Protein AF-A0A836QL44-F1 (afdb_monomer_lite)

Structure (mmCIF, N/CA/C/O backbone):
data_AF-A0A836QL44-F1
#
_entry.id   AF-A0A836QL44-F1
#
loop_
_atom_site.group_PDB
_atom_site.id
_atom_site.type_symbol
_atom_site.label_atom_id
_atom_site.label_alt_id
_atom_site.label_comp_id
_atom_site.label_asym_id
_atom_site.label_entity_id
_atom_site.label_seq_id
_atom_site.pdbx_PDB_ins_code
_atom_site.Cartn_x
_atom_site.Cartn_y
_atom_site.Cartn_z
_atom_site.occupancy
_atom_site.B_iso_or_equiv
_atom_site.auth_seq_id
_atom_site.auth_comp_id
_atom_site.auth_asym_id
_atom_site.auth_atom_id
_atom_site.pdbx_PDB_model_num
ATOM 1 N N . TYR A 1 1 ? 6.216 -10.558 -14.781 1.00 94.12 1 TYR A N 1
ATOM 2 C CA . TYR A 1 1 ? 4.902 -10.829 -14.178 1.00 94.12 1 TYR A CA 1
ATOM 3 C C . TYR A 1 1 ? 5.021 -10.572 -12.695 1.00 94.12 1 TYR A C 1
ATOM 5 O O . TYR A 1 1 ? 5.991 -11.055 -12.133 1.00 94.12 1 TYR A O 1
ATOM 13 N N . MET A 1 2 ? 4.107 -9.828 -12.080 1.00 95.88 2 MET A N 1
ATOM 14 C CA . MET A 1 2 ? 3.988 -9.826 -10.618 1.00 95.88 2 MET A CA 1
ATOM 15 C C . MET A 1 2 ? 3.177 -11.043 -10.194 1.00 95.88 2 MET A C 1
ATOM 17 O O . MET A 1 2 ? 2.155 -11.331 -10.822 1.00 95.88 2 MET A O 1
ATOM 21 N N . ILE A 1 3 ? 3.670 -11.769 -9.195 1.00 97.25 3 ILE A N 1
ATOM 22 C CA . ILE A 1 3 ? 3.052 -13.007 -8.704 1.00 97.25 3 ILE A CA 1
ATOM 23 C C . ILE A 1 3 ? 2.724 -12.968 -7.211 1.00 97.25 3 ILE A C 1
ATOM 25 O O . ILE A 1 3 ? 1.886 -13.747 -6.769 1.00 97.25 3 ILE A O 1
ATOM 29 N N . ALA A 1 4 ? 3.350 -12.070 -6.452 1.00 96.62 4 ALA A N 1
ATOM 30 C CA . ALA A 1 4 ? 3.073 -11.839 -5.042 1.00 96.62 4 ALA A CA 1
ATOM 31 C C . ALA A 1 4 ? 3.319 -10.370 -4.699 1.00 96.62 4 ALA A C 1
ATOM 33 O O . ALA A 1 4 ? 4.037 -9.661 -5.418 1.00 96.62 4 ALA A O 1
ATOM 34 N N . ASN A 1 5 ? 2.735 -9.939 -3.591 1.00 95.38 5 ASN A N 1
ATOM 35 C CA . ASN A 1 5 ? 3.053 -8.672 -2.957 1.00 95.38 5 ASN A CA 1
ATOM 36 C C . ASN A 1 5 ? 3.227 -8.851 -1.444 1.00 95.38 5 ASN A C 1
ATOM 38 O O . ASN A 1 5 ? 3.403 -9.965 -0.956 1.00 95.38 5 ASN A O 1
ATOM 42 N N . ASP A 1 6 ? 3.200 -7.742 -0.717 1.00 94.94 6 ASP A N 1
ATOM 43 C CA . ASP A 1 6 ? 3.332 -7.673 0.727 1.00 94.94 6 ASP A CA 1
ATOM 44 C C . ASP A 1 6 ? 2.358 -8.577 1.491 1.00 94.94 6 ASP A C 1
ATOM 46 O O . ASP A 1 6 ? 2.774 -9.159 2.488 1.00 94.94 6 ASP A O 1
ATOM 50 N N . GLY A 1 7 ? 1.130 -8.789 1.013 1.00 91.38 7 GLY A N 1
ATOM 51 C CA . GLY A 1 7 ? 0.227 -9.731 1.673 1.00 91.38 7 GLY A CA 1
ATOM 52 C C . GLY A 1 7 ? 0.605 -11.188 1.411 1.00 91.38 7 GLY A C 1
ATOM 53 O O . GLY A 1 7 ? 0.909 -11.945 2.331 1.00 91.38 7 GLY A O 1
ATOM 54 N N . ASN A 1 8 ? 0.566 -11.615 0.144 1.00 90.75 8 ASN A N 1
ATOM 55 C CA . ASN A 1 8 ? 0.892 -12.993 -0.239 1.00 90.75 8 ASN A CA 1
ATOM 56 C C . ASN A 1 8 ? 1.032 -13.152 -1.767 1.00 90.75 8 ASN A C 1
ATOM 58 O O . ASN A 1 8 ? 0.926 -12.193 -2.536 1.00 90.75 8 ASN A O 1
ATOM 62 N N . ILE A 1 9 ? 1.194 -14.400 -2.216 1.00 95.81 9 ILE A N 1
ATOM 63 C CA . ILE A 1 9 ? 0.945 -14.831 -3.595 1.00 95.81 9 ILE A CA 1
ATOM 64 C C . ILE A 1 9 ? -0.439 -14.334 -4.039 1.00 95.81 9 ILE A C 1
ATOM 66 O O . ILE A 1 9 ? -1.431 -14.460 -3.325 1.00 95.81 9 ILE A O 1
ATOM 70 N N . MET A 1 10 ? -0.508 -13.761 -5.235 1.00 95.69 10 MET A N 1
ATOM 71 C CA . MET A 1 10 ? -1.740 -13.229 -5.818 1.00 95.69 10 MET A CA 1
ATOM 72 C C . MET A 1 10 ? -2.615 -14.365 -6.364 1.00 95.69 10 MET A C 1
ATOM 74 O O . MET A 1 10 ? -2.114 -15.420 -6.743 1.00 95.69 10 MET A O 1
ATOM 78 N N . GLU A 1 11 ? -3.925 -14.164 -6.507 1.00 95.94 11 GLU A N 1
ATOM 79 C CA . GLU A 1 11 ? -4.776 -15.153 -7.187 1.00 95.94 11 GLU A CA 1
ATOM 80 C C . GLU A 1 11 ? -4.431 -15.277 -8.676 1.00 95.94 11 GLU A C 1
ATOM 82 O O . GLU A 1 11 ? -4.410 -16.383 -9.231 1.00 95.94 11 GLU A O 1
ATOM 87 N N . HIS A 1 12 ? -4.096 -14.148 -9.302 1.00 95.75 12 HIS A N 1
ATOM 88 C CA . HIS A 1 12 ? -3.714 -14.062 -10.702 1.00 95.75 12 HIS A CA 1
ATOM 89 C C . HIS A 1 12 ? -2.415 -13.280 -10.882 1.00 95.75 12 HIS A C 1
ATOM 91 O O . HIS A 1 12 ? -2.207 -12.237 -10.265 1.00 95.75 12 HIS A O 1
ATOM 97 N N . ALA A 1 13 ? -1.557 -13.772 -11.776 1.00 96.00 13 ALA A N 1
ATOM 98 C CA . ALA A 1 13 ? -0.330 -13.089 -12.151 1.00 96.00 13 ALA A CA 1
ATOM 99 C C . ALA A 1 13 ? -0.639 -11.852 -13.007 1.00 96.00 13 ALA A C 1
ATOM 101 O O . ALA A 1 13 ? -1.471 -11.897 -13.917 1.00 96.00 13 ALA A O 1
ATOM 102 N N . VAL A 1 14 ? 0.085 -10.758 -12.774 1.00 93.62 14 VAL A N 1
ATOM 103 C CA . VAL A 1 14 ? -0.086 -9.508 -13.528 1.00 93.62 14 VAL A CA 1
ATOM 104 C C . VAL A 1 14 ? 1.055 -9.335 -14.515 1.00 93.62 14 VAL A C 1
ATOM 106 O O . VAL A 1 14 ? 2.231 -9.272 -14.147 1.00 93.62 14 VAL A O 1
ATOM 109 N N . TYR A 1 15 ? 0.716 -9.272 -15.802 1.00 92.25 15 TYR A N 1
ATOM 110 C CA . TYR A 1 15 ? 1.694 -9.072 -16.865 1.00 92.25 15 TYR A CA 1
ATOM 111 C C . TYR A 1 15 ? 1.842 -7.586 -17.212 1.00 92.25 15 TYR A C 1
ATOM 113 O O . TYR A 1 15 ? 0.887 -6.930 -17.623 1.00 92.25 15 TYR A O 1
ATOM 121 N N . PHE A 1 16 ? 3.061 -7.058 -17.093 1.00 90.75 16 PHE A N 1
ATOM 122 C CA . PHE A 1 16 ? 3.400 -5.685 -17.482 1.00 90.75 16 PHE A CA 1
ATOM 123 C C . PHE A 1 16 ? 3.866 -5.640 -18.941 1.00 90.75 16 PHE A C 1
ATOM 125 O O . PHE A 1 16 ? 5.040 -5.419 -19.248 1.00 90.75 16 PHE A O 1
ATOM 132 N N . ASP A 1 17 ? 2.935 -5.879 -19.859 1.00 84.25 17 ASP A N 1
ATOM 133 C CA . ASP A 1 17 ? 3.173 -5.932 -21.309 1.00 84.25 17 ASP A CA 1
ATOM 134 C C . ASP A 1 17 ? 3.265 -4.551 -21.982 1.00 84.25 17 ASP A C 1
ATOM 136 O O . ASP A 1 17 ? 3.432 -4.448 -23.202 1.00 84.25 17 ASP A O 1
ATOM 140 N N . GLY A 1 18 ? 3.152 -3.490 -21.183 1.00 80.88 18 GLY A N 1
ATOM 141 C CA . GLY A 1 18 ? 3.090 -2.102 -21.620 1.00 80.88 18 GLY A CA 1
ATOM 142 C C . GLY A 1 18 ? 1.719 -1.656 -22.127 1.00 80.88 18 GLY A C 1
ATOM 143 O O . GLY A 1 18 ? 1.560 -0.479 -22.434 1.00 80.88 18 GLY A O 1
ATOM 144 N N . SER A 1 19 ? 0.723 -2.538 -22.211 1.00 77.69 19 SER A N 1
ATOM 145 C CA . SER A 1 19 ? -0.678 -2.146 -22.404 1.00 77.69 19 SER A CA 1
ATOM 146 C C . SER A 1 19 ? -1.331 -1.744 -21.081 1.00 77.69 19 SER A C 1
ATOM 148 O O . SER A 1 19 ? -2.144 -0.819 -21.060 1.00 77.69 19 SER A O 1
ATOM 150 N N . THR A 1 20 ? -0.918 -2.379 -19.979 1.00 70.56 20 THR A N 1
ATOM 151 C CA . THR A 1 20 ? -1.302 -1.987 -18.622 1.00 70.56 20 THR A CA 1
ATOM 152 C C . THR A 1 20 ? -0.791 -0.583 -18.327 1.00 70.56 20 THR A C 1
ATOM 154 O O . THR A 1 20 ? 0.391 -0.281 -18.499 1.00 70.56 20 THR A O 1
ATOM 157 N N . THR A 1 21 ? -1.707 0.278 -17.901 1.00 77.25 21 THR A N 1
ATOM 158 C CA . THR A 1 21 ? -1.391 1.632 -17.456 1.00 77.25 21 THR A CA 1
ATOM 159 C C . THR A 1 21 ? -0.939 1.566 -16.002 1.00 77.25 21 THR A C 1
ATOM 161 O O . THR A 1 21 ? -1.688 1.067 -15.165 1.00 77.25 21 THR A O 1
ATOM 164 N N . VAL A 1 22 ? 0.274 2.034 -15.711 1.00 80.50 22 VAL A N 1
ATOM 165 C CA . VAL A 1 22 ? 0.797 2.160 -14.344 1.00 80.50 22 VAL A CA 1
ATOM 166 C C . VAL A 1 22 ? 0.804 3.643 -14.007 1.00 80.50 22 VAL A C 1
ATOM 168 O O . VAL A 1 22 ? 1.610 4.395 -14.549 1.00 80.50 22 VAL A O 1
ATOM 171 N N . GLY A 1 23 ? -0.159 4.079 -13.196 1.00 78.81 23 GLY A N 1
ATOM 172 C CA . GLY A 1 23 ? -0.429 5.498 -12.966 1.00 78.81 23 GLY A CA 1
ATOM 173 C C . GLY A 1 23 ? -0.804 6.239 -14.247 1.00 78.81 23 GLY A C 1
ATOM 174 O O . GLY A 1 23 ? -1.773 5.884 -14.906 1.00 78.81 23 GLY A O 1
ATOM 175 N N . GLU A 1 24 ? -0.028 7.248 -14.636 1.00 75.81 24 GLU A N 1
ATOM 176 C CA . GLU A 1 24 ? -0.185 7.944 -15.925 1.00 75.81 24 GLU A CA 1
ATOM 177 C C . GLU A 1 24 ? 0.661 7.327 -17.058 1.00 75.81 24 GLU A C 1
ATOM 179 O O . GLU A 1 24 ? 0.535 7.715 -18.225 1.00 75.81 24 GLU A O 1
ATOM 184 N N . LEU A 1 25 ? 1.524 6.349 -16.753 1.00 74.50 25 LEU A N 1
ATOM 185 C CA . LEU A 1 25 ? 2.434 5.766 -17.733 1.00 74.50 25 LEU A CA 1
ATOM 186 C C . LEU A 1 25 ? 1.773 4.654 -18.533 1.00 74.50 25 LEU A C 1
ATOM 188 O O . LEU A 1 25 ? 1.214 3.696 -18.002 1.00 74.50 25 LEU A O 1
ATOM 192 N N . THR A 1 26 ? 1.906 4.764 -19.854 1.00 74.81 26 THR A N 1
ATOM 193 C CA . THR A 1 26 ? 1.384 3.797 -20.821 1.00 74.81 26 THR A CA 1
ATOM 194 C C . THR A 1 26 ? 2.463 3.415 -21.831 1.00 74.81 26 THR A C 1
ATOM 196 O O . THR A 1 26 ? 3.402 4.172 -22.085 1.00 74.81 26 THR A O 1
ATOM 199 N N . LYS A 1 27 ? 2.315 2.247 -22.466 1.00 74.00 27 LYS A N 1
ATOM 200 C CA . LYS A 1 27 ? 3.099 1.816 -23.640 1.00 74.00 27 LYS A CA 1
ATOM 201 C C . LYS A 1 27 ? 4.579 1.513 -23.393 1.00 74.00 27 LYS A C 1
ATOM 203 O O . LYS A 1 27 ? 5.346 1.508 -24.356 1.00 74.00 27 LYS A O 1
ATOM 208 N N . ARG A 1 28 ? 4.998 1.185 -22.166 1.00 73.50 28 ARG A N 1
ATOM 209 C CA . ARG A 1 28 ? 6.331 0.595 -21.935 1.00 73.50 28 ARG A CA 1
ATOM 210 C C . ARG A 1 28 ? 6.229 -0.745 -21.214 1.00 73.50 28 ARG A C 1
ATOM 212 O O . ARG A 1 28 ? 5.603 -0.859 -20.166 1.00 73.50 28 ARG A O 1
ATOM 219 N N . LYS A 1 29 ? 6.854 -1.763 -21.804 1.00 84.25 29 LYS A N 1
ATOM 220 C CA . LYS A 1 29 ? 6.965 -3.103 -21.219 1.00 84.25 29 LYS A CA 1
ATOM 221 C C . LYS A 1 29 ? 7.830 -3.057 -19.966 1.00 84.25 29 LYS A C 1
ATOM 223 O O . LYS A 1 29 ? 8.876 -2.416 -19.982 1.00 84.25 29 LYS A O 1
ATOM 228 N N . GLY A 1 30 ? 7.413 -3.774 -18.928 1.00 84.19 30 GLY A N 1
ATOM 229 C CA . GLY A 1 30 ? 8.200 -3.936 -17.706 1.00 84.19 30 GLY A CA 1
ATOM 230 C C . GLY A 1 30 ? 8.233 -2.721 -16.777 1.00 84.19 30 GLY A C 1
ATOM 231 O O . GLY A 1 30 ? 9.100 -2.682 -15.913 1.00 84.19 30 GLY A O 1
ATOM 232 N N . ILE A 1 31 ? 7.317 -1.751 -16.920 1.00 88.69 31 ILE A N 1
ATOM 233 C CA . ILE A 1 31 ? 7.090 -0.760 -15.856 1.00 88.69 31 ILE A CA 1
ATOM 234 C C . ILE A 1 31 ? 6.409 -1.474 -14.691 1.00 88.69 31 ILE A C 1
ATOM 236 O O . ILE A 1 31 ? 5.345 -2.066 -14.872 1.00 88.69 31 ILE A O 1
ATOM 240 N N . LEU A 1 32 ? 7.028 -1.400 -13.518 1.00 89.94 32 LEU A N 1
ATOM 241 C CA . LEU A 1 32 ? 6.439 -1.834 -12.256 1.00 89.94 32 LEU A CA 1
ATOM 242 C C . LEU A 1 32 ? 5.715 -0.655 -11.592 1.00 89.94 32 LEU A C 1
ATOM 244 O O . LEU A 1 32 ? 6.111 0.491 -11.825 1.00 89.94 32 LEU A O 1
ATOM 248 N N . PRO A 1 33 ? 4.681 -0.908 -10.769 1.00 89.88 33 PRO A N 1
ATOM 249 C CA . PRO A 1 33 ? 4.168 0.117 -9.869 1.00 89.88 33 PRO A CA 1
ATOM 250 C C . PRO A 1 33 ? 5.279 0.630 -8.954 1.00 89.88 33 PRO A C 1
ATOM 252 O O . PRO A 1 33 ? 6.206 -0.103 -8.599 1.00 89.88 33 PRO A O 1
ATOM 255 N N . THR A 1 34 ? 5.174 1.896 -8.572 1.00 89.88 34 THR A N 1
ATOM 256 C CA . THR A 1 34 ? 6.059 2.521 -7.594 1.00 89.88 34 THR A CA 1
ATOM 257 C C . THR A 1 34 ? 5.974 1.738 -6.292 1.00 89.88 34 THR A C 1
ATOM 259 O O . THR A 1 34 ? 4.882 1.511 -5.768 1.00 89.88 34 THR A O 1
ATOM 262 N N . GLN A 1 35 ? 7.134 1.337 -5.780 1.00 90.75 35 GLN A N 1
ATOM 263 C CA . GLN A 1 35 ? 7.255 0.579 -4.545 1.00 90.75 35 GLN A CA 1
ATOM 264 C C . GLN A 1 35 ? 7.582 1.528 -3.394 1.00 90.75 35 GLN A C 1
ATOM 266 O O . GLN A 1 35 ? 8.607 2.213 -3.416 1.00 90.75 35 GLN A O 1
ATOM 271 N N . ALA A 1 36 ? 6.693 1.594 -2.409 1.00 90.38 36 ALA A N 1
ATOM 272 C CA . ALA A 1 36 ? 6.890 2.389 -1.208 1.00 90.38 36 ALA A CA 1
ATOM 273 C C . ALA A 1 36 ? 7.741 1.649 -0.163 1.00 90.38 36 ALA A C 1
ATOM 275 O O . ALA A 1 36 ? 7.933 0.435 -0.230 1.00 90.38 36 ALA A O 1
ATOM 276 N N . ILE A 1 37 ? 8.208 2.383 0.850 1.00 93.62 37 ILE A N 1
ATOM 277 C CA . ILE A 1 37 ? 8.854 1.786 2.025 1.00 93.62 37 ILE A CA 1
ATOM 278 C C . ILE A 1 37 ? 7.848 0.843 2.706 1.00 93.62 37 ILE A C 1
ATOM 280 O O . ILE A 1 37 ? 6.700 1.226 2.923 1.00 93.62 37 ILE A O 1
ATOM 284 N N . GLY A 1 38 ? 8.276 -0.386 2.997 1.00 94.44 38 GLY A N 1
ATOM 285 C CA . GLY A 1 38 ? 7.442 -1.440 3.583 1.00 94.44 38 GLY A CA 1
ATOM 286 C C . GLY A 1 38 ? 6.721 -2.333 2.563 1.00 94.44 38 GLY A C 1
ATOM 287 O O . GLY A 1 38 ? 6.351 -3.454 2.907 1.00 94.44 38 GLY A O 1
ATOM 288 N N . GLU A 1 39 ? 6.566 -1.911 1.301 1.00 95.62 39 GLU A N 1
ATOM 289 C CA . GLU A 1 39 ? 5.952 -2.751 0.263 1.00 95.62 39 GLU A CA 1
ATOM 290 C C . GLU A 1 39 ? 6.922 -3.813 -0.269 1.00 95.62 39 GLU A C 1
ATOM 292 O O . GLU A 1 39 ? 8.125 -3.580 -0.417 1.00 95.62 39 GLU A O 1
ATOM 297 N N . ARG A 1 40 ? 6.383 -4.979 -0.635 1.00 96.50 40 ARG A N 1
ATOM 298 C CA . ARG A 1 40 ? 7.119 -6.073 -1.280 1.00 96.50 40 ARG A CA 1
ATOM 299 C C . ARG A 1 40 ? 6.414 -6.451 -2.573 1.00 96.50 40 ARG A C 1
ATOM 301 O O . ARG A 1 40 ? 5.190 -6.464 -2.611 1.00 96.50 40 ARG A O 1
ATOM 308 N N . TYR A 1 41 ? 7.183 -6.781 -3.608 1.00 95.69 41 TYR A N 1
ATOM 309 C CA . TYR A 1 41 ? 6.678 -7.268 -4.890 1.00 95.69 41 TYR A CA 1
ATOM 310 C C . TYR A 1 41 ? 7.564 -8.400 -5.405 1.00 95.69 41 TYR A C 1
ATOM 312 O O . TYR A 1 41 ? 8.761 -8.196 -5.611 1.00 95.69 41 TYR A O 1
ATOM 320 N N . ASP A 1 42 ? 6.961 -9.547 -5.713 1.00 96.50 42 ASP A N 1
ATOM 321 C CA . ASP A 1 42 ? 7.675 -10.669 -6.321 1.00 96.50 42 ASP A CA 1
ATOM 322 C C . ASP A 1 42 ? 7.424 -10.689 -7.824 1.00 96.50 42 ASP A C 1
ATOM 324 O O . ASP A 1 42 ? 6.290 -10.849 -8.298 1.00 96.50 42 ASP A O 1
ATOM 328 N N . ILE A 1 43 ? 8.505 -10.522 -8.587 1.00 95.38 43 ILE A N 1
ATOM 329 C CA . ILE A 1 43 ? 8.462 -10.381 -10.040 1.00 95.38 43 ILE A CA 1
ATOM 330 C C . ILE A 1 43 ? 9.185 -11.545 -10.719 1.00 95.38 43 ILE A C 1
ATOM 332 O O . ILE A 1 43 ? 10.384 -11.741 -10.549 1.00 95.38 43 ILE A O 1
ATOM 336 N N . VAL A 1 44 ? 8.472 -12.254 -11.595 1.00 95.75 44 VAL A N 1
ATOM 337 C CA . VAL A 1 44 ? 9.063 -13.213 -12.537 1.00 95.75 44 VAL A CA 1
ATOM 338 C C . VAL A 1 44 ? 9.424 -12.495 -13.834 1.00 95.75 44 VAL A C 1
ATOM 340 O O . VAL A 1 44 ? 8.548 -11.961 -14.530 1.00 95.75 44 VAL A O 1
ATOM 343 N N . VAL A 1 45 ? 10.711 -12.501 -14.173 1.00 93.81 45 VAL A N 1
ATOM 344 C CA . VAL A 1 45 ? 11.246 -11.978 -15.434 1.00 93.81 45 VAL A CA 1
ATOM 345 C C . VAL A 1 45 ? 11.688 -13.152 -16.299 1.00 93.81 45 VAL A C 1
ATOM 347 O O . VAL A 1 45 ? 12.580 -13.902 -15.924 1.00 93.81 45 VAL A O 1
ATOM 350 N N . ASP A 1 46 ? 11.066 -13.300 -17.466 1.00 92.94 46 ASP A N 1
ATOM 351 C CA . ASP A 1 46 ? 11.490 -14.282 -18.463 1.00 92.94 46 ASP A CA 1
ATOM 352 C C . ASP A 1 46 ? 12.664 -13.705 -19.267 1.00 92.94 46 ASP A C 1
ATOM 354 O O . ASP A 1 46 ? 12.493 -12.729 -20.005 1.00 92.94 46 ASP A O 1
ATOM 358 N N . PHE A 1 47 ? 13.859 -14.277 -19.104 1.00 94.31 47 PHE A N 1
ATOM 359 C CA . PHE A 1 47 ? 15.058 -13.850 -19.827 1.00 94.31 47 PHE A CA 1
ATOM 360 C C . PHE A 1 47 ? 15.235 -14.546 -21.186 1.00 94.31 47 PHE A C 1
ATOM 362 O O . PHE A 1 47 ? 16.027 -14.066 -21.996 1.00 94.31 47 PHE A O 1
ATOM 369 N N . ALA A 1 48 ? 14.486 -15.617 -21.481 1.00 91.50 48 ALA A N 1
ATOM 370 C CA . ALA A 1 48 ? 14.633 -16.403 -22.711 1.00 91.50 48 ALA A CA 1
ATOM 371 C C . ALA A 1 48 ? 14.243 -15.619 -23.978 1.00 91.50 48 ALA A C 1
ATOM 373 O O . ALA A 1 48 ? 14.662 -15.940 -25.088 1.00 91.50 48 ALA A O 1
ATOM 374 N N . GLN A 1 49 ? 13.467 -14.547 -23.815 1.00 88.94 49 GLN A N 1
ATOM 375 C CA . GLN A 1 49 ? 13.118 -13.593 -24.874 1.00 88.94 49 GLN A CA 1
ATOM 376 C C . GLN A 1 49 ? 14.273 -12.654 -25.280 1.00 88.94 49 GLN A C 1
ATOM 378 O O . GLN A 1 49 ? 14.128 -11.904 -26.248 1.00 88.94 49 GLN A O 1
ATOM 383 N N . PHE A 1 50 ? 15.410 -12.677 -24.578 1.00 94.25 50 PHE A N 1
ATOM 384 C CA . PHE A 1 50 ? 16.580 -11.855 -24.888 1.00 94.25 50 PHE A CA 1
ATOM 385 C C . PHE A 1 50 ? 17.745 -12.711 -25.384 1.00 94.25 50 PHE A C 1
ATOM 387 O O . PHE A 1 50 ? 17.965 -13.827 -24.922 1.00 94.25 50 PHE A O 1
ATOM 394 N N . ALA A 1 51 ? 18.528 -12.170 -26.321 1.00 96.25 51 ALA A N 1
ATOM 395 C CA . ALA A 1 51 ? 19.712 -12.862 -26.814 1.00 96.25 51 ALA A CA 1
ATOM 396 C C . ALA A 1 51 ? 20.755 -13.030 -25.688 1.00 96.25 51 ALA A C 1
ATOM 398 O O . ALA A 1 51 ? 20.905 -12.119 -24.862 1.00 96.25 51 ALA A O 1
ATOM 399 N N . PRO A 1 52 ? 21.530 -14.127 -25.672 1.00 96.00 52 PRO A N 1
ATOM 400 C CA . PRO A 1 52 ? 22.673 -14.260 -24.776 1.00 96.00 52 PRO A CA 1
ATOM 401 C C . PRO A 1 52 ? 23.608 -13.049 -24.861 1.00 96.00 52 PRO A C 1
ATOM 403 O O . PRO A 1 52 ? 23.769 -12.444 -25.920 1.00 96.00 52 PRO A O 1
ATOM 406 N N . SER A 1 53 ? 24.234 -12.697 -23.741 1.00 94.75 53 SER A N 1
ATOM 407 C CA . SER A 1 53 ? 25.047 -11.486 -23.545 1.00 94.75 53 SER A CA 1
ATOM 408 C C . SER A 1 53 ? 24.286 -10.152 -23.579 1.00 94.75 53 SER A C 1
ATOM 410 O O . SER A 1 53 ? 24.908 -9.100 -23.409 1.00 94.75 53 SER A O 1
ATOM 412 N N . THR A 1 54 ? 22.954 -10.153 -23.729 1.00 97.12 54 THR A N 1
ATOM 413 C CA . THR A 1 54 ? 22.147 -8.939 -23.524 1.00 97.12 54 THR A CA 1
ATOM 414 C C . THR A 1 54 ? 22.312 -8.445 -22.087 1.00 97.12 54 THR A C 1
ATOM 416 O O . THR A 1 54 ? 22.266 -9.229 -21.136 1.00 97.12 54 THR A O 1
ATOM 419 N N . LYS A 1 55 ? 22.481 -7.130 -21.930 1.00 95.12 55 LYS A N 1
ATOM 420 C CA . LYS A 1 55 ? 22.448 -6.455 -20.631 1.00 95.12 55 LYS A CA 1
ATOM 421 C C . LYS A 1 55 ? 21.091 -5.802 -20.427 1.00 95.12 55 LYS A C 1
ATOM 423 O O . LYS A 1 55 ? 20.640 -5.045 -21.285 1.00 95.12 55 LYS A O 1
ATOM 428 N N . LEU A 1 56 ? 20.465 -6.082 -19.294 1.00 93.75 56 LEU A N 1
ATOM 429 C CA . LEU A 1 56 ? 19.207 -5.469 -18.877 1.00 93.75 56 LEU A CA 1
ATOM 430 C C . LEU A 1 56 ? 19.439 -4.714 -17.575 1.00 93.75 56 LEU A C 1
ATOM 432 O O . LEU A 1 56 ? 20.274 -5.117 -16.771 1.00 93.75 56 LEU A O 1
ATOM 436 N N . TYR A 1 57 ? 18.695 -3.633 -17.367 1.00 93.44 57 TYR A N 1
ATOM 437 C CA . TYR A 1 57 ? 18.861 -2.777 -16.200 1.00 93.44 57 TYR A CA 1
ATOM 438 C C . TYR A 1 57 ? 17.532 -2.584 -15.482 1.00 93.44 57 TYR A C 1
ATOM 440 O O . TYR A 1 57 ? 16.535 -2.250 -16.121 1.00 93.44 57 TYR A O 1
ATOM 448 N N . LEU A 1 58 ? 17.539 -2.741 -14.159 1.00 94.00 58 LEU A N 1
ATOM 449 C CA . LEU A 1 58 ? 16.530 -2.130 -13.299 1.00 94.00 58 LEU A CA 1
ATOM 450 C C . LEU A 1 58 ? 16.955 -0.684 -13.056 1.00 94.00 58 LEU A C 1
ATOM 452 O O . LEU A 1 58 ? 18.112 -0.434 -12.715 1.00 94.00 58 LEU A O 1
ATOM 456 N N . VAL A 1 59 ? 16.050 0.266 -13.262 1.00 93.75 59 VAL A N 1
ATOM 457 C CA . VAL A 1 59 ? 16.362 1.699 -13.224 1.00 93.75 59 VAL A CA 1
ATOM 458 C C . VAL A 1 59 ? 15.345 2.399 -12.336 1.00 93.75 59 VAL A C 1
ATOM 460 O O . VAL A 1 59 ? 14.147 2.177 -12.504 1.00 93.75 59 VAL A O 1
ATOM 463 N N . ASN A 1 60 ? 15.817 3.253 -11.428 1.00 93.69 60 ASN A N 1
ATOM 464 C CA . ASN A 1 60 ? 14.963 4.225 -10.760 1.00 93.69 60 ASN A CA 1
ATOM 465 C C . ASN A 1 60 ? 14.933 5.509 -11.596 1.00 93.69 60 ASN A C 1
ATOM 467 O O . ASN A 1 60 ? 15.980 6.031 -11.979 1.00 93.69 60 ASN A O 1
ATOM 471 N N . LEU A 1 61 ? 13.730 5.993 -11.896 1.00 92.38 61 LEU A N 1
ATOM 472 C CA . LEU A 1 61 ? 13.515 7.180 -12.723 1.00 92.38 61 LEU A CA 1
ATOM 473 C C . LEU A 1 61 ? 12.904 8.345 -11.945 1.00 92.38 61 LEU A C 1
ATOM 475 O O . LEU A 1 61 ? 12.781 9.429 -12.506 1.00 92.38 61 LEU A O 1
ATOM 479 N N . PHE A 1 62 ? 12.500 8.153 -10.690 1.00 90.88 62 PHE A N 1
ATOM 480 C CA . PHE A 1 62 ? 11.826 9.200 -9.932 1.00 90.88 62 PHE A CA 1
ATOM 481 C C . PHE A 1 62 ? 12.825 10.104 -9.218 1.00 90.88 62 PHE A C 1
ATOM 483 O O . PHE A 1 62 ? 13.505 9.671 -8.296 1.00 90.88 62 PHE A O 1
ATOM 490 N N . GLU A 1 63 ? 12.876 11.366 -9.649 1.00 91.25 63 GLU A N 1
ATOM 491 C CA . GLU A 1 63 ? 13.678 12.421 -9.027 1.00 91.25 63 GLU A CA 1
ATOM 492 C C . GLU A 1 63 ? 12.972 12.954 -7.782 1.00 91.25 63 GLU A C 1
ATOM 494 O O . GLU A 1 63 ? 11.805 13.352 -7.832 1.00 91.25 63 GLU A O 1
ATOM 499 N N . HIS A 1 64 ? 13.701 13.041 -6.679 1.00 88.25 64 HIS A N 1
ATOM 500 C CA . HIS A 1 64 ? 13.337 13.738 -5.459 1.00 88.25 64 HIS A CA 1
ATOM 501 C C . HIS A 1 64 ? 14.129 15.048 -5.357 1.00 88.25 64 HIS A C 1
ATOM 503 O O . HIS A 1 64 ? 15.321 15.114 -5.636 1.00 88.25 64 HIS A O 1
ATOM 509 N N . ARG A 1 65 ? 13.463 16.122 -4.914 1.00 85.00 65 ARG A N 1
ATOM 510 C CA . ARG A 1 65 ? 14.127 17.406 -4.587 1.00 85.00 65 ARG A CA 1
ATOM 511 C C . ARG A 1 65 ? 14.058 17.778 -3.113 1.00 85.00 65 ARG A C 1
ATOM 513 O O . ARG A 1 65 ? 14.676 18.744 -2.682 1.00 85.00 65 ARG A O 1
ATOM 520 N N . ASN A 1 66 ? 13.226 17.071 -2.362 1.00 83.12 66 ASN A N 1
ATOM 521 C CA . ASN A 1 66 ? 13.016 17.220 -0.930 1.00 83.12 66 ASN A CA 1
ATOM 522 C C . ASN A 1 66 ? 12.279 15.971 -0.420 1.00 83.12 66 ASN A C 1
ATOM 524 O O . ASN A 1 66 ? 11.893 15.110 -1.209 1.00 83.12 66 ASN A O 1
ATOM 528 N N . GLY A 1 67 ? 12.046 15.888 0.889 1.00 80.25 67 GLY A N 1
ATOM 529 C CA . GLY A 1 67 ? 11.406 14.726 1.515 1.00 80.25 67 GLY A CA 1
ATOM 530 C C . GLY A 1 67 ? 9.906 14.552 1.243 1.00 80.25 67 GLY A C 1
ATOM 531 O O . GLY A 1 67 ? 9.317 13.626 1.784 1.00 80.25 67 GLY A O 1
ATOM 532 N N . ARG A 1 68 ? 9.263 15.425 0.453 1.00 83.06 68 ARG A N 1
ATOM 533 C CA . ARG A 1 68 ? 7.797 15.435 0.306 1.00 83.06 68 ARG A CA 1
ATOM 534 C C . ARG A 1 68 ? 7.267 14.263 -0.508 1.00 83.06 68 ARG A C 1
ATOM 536 O O . ARG A 1 68 ? 6.424 13.507 -0.035 1.00 83.06 68 ARG A O 1
ATOM 543 N N . ARG A 1 69 ? 7.712 14.184 -1.760 1.00 83.75 69 ARG A N 1
ATOM 544 C CA . ARG A 1 69 ? 7.301 13.194 -2.763 1.00 83.75 69 ARG A CA 1
ATOM 545 C C . ARG A 1 69 ? 8.261 13.232 -3.955 1.00 83.75 69 ARG A C 1
ATOM 547 O O . ARG A 1 69 ? 8.943 14.253 -4.123 1.00 83.75 69 ARG A O 1
ATOM 554 N N . PRO A 1 70 ? 8.241 12.211 -4.829 1.00 86.25 70 PRO A N 1
ATOM 555 C CA . PRO A 1 70 ? 8.790 12.334 -6.170 1.00 86.25 70 PRO A CA 1
ATOM 556 C C . PRO A 1 70 ? 8.352 13.635 -6.849 1.00 86.25 70 PRO A C 1
ATOM 558 O O . PRO A 1 70 ? 7.162 13.954 -6.919 1.00 86.25 70 PRO A O 1
ATOM 561 N N . HIS A 1 71 ? 9.318 14.401 -7.345 1.00 86.94 71 HIS A N 1
ATOM 562 C CA . HIS A 1 71 ? 9.060 15.600 -8.129 1.00 86.94 71 HIS A CA 1
ATOM 563 C C . HIS A 1 71 ? 8.572 15.223 -9.528 1.00 86.94 71 HIS A C 1
ATOM 565 O O . HIS A 1 71 ? 7.609 15.813 -10.022 1.00 86.94 71 HIS A O 1
ATOM 571 N N . GLN A 1 72 ? 9.278 14.318 -10.203 1.00 88.31 72 GLN A N 1
ATOM 572 C CA . GLN A 1 72 ? 9.009 13.951 -11.591 1.00 88.31 72 GLN A CA 1
ATOM 573 C C . GLN A 1 72 ? 9.673 12.623 -11.954 1.00 88.31 72 GLN A C 1
ATOM 575 O O . GLN A 1 72 ? 10.643 12.208 -11.324 1.00 88.31 72 GLN A O 1
ATOM 580 N N . GLU A 1 73 ? 9.173 11.990 -13.011 1.00 90.06 73 GLU A N 1
ATOM 581 C CA . GLU A 1 73 ? 9.897 10.928 -13.705 1.00 90.06 73 GLU A CA 1
ATOM 582 C C . GLU A 1 73 ? 10.899 11.550 -14.686 1.00 90.06 73 GLU A C 1
ATOM 584 O O . GLU A 1 73 ? 10.541 12.366 -15.540 1.00 90.06 73 GLU A O 1
ATOM 589 N N . ILE A 1 74 ? 12.153 11.129 -14.605 1.00 93.31 74 ILE A N 1
ATOM 590 C CA . ILE A 1 74 ? 13.188 11.474 -15.569 1.00 93.31 74 ILE A CA 1
ATOM 591 C C . ILE A 1 74 ? 13.072 10.551 -16.788 1.00 93.31 74 ILE A C 1
ATOM 593 O O . ILE A 1 74 ? 13.028 9.327 -16.640 1.00 93.31 74 ILE A O 1
ATOM 597 N N . PRO A 1 75 ? 13.066 11.093 -18.023 1.00 91.75 75 PRO A N 1
ATOM 598 C CA . PRO A 1 75 ? 13.022 10.273 -19.224 1.00 91.75 75 PRO A CA 1
ATOM 599 C C . PRO A 1 75 ? 14.147 9.233 -19.253 1.00 91.75 75 PRO A C 1
ATOM 601 O O . PRO A 1 75 ? 15.328 9.582 -19.225 1.00 91.75 75 PRO A O 1
ATOM 604 N N . LEU A 1 76 ? 13.778 7.958 -19.412 1.00 90.75 76 LEU A N 1
ATOM 605 C CA . LEU A 1 76 ? 14.710 6.824 -19.433 1.00 90.75 76 LEU A CA 1
ATOM 606 C C . LEU A 1 76 ? 15.927 7.053 -20.348 1.00 90.75 76 LEU A C 1
ATOM 608 O O . LEU A 1 76 ? 17.046 6.706 -19.983 1.00 90.75 76 LEU A O 1
ATOM 612 N N . GLN A 1 77 ? 15.733 7.673 -21.517 1.00 91.38 77 GLN A N 1
ATOM 613 C CA . GLN A 1 77 ? 16.817 7.944 -22.467 1.00 91.38 77 GLN A CA 1
ATOM 614 C C . GLN A 1 77 ? 17.930 8.818 -21.866 1.00 91.38 77 GLN A C 1
ATOM 616 O O . GLN A 1 77 ? 19.096 8.565 -22.159 1.00 91.38 77 GLN A O 1
ATOM 621 N N . LEU A 1 78 ? 17.585 9.803 -21.026 1.00 93.69 78 LEU A N 1
ATOM 622 C CA . LEU A 1 78 ? 18.551 10.700 -20.378 1.00 93.69 78 LEU A CA 1
ATOM 623 C C . LEU A 1 78 ? 19.384 9.973 -19.319 1.00 93.69 78 LEU A C 1
ATOM 625 O O . LEU A 1 78 ? 20.563 10.271 -19.146 1.00 93.69 78 LEU A O 1
ATOM 629 N N . VAL A 1 79 ? 18.787 8.999 -18.632 1.00 93.25 79 VAL A N 1
ATOM 630 C CA . VAL A 1 79 ? 19.496 8.147 -17.668 1.00 93.25 79 VAL A CA 1
ATOM 631 C C . VAL A 1 79 ? 20.396 7.157 -18.409 1.00 93.25 79 VAL A C 1
ATOM 633 O O . VAL A 1 79 ? 21.558 6.966 -18.056 1.00 93.25 79 VAL A O 1
ATOM 636 N N . LEU A 1 80 ? 19.900 6.544 -19.489 1.00 89.50 80 LEU A N 1
ATOM 637 C CA . LEU A 1 80 ? 20.655 5.539 -20.238 1.00 89.50 80 LEU A CA 1
ATOM 638 C C . LEU A 1 80 ? 21.843 6.119 -21.011 1.00 89.50 80 LEU A C 1
ATOM 640 O O . LEU A 1 80 ? 22.882 5.461 -21.061 1.00 89.50 80 LEU A O 1
ATOM 644 N N . ASN A 1 81 ? 21.712 7.315 -21.591 1.00 91.44 81 ASN A N 1
ATOM 645 C CA . ASN A 1 81 ? 22.792 7.973 -22.333 1.00 91.44 81 ASN A CA 1
ATOM 646 C C . ASN A 1 81 ? 23.728 8.819 -21.444 1.00 91.44 81 ASN A C 1
ATOM 648 O O . ASN A 1 81 ? 24.645 9.444 -21.971 1.00 91.44 81 ASN A O 1
ATOM 652 N N . GLY A 1 82 ? 23.490 8.862 -20.128 1.00 89.88 82 GLY A N 1
ATOM 653 C CA . GLY A 1 82 ? 24.300 9.610 -19.164 1.00 89.88 82 GLY A CA 1
ATOM 654 C C . GLY A 1 82 ? 24.066 11.124 -19.144 1.00 89.88 82 GLY A C 1
ATOM 655 O O . GLY A 1 82 ? 24.744 11.813 -18.393 1.00 89.88 82 GLY A O 1
ATOM 656 N N . THR A 1 83 ? 23.110 11.655 -19.915 1.00 94.00 83 THR A N 1
ATOM 657 C CA . THR A 1 83 ? 22.813 13.102 -19.951 1.00 94.00 83 THR A CA 1
ATOM 658 C C . THR A 1 83 ? 22.235 13.603 -18.629 1.00 94.00 83 THR A C 1
ATOM 660 O O . THR A 1 83 ? 22.465 14.755 -18.280 1.00 94.00 83 THR A O 1
ATOM 663 N N . TYR A 1 84 ? 21.498 12.760 -17.891 1.00 93.94 84 TYR A N 1
ATOM 664 C CA . TYR A 1 84 ? 20.985 13.140 -16.572 1.00 93.94 84 TYR A CA 1
ATOM 665 C C . TYR A 1 84 ? 22.111 13.377 -15.557 1.00 93.94 84 TYR A C 1
ATOM 667 O O . TYR A 1 84 ? 21.966 14.263 -14.734 1.00 93.94 84 TYR A O 1
ATOM 675 N N . ALA A 1 85 ? 23.221 12.631 -15.646 1.00 91.31 85 ALA A N 1
ATOM 676 C CA . ALA A 1 85 ? 24.412 12.792 -14.804 1.00 91.31 85 ALA A CA 1
ATOM 677 C C . ALA A 1 85 ? 24.092 12.980 -13.297 1.00 91.31 85 ALA A C 1
ATOM 679 O O . ALA A 1 85 ? 24.250 14.090 -12.785 1.00 91.31 85 ALA A O 1
ATOM 680 N N . PRO A 1 86 ? 23.616 11.931 -12.590 1.00 89.50 86 PRO A N 1
ATOM 681 C CA . PRO A 1 86 ? 23.300 12.021 -11.161 1.00 89.50 86 PRO A CA 1
ATOM 682 C C . PRO A 1 86 ? 24.549 12.404 -10.349 1.00 89.50 86 PRO A C 1
ATOM 684 O O . PRO A 1 86 ? 25.615 11.815 -10.538 1.00 89.50 86 PRO A O 1
ATOM 687 N N . GLU A 1 87 ? 24.427 13.406 -9.478 1.00 87.19 87 GLU A N 1
ATOM 688 C CA . GLU A 1 87 ? 25.523 13.901 -8.635 1.00 87.19 87 GLU A CA 1
ATOM 689 C C . GLU A 1 87 ? 25.664 13.059 -7.359 1.00 87.19 87 GLU A C 1
ATOM 691 O O . GLU A 1 87 ? 24.668 12.667 -6.757 1.00 87.19 87 GLU A O 1
ATOM 696 N N . GLU A 1 88 ? 26.897 12.795 -6.915 1.00 78.25 88 GLU A N 1
ATOM 697 C CA . GLU A 1 88 ? 27.133 12.152 -5.616 1.00 78.25 88 GLU A CA 1
ATOM 698 C C . GLU A 1 88 ? 26.680 13.056 -4.461 1.00 78.25 88 GLU A C 1
ATOM 700 O O . GLU A 1 88 ? 26.842 14.280 -4.515 1.00 78.25 88 GLU A O 1
ATOM 705 N N . VAL A 1 89 ? 26.148 12.443 -3.395 1.00 70.31 89 VAL A N 1
ATOM 706 C CA . VAL A 1 89 ? 25.743 13.171 -2.186 1.00 70.31 89 VAL A CA 1
ATOM 707 C C . VAL A 1 89 ? 26.980 13.795 -1.540 1.00 70.31 89 VAL A C 1
ATOM 709 O O . VAL A 1 89 ? 27.903 13.088 -1.143 1.00 70.31 89 VAL A O 1
ATOM 712 N N . THR A 1 90 ? 26.992 15.119 -1.411 1.00 65.94 90 THR A N 1
ATOM 713 C CA . THR A 1 90 ? 28.037 15.875 -0.716 1.00 65.94 90 THR A CA 1
ATOM 714 C C . THR A 1 90 ? 27.395 16.598 0.455 1.00 65.94 90 THR A C 1
ATOM 716 O O . THR A 1 90 ? 26.281 17.115 0.356 1.00 65.94 90 THR A O 1
ATOM 719 N N . GLU A 1 91 ? 28.067 16.579 1.601 1.00 62.94 91 GLU A N 1
ATOM 720 C CA . GLU A 1 91 ? 27.516 17.109 2.844 1.00 62.94 91 GLU A CA 1
ATOM 721 C C . GLU A 1 91 ? 27.172 18.604 2.691 1.00 62.94 91 GLU A C 1
ATOM 723 O O . GLU A 1 91 ? 28.026 19.426 2.361 1.00 62.94 91 GLU A O 1
ATOM 728 N N . GLY A 1 92 ? 25.894 18.954 2.881 1.00 61.16 92 GLY A N 1
ATOM 729 C CA . GLY A 1 92 ? 25.403 20.337 2.823 1.00 61.16 92 GLY A CA 1
ATOM 730 C C . GLY A 1 92 ? 25.258 20.952 1.421 1.00 61.16 92 GLY A C 1
ATOM 731 O O . GLY A 1 92 ? 24.922 22.134 1.322 1.00 61.16 92 GLY A O 1
ATOM 732 N N . GLY A 1 93 ? 25.486 20.194 0.344 1.00 60.12 93 GLY A N 1
ATOM 733 C CA . GLY A 1 93 ? 25.346 20.670 -1.034 1.00 60.12 93 GLY A CA 1
ATOM 734 C C . GLY A 1 93 ? 23.917 20.553 -1.577 1.00 60.12 93 GLY A C 1
ATOM 735 O O . GLY A 1 93 ? 23.246 19.543 -1.392 1.00 60.12 93 GLY A O 1
ATOM 736 N N . ALA A 1 94 ? 23.442 21.573 -2.296 1.00 65.25 94 ALA A N 1
ATOM 737 C CA . ALA A 1 94 ? 22.264 21.422 -3.149 1.00 65.25 94 ALA A CA 1
ATOM 738 C C . ALA A 1 94 ? 22.665 20.665 -4.425 1.00 65.25 94 ALA A C 1
ATOM 740 O O . ALA A 1 94 ? 23.443 21.186 -5.225 1.00 65.25 94 ALA A O 1
ATOM 741 N N . HIS A 1 95 ? 22.131 19.459 -4.612 1.00 73.25 95 HIS A N 1
ATOM 742 C CA . HIS A 1 95 ? 22.366 18.658 -5.813 1.00 73.25 95 HIS A CA 1
ATOM 743 C C . HIS A 1 95 ? 21.551 19.178 -6.993 1.00 73.25 95 HIS A C 1
ATOM 745 O O . HIS A 1 95 ? 20.361 19.478 -6.854 1.00 73.25 95 HIS A O 1
ATOM 751 N N . LYS A 1 96 ? 22.174 19.278 -8.170 1.00 81.44 96 LYS A N 1
ATOM 752 C CA . LYS A 1 96 ? 21.455 19.640 -9.403 1.00 81.44 96 LYS A CA 1
ATOM 753 C C . LYS A 1 96 ? 20.606 18.486 -9.920 1.00 81.44 96 LYS A C 1
ATOM 755 O O . LYS A 1 96 ? 19.576 18.731 -10.545 1.00 81.44 96 LYS A O 1
ATOM 760 N N . THR A 1 97 ? 21.059 17.260 -9.684 1.00 89.12 97 THR A N 1
ATOM 761 C CA . THR A 1 97 ? 20.460 16.009 -10.150 1.00 89.12 97 THR A CA 1
ATOM 762 C C . THR A 1 97 ? 20.453 15.018 -8.994 1.00 89.12 97 THR A C 1
ATOM 764 O O . THR A 1 97 ? 21.379 14.976 -8.188 1.00 89.12 97 THR A O 1
ATOM 767 N N . ASP A 1 98 ? 19.382 14.244 -8.879 1.00 91.00 98 ASP A N 1
ATOM 768 C CA . ASP A 1 98 ? 19.185 13.316 -7.774 1.00 91.00 98 ASP A CA 1
ATOM 769 C C . ASP A 1 98 ? 20.095 12.079 -7.933 1.00 91.00 98 ASP A C 1
ATOM 771 O O . ASP A 1 98 ? 19.980 11.375 -8.945 1.00 91.00 98 ASP A O 1
ATOM 775 N N . PRO A 1 99 ? 20.964 11.768 -6.946 1.00 89.50 99 PRO A N 1
ATOM 776 C CA . PRO A 1 99 ? 21.834 10.590 -6.976 1.00 89.50 99 PRO A CA 1
ATOM 777 C C . PRO A 1 99 ? 21.081 9.269 -7.154 1.00 89.50 99 PRO A C 1
ATOM 779 O O . PRO A 1 99 ? 21.639 8.288 -7.650 1.00 89.50 99 PRO A O 1
ATOM 782 N N . THR A 1 100 ? 19.820 9.217 -6.722 1.00 90.00 100 THR A N 1
ATOM 783 C CA . THR A 1 100 ? 19.009 7.999 -6.726 1.00 90.00 100 THR A CA 1
ATOM 784 C C . THR A 1 100 ? 18.400 7.693 -8.092 1.00 90.00 100 THR A C 1
ATOM 786 O O . THR A 1 100 ? 17.973 6.559 -8.322 1.00 90.00 100 THR A O 1
ATOM 789 N N . VAL A 1 101 ? 18.390 8.649 -9.029 1.00 94.19 101 VAL A N 1
ATOM 790 C CA . VAL A 1 101 ? 17.920 8.430 -10.403 1.00 94.19 101 VAL A CA 1
ATOM 791 C C . VAL A 1 101 ? 19.042 7.805 -11.225 1.00 94.19 101 VAL A C 1
ATOM 793 O O . VAL A 1 101 ? 19.858 8.472 -11.866 1.00 94.19 101 VAL A O 1
ATOM 796 N N . THR A 1 102 ? 19.108 6.478 -11.179 1.00 92.56 102 THR A N 1
ATOM 797 C CA . THR A 1 102 ? 20.191 5.714 -11.795 1.00 92.56 102 THR A CA 1
ATOM 798 C C . THR A 1 102 ? 19.801 4.255 -12.052 1.00 92.56 102 THR A C 1
ATOM 800 O O . THR A 1 102 ? 18.697 3.796 -11.743 1.00 92.56 102 THR A O 1
ATOM 803 N N . ARG A 1 103 ? 20.726 3.501 -12.651 1.00 92.50 103 ARG A N 1
ATOM 804 C CA . ARG A 1 103 ? 20.642 2.043 -12.787 1.00 92.50 103 ARG A CA 1
ATOM 805 C C . ARG A 1 103 ? 20.891 1.418 -11.415 1.00 92.50 103 ARG A C 1
ATOM 807 O O . ARG A 1 103 ? 21.955 1.609 -10.840 1.00 92.50 103 ARG A O 1
ATOM 814 N N . VAL A 1 104 ? 19.925 0.653 -10.927 1.00 92.06 104 VAL A N 1
ATOM 815 C CA . VAL A 1 104 ? 19.963 -0.003 -9.613 1.00 92.06 104 VAL A CA 1
ATOM 816 C C . VAL A 1 104 ? 20.598 -1.390 -9.710 1.00 92.06 104 VAL A C 1
ATOM 818 O O . VAL A 1 104 ? 21.361 -1.792 -8.839 1.00 92.06 104 VAL A O 1
ATOM 821 N N . LEU A 1 105 ? 20.301 -2.128 -10.784 1.00 94.75 105 LEU A N 1
ATOM 822 C CA . LEU A 1 105 ? 20.756 -3.507 -10.974 1.00 94.75 105 LEU A CA 1
ATOM 823 C C . LEU A 1 105 ? 21.012 -3.794 -12.458 1.00 94.75 105 LEU A C 1
ATOM 825 O O . LEU A 1 105 ? 20.252 -3.337 -13.309 1.00 94.75 105 LEU A O 1
ATOM 829 N N . GLU A 1 106 ? 22.059 -4.566 -12.768 1.00 95.31 106 GLU A N 1
ATOM 830 C CA . GLU A 1 106 ? 22.374 -5.066 -14.117 1.00 95.31 106 GLU A CA 1
ATOM 831 C C . GLU A 1 106 ? 22.187 -6.590 -14.170 1.00 95.31 106 GLU A C 1
ATOM 833 O O . GLU A 1 106 ? 22.837 -7.326 -13.429 1.00 95.31 106 GLU A O 1
ATOM 838 N N . PHE A 1 107 ? 21.360 -7.073 -15.098 1.00 96.44 107 PHE A N 1
ATOM 839 C CA . PHE A 1 107 ? 21.261 -8.488 -15.452 1.00 96.44 107 PHE A CA 1
ATOM 840 C C . PHE A 1 107 ? 22.078 -8.760 -16.714 1.00 96.44 107 PHE A C 1
ATOM 842 O O . PHE A 1 107 ? 21.913 -8.082 -17.731 1.00 96.44 107 PHE A O 1
ATOM 849 N N . ARG A 1 108 ? 22.935 -9.783 -16.667 1.00 97.00 108 ARG A N 1
ATOM 850 C CA . ARG A 1 108 ? 23.719 -10.259 -17.815 1.00 97.00 108 ARG A CA 1
ATOM 851 C C . ARG A 1 108 ? 23.156 -11.593 -18.273 1.00 97.00 108 ARG A C 1
ATOM 853 O O . ARG A 1 108 ? 23.397 -12.608 -17.625 1.00 97.00 108 ARG A O 1
ATOM 860 N N . VAL A 1 109 ? 22.407 -11.581 -19.370 1.00 97.38 109 VAL A N 1
ATOM 861 C CA . VAL A 1 109 ? 21.741 -12.780 -19.890 1.00 97.38 109 VAL A CA 1
ATOM 862 C C . VAL A 1 109 ? 22.795 -13.776 -20.371 1.00 97.38 109 VAL A C 1
ATOM 864 O O . VAL A 1 109 ? 23.695 -13.410 -21.125 1.00 97.38 109 VAL A O 1
ATOM 867 N N . GLN A 1 110 ? 22.689 -15.030 -19.943 1.00 96.69 110 GLN A N 1
ATOM 868 C CA . GLN A 1 110 ? 23.574 -16.122 -20.351 1.00 96.69 110 GLN A CA 1
ATOM 869 C C . GLN A 1 110 ? 22.785 -17.205 -21.081 1.00 96.69 110 GLN A C 1
ATOM 871 O O . GLN A 1 110 ? 21.562 -17.274 -20.968 1.00 96.69 110 GLN A O 1
ATOM 876 N N . VAL A 1 111 ? 23.498 -18.044 -21.833 1.00 95.94 111 VAL A N 1
ATOM 877 C CA . VAL A 1 111 ? 22.916 -19.270 -22.388 1.00 95.94 111 VAL A CA 1
ATOM 878 C C . VAL A 1 111 ? 22.537 -20.203 -21.236 1.00 95.94 111 VAL A C 1
ATOM 880 O O . VAL A 1 111 ? 23.287 -20.334 -20.267 1.00 95.94 111 VAL A O 1
ATOM 883 N N . TYR A 1 112 ? 21.383 -20.851 -21.357 1.00 94.50 112 TYR A N 1
ATOM 884 C CA . TYR A 1 112 ? 20.951 -21.924 -20.475 1.00 94.50 112 TYR A CA 1
ATOM 885 C C . TYR A 1 112 ? 20.528 -23.116 -21.334 1.00 94.50 112 TYR A C 1
ATOM 887 O O . TYR A 1 112 ? 19.530 -23.040 -22.045 1.00 94.50 112 TYR A O 1
ATOM 895 N N . ASP A 1 113 ? 21.312 -24.194 -21.283 1.00 93.56 113 ASP A N 1
ATOM 896 C CA . ASP A 1 113 ? 21.108 -25.401 -22.101 1.00 93.56 113 ASP A CA 1
ATOM 897 C C . ASP A 1 113 ? 20.249 -26.470 -21.395 1.00 93.56 113 ASP A C 1
ATOM 899 O O . ASP A 1 113 ? 20.086 -27.580 -21.899 1.00 93.56 113 ASP A O 1
ATOM 903 N N . GLY A 1 114 ? 19.740 -26.160 -20.198 1.00 95.00 114 GLY A N 1
ATOM 904 C CA . GLY A 1 114 ? 18.853 -27.036 -19.436 1.00 95.00 114 GLY A CA 1
ATOM 905 C C . GLY A 1 114 ? 17.372 -26.786 -19.720 1.00 95.00 114 GLY A C 1
ATOM 906 O O . GLY A 1 114 ? 16.993 -25.826 -20.389 1.00 95.00 114 GLY A O 1
ATOM 907 N N . ASP A 1 115 ? 16.523 -27.633 -19.141 1.00 94.38 115 ASP A N 1
ATOM 908 C CA . ASP A 1 115 ? 15.073 -27.439 -19.158 1.00 94.38 115 ASP A CA 1
ATOM 909 C C . ASP A 1 115 ? 14.643 -26.563 -17.974 1.00 94.38 115 ASP A C 1
ATOM 911 O O . ASP A 1 115 ? 14.799 -26.962 -16.815 1.00 94.38 115 ASP A O 1
ATOM 915 N N . ASP A 1 116 ? 14.046 -25.401 -18.245 1.00 94.00 116 ASP A N 1
ATOM 916 C CA . ASP A 1 116 ? 13.380 -24.613 -17.206 1.00 94.00 116 ASP A CA 1
ATOM 917 C C . ASP A 1 116 ? 12.079 -25.315 -16.784 1.00 94.00 116 ASP A C 1
ATOM 919 O O . ASP A 1 116 ? 11.121 -25.425 -17.550 1.00 94.00 116 ASP A O 1
ATOM 923 N N . ARG A 1 117 ? 12.068 -25.828 -15.550 1.00 95.38 117 ARG A N 1
ATOM 924 C CA . ARG A 1 117 ? 10.929 -26.540 -14.947 1.00 95.38 117 ARG A CA 1
ATOM 925 C C . ARG A 1 117 ? 10.050 -25.638 -14.081 1.00 95.38 117 ARG A C 1
ATOM 927 O O . ARG A 1 117 ? 9.164 -26.147 -13.393 1.00 95.38 117 ARG A O 1
ATOM 934 N N . SER A 1 118 ? 10.315 -24.332 -14.058 1.00 94.50 118 SER A N 1
ATOM 935 C CA . SER A 1 118 ? 9.492 -23.374 -13.332 1.00 94.50 118 SER A CA 1
ATOM 936 C C . SER A 1 118 ? 8.075 -23.306 -13.912 1.00 94.50 118 SER A C 1
ATOM 938 O O . SER A 1 118 ? 7.800 -23.678 -15.056 1.00 94.50 118 SER A O 1
ATOM 940 N N . MET A 1 119 ? 7.130 -22.861 -13.089 1.00 92.88 119 MET A N 1
ATOM 941 C CA . MET A 1 119 ? 5.762 -22.636 -13.542 1.00 92.88 119 MET A CA 1
ATOM 942 C C . MET A 1 119 ? 5.713 -21.396 -14.434 1.00 92.88 119 MET A C 1
ATOM 944 O O . MET A 1 119 ? 6.218 -20.341 -14.060 1.00 92.88 119 MET A O 1
ATOM 948 N N . ASN A 1 120 ? 5.043 -21.493 -15.583 1.00 94.75 120 ASN A N 1
ATOM 949 C CA . ASN A 1 120 ? 4.878 -20.351 -16.476 1.00 94.75 120 ASN A CA 1
ATOM 950 C C . ASN A 1 120 ? 3.807 -19.385 -15.926 1.00 94.75 120 ASN A C 1
ATOM 952 O O . ASN A 1 120 ? 2.625 -19.737 -15.944 1.00 94.75 120 ASN A O 1
ATOM 956 N N . PRO A 1 121 ? 4.157 -18.155 -15.500 1.00 95.19 121 PRO A N 1
ATOM 957 C CA . PRO A 1 121 ? 3.186 -17.204 -14.953 1.00 95.19 121 PRO A CA 1
ATOM 958 C C . PRO A 1 121 ? 2.118 -16.768 -15.971 1.00 95.19 121 PRO A C 1
ATOM 960 O O . PRO A 1 121 ? 1.047 -16.312 -15.572 1.00 95.19 121 PRO A O 1
ATOM 963 N N . ALA A 1 122 ? 2.353 -16.944 -17.277 1.00 94.88 122 ALA A N 1
ATOM 964 C CA . ALA A 1 122 ? 1.360 -16.663 -18.313 1.00 94.88 122 ALA A CA 1
ATOM 965 C C . ALA A 1 122 ? 0.112 -17.560 -18.212 1.00 94.88 122 ALA A C 1
ATOM 967 O O . ALA A 1 122 ? -0.973 -17.136 -18.606 1.00 94.88 122 ALA A O 1
ATOM 968 N N . ASP A 1 123 ? 0.238 -18.769 -17.652 1.00 96.44 123 ASP A N 1
ATOM 969 C CA . ASP A 1 123 ? -0.900 -19.664 -17.402 1.00 96.44 123 ASP A CA 1
ATOM 970 C C . ASP A 1 123 ? -1.842 -19.119 -16.318 1.00 96.44 123 ASP A C 1
ATOM 972 O O . ASP A 1 123 ? -2.989 -19.560 -16.238 1.00 96.44 123 ASP A O 1
ATOM 976 N N . PHE A 1 124 ? -1.357 -18.198 -15.480 1.00 96.44 124 PHE A N 1
ATOM 977 C CA . PHE A 1 124 ? -2.012 -17.744 -14.253 1.00 96.44 124 PHE A CA 1
ATOM 978 C C . PHE A 1 124 ? -2.528 -16.305 -14.319 1.00 96.44 124 PHE A C 1
ATOM 980 O O . PHE A 1 124 ? -2.986 -15.763 -13.315 1.00 96.44 124 PHE A O 1
ATOM 987 N N . VAL A 1 125 ? -2.476 -15.665 -15.489 1.00 94.38 125 VAL A N 1
ATOM 988 C CA . VAL A 1 125 ? -3.125 -14.363 -15.692 1.00 94.38 125 VAL A CA 1
ATOM 989 C C . VAL A 1 125 ? -4.649 -14.493 -15.601 1.00 94.38 125 VAL A C 1
ATOM 991 O O . VAL A 1 125 ? -5.204 -15.583 -15.754 1.00 94.38 125 VAL A O 1
ATOM 994 N N . ALA A 1 126 ? -5.348 -13.379 -15.384 1.00 91.06 126 ALA A N 1
ATOM 995 C CA . ALA A 1 126 ? -6.806 -13.365 -15.279 1.00 91.06 126 ALA A CA 1
ATOM 996 C C . ALA A 1 126 ? -7.497 -14.052 -16.481 1.00 91.06 126 ALA A C 1
ATOM 998 O O . ALA A 1 126 ? -7.275 -13.706 -17.644 1.00 91.06 126 ALA A O 1
ATOM 999 N N . GLY A 1 127 ? -8.363 -15.030 -16.197 1.00 90.19 127 GLY A N 1
ATOM 1000 C CA . GLY A 1 127 ? -9.001 -15.904 -17.196 1.00 90.19 127 GLY A CA 1
ATOM 1001 C C . GLY A 1 127 ? -8.247 -17.206 -17.500 1.00 90.19 127 GLY A C 1
ATOM 1002 O O . GLY A 1 127 ? -8.773 -18.055 -18.221 1.00 90.19 127 GLY A O 1
ATOM 1003 N N . GLY A 1 128 ? -7.042 -17.371 -16.952 1.00 93.81 128 GLY A N 1
ATOM 1004 C CA . GLY A 1 128 ? -6.289 -18.621 -16.911 1.00 93.81 128 GLY A CA 1
ATOM 1005 C C . GLY A 1 128 ? -6.536 -19.416 -15.624 1.00 93.81 128 GLY A C 1
ATOM 1006 O O . GLY A 1 128 ? -7.634 -19.417 -15.063 1.00 93.81 128 GLY A O 1
ATOM 1007 N N . LYS A 1 129 ? -5.499 -20.118 -15.162 1.00 94.81 129 LYS A N 1
ATOM 1008 C CA . LYS A 1 129 ? -5.465 -20.801 -13.863 1.00 94.81 129 LYS A CA 1
ATOM 1009 C C . LYS A 1 129 ? -5.346 -19.776 -12.724 1.00 94.81 129 LYS A C 1
ATOM 1011 O O . LYS A 1 129 ? -4.950 -18.633 -12.935 1.00 94.81 129 LYS A O 1
ATOM 1016 N N . LYS A 1 130 ? -5.670 -20.208 -11.506 1.00 94.94 130 LYS A N 1
ATOM 1017 C CA . LYS A 1 130 ? -5.456 -19.449 -10.263 1.00 94.94 130 LYS A CA 1
ATOM 1018 C C . LYS A 1 130 ? -4.216 -19.981 -9.547 1.00 94.94 130 LYS A C 1
ATOM 1020 O O . LYS A 1 130 ? -4.026 -21.197 -9.547 1.00 94.94 130 LYS A O 1
ATOM 1025 N N . MET A 1 131 ? -3.382 -19.103 -8.982 1.00 95.44 131 MET A N 1
ATOM 1026 C CA . MET A 1 131 ? -2.222 -19.525 -8.177 1.00 95.44 131 MET A CA 1
ATOM 1027 C C . MET A 1 131 ? -2.686 -19.949 -6.782 1.00 95.44 131 MET A C 1
ATOM 1029 O O . MET A 1 131 ? -2.513 -21.106 -6.409 1.00 95.44 131 MET A O 1
ATOM 1033 N N . ILE A 1 132 ? -3.361 -19.046 -6.064 1.00 93.56 132 ILE A N 1
ATOM 1034 C CA . ILE A 1 132 ? -4.090 -19.342 -4.825 1.00 93.56 132 ILE A CA 1
ATOM 1035 C C . ILE A 1 132 ? -5.496 -18.724 -4.873 1.00 93.56 132 ILE A C 1
ATOM 1037 O O . ILE A 1 132 ? -5.679 -17.717 -5.550 1.00 93.56 132 ILE A O 1
ATOM 1041 N N . PRO A 1 133 ? -6.509 -19.283 -4.193 1.00 90.31 133 PRO A N 1
ATOM 1042 C CA . PRO A 1 133 ? -7.798 -18.609 -4.061 1.00 90.31 133 PRO A CA 1
ATOM 1043 C C . PRO A 1 133 ? -7.656 -17.307 -3.262 1.00 90.31 133 PRO A C 1
ATOM 1045 O O . PRO A 1 133 ? -7.027 -17.318 -2.206 1.00 90.31 133 PRO A O 1
ATOM 1048 N N . LEU A 1 134 ? -8.283 -16.218 -3.716 1.00 90.88 134 LEU A N 1
ATOM 1049 C CA . LEU A 1 134 ? -8.431 -14.987 -2.931 1.00 90.88 134 LEU A CA 1
ATOM 1050 C C . LEU A 1 134 ? -9.765 -15.025 -2.163 1.00 90.88 134 LEU A C 1
ATOM 1052 O O . LEU A 1 134 ? -10.823 -14.926 -2.789 1.00 90.88 134 LEU A O 1
ATOM 1056 N N . PRO A 1 135 ? -9.768 -15.168 -0.823 1.00 87.12 135 PRO A N 1
ATOM 1057 C CA . PRO A 1 135 ? -11.009 -15.168 -0.054 1.00 87.12 135 PRO A CA 1
ATOM 1058 C C . PRO A 1 135 ? -11.651 -13.781 -0.098 1.00 87.12 135 PRO A C 1
ATOM 1060 O O . PRO A 1 135 ? -11.053 -12.827 0.380 1.00 87.12 135 PRO A O 1
ATOM 1063 N N . GLY A 1 136 ? -12.846 -13.648 -0.668 1.00 87.88 136 GLY A N 1
ATOM 1064 C CA . GLY A 1 136 ? -13.537 -12.360 -0.763 1.00 87.88 136 GLY A CA 1
ATOM 1065 C C . GLY A 1 136 ? -14.252 -11.928 0.525 1.00 87.88 136 GLY A C 1
ATOM 1066 O O . GLY A 1 136 ? -14.201 -12.602 1.559 1.00 87.88 136 GLY A O 1
ATOM 1067 N N . PHE A 1 137 ? -14.968 -10.809 0.421 1.00 90.56 137 PHE A N 1
ATOM 1068 C CA . PHE A 1 137 ? -15.973 -10.343 1.379 1.00 90.56 137 PHE A CA 1
ATOM 1069 C C . PHE A 1 137 ? -17.355 -10.414 0.739 1.00 90.56 137 PHE A C 1
ATOM 1071 O O . PHE A 1 137 ? -17.560 -9.897 -0.357 1.00 90.56 137 PHE A O 1
ATOM 1078 N N . THR A 1 138 ? -18.308 -11.062 1.390 1.00 89.31 138 THR A N 1
ATOM 1079 C CA . THR A 1 138 ? -19.701 -11.041 0.934 1.00 89.31 138 THR A CA 1
ATOM 1080 C C . THR A 1 138 ? -20.281 -9.632 1.057 1.00 89.31 138 THR A C 1
ATOM 1082 O O . THR A 1 138 ? -19.821 -8.829 1.868 1.00 89.31 138 THR A O 1
ATOM 1085 N N . GLN A 1 139 ? -21.324 -9.328 0.280 1.00 87.06 139 GLN A N 1
ATOM 1086 C CA . GLN A 1 139 ? -22.008 -8.039 0.402 1.00 87.06 139 GLN A CA 1
ATOM 1087 C C . GLN A 1 139 ? -22.553 -7.823 1.821 1.00 87.06 139 GLN A C 1
ATOM 1089 O O . GLN A 1 139 ? -22.413 -6.739 2.365 1.00 87.06 139 GLN A O 1
ATOM 1094 N N . GLU A 1 140 ? -23.087 -8.873 2.449 1.00 89.94 140 GLU A N 1
ATOM 1095 C CA . GLU A 1 140 ? -23.576 -8.824 3.830 1.00 89.94 140 GLU A CA 1
ATOM 1096 C C . GLU A 1 140 ? -22.464 -8.488 4.836 1.00 89.94 140 GLU A C 1
ATOM 1098 O O . GLU A 1 140 ? -22.689 -7.698 5.751 1.00 89.94 140 GLU A O 1
ATOM 1103 N N . GLU A 1 141 ? -21.256 -9.039 4.669 1.00 91.25 141 GLU A N 1
ATOM 1104 C CA . GLU A 1 141 ? -20.109 -8.673 5.510 1.00 91.25 141 GLU A CA 1
ATOM 1105 C C . GLU A 1 141 ? -19.727 -7.201 5.341 1.00 91.25 141 GLU A C 1
ATOM 1107 O O . GLU A 1 141 ? -19.430 -6.540 6.333 1.00 91.25 141 GLU A O 1
ATOM 1112 N N . LEU A 1 142 ? -19.745 -6.685 4.108 1.00 92.69 142 LEU A N 1
ATOM 1113 C CA . LEU A 1 142 ? -19.414 -5.287 3.825 1.00 92.69 142 LEU A CA 1
ATOM 1114 C C . LEU A 1 142 ? -20.492 -4.326 4.342 1.00 92.69 142 LEU A C 1
ATOM 1116 O O . LEU A 1 142 ? -20.165 -3.317 4.961 1.00 92.69 142 LEU A O 1
ATOM 1120 N N . ASP A 1 143 ? -21.770 -4.656 4.158 1.00 90.38 143 ASP A N 1
ATOM 1121 C CA . ASP A 1 143 ? -22.898 -3.846 4.629 1.00 90.38 143 ASP A CA 1
ATOM 1122 C C . ASP A 1 143 ? -22.918 -3.759 6.165 1.00 90.38 143 ASP A C 1
ATOM 1124 O O . ASP A 1 143 ? -23.223 -2.711 6.748 1.00 90.38 143 ASP A O 1
ATOM 1128 N N . ASN A 1 144 ? -22.535 -4.845 6.843 1.00 91.81 144 ASN A N 1
ATOM 1129 C CA . ASN A 1 144 ? -22.466 -4.915 8.301 1.00 91.81 144 ASN A CA 1
ATOM 1130 C C . ASN A 1 144 ? -21.112 -4.481 8.885 1.00 91.81 144 ASN A C 1
ATOM 1132 O O . ASN A 1 144 ? -20.999 -4.378 10.107 1.00 91.81 144 ASN A O 1
ATOM 1136 N N . ALA A 1 145 ? -20.110 -4.174 8.056 1.00 95.25 145 ALA A N 1
ATOM 1137 C CA . ALA A 1 145 ? -18.776 -3.824 8.531 1.00 95.25 145 ALA A CA 1
ATOM 1138 C C . ALA A 1 145 ? -18.781 -2.577 9.431 1.00 95.25 145 ALA A C 1
ATOM 1140 O O . ALA A 1 145 ? -19.572 -1.646 9.234 1.00 95.25 145 ALA A O 1
ATOM 1141 N N . ILE A 1 146 ? -17.884 -2.530 10.416 1.00 96.06 146 ILE A N 1
ATOM 1142 C CA . ILE A 1 146 ? -17.597 -1.290 11.154 1.00 96.06 146 ILE A CA 1
ATOM 1143 C C . ILE A 1 146 ? -16.685 -0.433 10.279 1.00 96.06 146 ILE A C 1
ATOM 1145 O O . ILE A 1 146 ? -15.727 -0.939 9.700 1.00 96.06 146 ILE A O 1
ATOM 1149 N N . HIS A 1 147 ? -16.977 0.859 10.172 1.00 97.75 147 HIS A N 1
ATOM 1150 C CA . HIS A 1 147 ? -16.139 1.780 9.412 1.00 97.75 147 HIS A CA 1
ATOM 1151 C C . HIS A 1 147 ? -15.219 2.534 10.356 1.00 97.75 147 HIS A C 1
ATOM 1153 O O . HIS A 1 147 ? -15.640 2.912 11.446 1.00 97.75 147 HIS A O 1
ATOM 1159 N N . ARG A 1 148 ? -13.983 2.774 9.931 1.00 98.00 148 ARG A N 1
ATOM 1160 C CA . ARG A 1 148 ? -13.027 3.624 10.646 1.00 98.00 148 ARG A CA 1
ATOM 1161 C C . ARG A 1 148 ? -12.388 4.603 9.690 1.00 98.00 148 ARG A C 1
ATOM 1163 O O . ARG A 1 148 ? -12.116 4.245 8.547 1.00 98.00 148 ARG A O 1
ATOM 1170 N N . SER A 1 149 ? -12.127 5.817 10.150 1.00 98.06 149 SER A N 1
ATOM 1171 C CA . SER A 1 149 ? -11.412 6.822 9.362 1.00 98.06 149 SER A CA 1
ATOM 1172 C C . SER A 1 149 ? -10.072 7.137 10.008 1.00 98.06 149 SER A C 1
ATOM 1174 O O . SER A 1 149 ? -10.043 7.628 11.133 1.00 98.06 149 SER A O 1
ATOM 1176 N N . PHE A 1 150 ? -8.982 6.965 9.261 1.00 97.88 150 PHE A N 1
ATOM 1177 C CA . PHE A 1 150 ? -7.638 7.350 9.686 1.00 97.88 150 PHE A CA 1
ATOM 1178 C C . PHE A 1 150 ? -7.074 8.399 8.735 1.00 97.88 150 PHE A C 1
ATOM 1180 O O . PHE A 1 150 ? -6.935 8.159 7.537 1.00 97.88 150 PHE A O 1
ATOM 1187 N N . GLU A 1 151 ? -6.779 9.591 9.253 1.00 96.38 151 GLU A N 1
ATOM 1188 C CA . GLU A 1 151 ? -6.251 10.700 8.458 1.00 96.38 151 GLU A CA 1
ATOM 1189 C C . GLU A 1 151 ? -4.819 11.052 8.876 1.00 96.38 151 GLU A C 1
ATOM 1191 O O . GLU A 1 151 ? -4.578 11.525 9.989 1.00 96.38 151 GLU A O 1
ATOM 1196 N N . PHE A 1 152 ? -3.876 10.849 7.958 1.00 94.81 152 PHE A N 1
ATOM 1197 C CA . PHE A 1 152 ? -2.436 10.997 8.149 1.00 94.81 152 PHE A CA 1
ATOM 1198 C C . PHE A 1 152 ? -1.990 12.385 7.701 1.00 94.81 152 PHE A C 1
ATOM 1200 O O . PHE A 1 152 ? -2.061 12.725 6.514 1.00 94.81 152 PHE A O 1
ATOM 1207 N N . LYS A 1 153 ? -1.560 13.224 8.651 1.00 89.44 153 LYS A N 1
ATOM 1208 C CA . LYS A 1 153 ? -1.318 14.650 8.395 1.00 89.44 153 LYS A CA 1
ATOM 1209 C C . LYS A 1 153 ? -0.032 15.167 9.018 1.00 89.44 153 LYS A C 1
ATOM 1211 O O . LYS A 1 153 ? 0.399 14.727 10.079 1.00 89.44 153 LYS A O 1
ATOM 1216 N N . ARG A 1 154 ? 0.506 16.207 8.377 1.00 86.00 154 ARG A N 1
ATOM 1217 C CA . ARG A 1 154 ? 1.470 17.142 8.967 1.00 86.00 154 ARG A CA 1
ATOM 1218 C C . ARG A 1 154 ? 0.735 18.354 9.538 1.00 86.00 154 ARG A C 1
ATOM 1220 O O . ARG A 1 154 ? 0.564 19.352 8.840 1.00 86.00 154 ARG A O 1
ATOM 1227 N N . SER A 1 155 ? 0.231 18.266 10.760 1.00 72.69 155 SER A N 1
ATOM 1228 C CA . SER A 1 155 ? -0.477 19.371 11.428 1.00 72.69 155 SER A CA 1
ATOM 1229 C C . SER A 1 155 ? -0.759 19.016 12.882 1.00 72.69 155 SER A C 1
ATOM 1231 O O . SER A 1 155 ? -0.937 17.841 13.166 1.00 72.69 155 SER A O 1
ATOM 1233 N N . ASN A 1 156 ? -0.922 20.005 13.766 1.00 64.19 156 ASN A N 1
ATOM 1234 C CA . ASN A 1 156 ? -1.335 19.818 15.170 1.00 64.19 156 ASN A CA 1
ATOM 1235 C C . ASN A 1 156 ? -0.380 18.987 16.053 1.00 64.19 156 ASN A C 1
ATOM 1237 O O . ASN A 1 156 ? -0.726 18.703 17.197 1.00 64.19 156 ASN A O 1
ATOM 1241 N N . GLY A 1 157 ? 0.793 18.612 15.541 1.00 61.88 157 GLY A N 1
ATOM 1242 C CA . GLY A 1 157 ? 1.913 18.121 16.339 1.00 61.88 157 GLY A CA 1
ATOM 1243 C C . GLY A 1 157 ? 2.736 19.266 16.941 1.00 61.88 157 GLY A C 1
ATOM 1244 O O . GLY A 1 157 ? 2.274 20.408 17.010 1.00 61.88 157 GLY A O 1
ATOM 1245 N N . THR A 1 158 ? 3.968 18.977 17.347 1.00 70.88 158 THR A N 1
ATOM 1246 C CA . THR A 1 158 ? 4.960 19.988 17.756 1.00 70.88 158 THR A CA 1
ATOM 1247 C C . THR A 1 158 ? 5.939 20.270 16.612 1.00 70.88 158 THR A C 1
ATOM 1249 O O . THR A 1 158 ? 5.895 19.620 15.567 1.00 70.88 158 THR A O 1
ATOM 1252 N N . ASP A 1 159 ? 6.849 21.232 16.792 1.00 71.56 159 ASP A N 1
ATOM 1253 C CA . ASP A 1 159 ? 7.946 21.437 15.836 1.00 71.56 159 ASP A CA 1
ATOM 1254 C C . ASP A 1 159 ? 8.895 20.222 15.771 1.00 71.56 159 ASP A C 1
ATOM 1256 O O . ASP A 1 159 ? 9.491 19.982 14.721 1.00 71.56 159 ASP A O 1
ATOM 1260 N N . SER A 1 160 ? 9.011 19.447 16.863 1.00 76.12 160 SER A N 1
ATOM 1261 C CA . SER A 1 160 ? 9.787 18.198 16.922 1.00 76.12 160 SER A CA 1
ATOM 1262 C C . SER A 1 160 ? 9.032 17.003 16.344 1.00 76.12 160 SER A C 1
ATOM 1264 O O . SER A 1 160 ? 9.637 16.189 15.657 1.00 76.12 160 SER A O 1
ATOM 1266 N N . ASP A 1 161 ? 7.717 16.943 16.568 1.00 77.50 161 ASP A N 1
ATOM 1267 C CA . ASP A 1 161 ? 6.862 15.804 16.238 1.00 77.50 161 ASP A CA 1
ATOM 1268 C C . ASP A 1 161 ? 5.645 16.266 15.423 1.00 77.50 161 ASP A C 1
ATOM 1270 O O . ASP A 1 161 ? 4.514 16.283 15.921 1.00 77.50 161 ASP A O 1
ATOM 1274 N N . PRO A 1 162 ? 5.846 16.728 14.175 1.00 84.50 162 PRO A N 1
ATOM 1275 C CA . PRO A 1 162 ? 4.805 17.412 13.412 1.00 84.50 162 PRO A CA 1
ATOM 1276 C C . PRO A 1 162 ? 3.743 16.466 12.836 1.00 84.50 162 PRO A C 1
ATOM 1278 O O . PRO A 1 162 ? 2.769 16.933 12.227 1.00 84.50 162 PRO A O 1
ATOM 1281 N N . TRP A 1 163 ? 3.948 15.155 12.958 1.00 91.31 163 TRP A N 1
ATOM 1282 C CA . TRP A 1 163 ? 3.138 14.139 12.311 1.00 91.31 163 TRP A CA 1
ATOM 1283 C C . TRP A 1 163 ? 2.111 13.532 13.254 1.00 91.31 163 TRP A C 1
ATOM 1285 O O . TRP A 1 163 ? 2.440 13.091 14.351 1.00 91.31 163 TRP A O 1
ATOM 1295 N N . VAL A 1 164 ? 0.863 13.478 12.793 1.00 93.31 164 VAL A N 1
ATOM 1296 C CA . VAL A 1 164 ? -0.266 12.986 13.584 1.00 93.31 164 VAL A CA 1
ATOM 1297 C C . VAL A 1 164 ? -1.167 12.077 12.763 1.00 93.31 164 VAL A C 1
ATOM 1299 O O . VAL A 1 164 ? -1.215 12.172 11.530 1.00 93.31 164 VAL A O 1
ATOM 1302 N N . ILE A 1 165 ? -1.954 11.270 13.471 1.00 95.50 165 ILE A N 1
ATOM 1303 C CA . ILE A 1 165 ? -3.073 10.518 12.909 1.00 95.50 165 ILE A CA 1
ATOM 1304 C C . ILE A 1 165 ? -4.364 11.006 13.571 1.00 95.50 165 ILE A C 1
ATOM 1306 O O . ILE A 1 165 ? -4.452 11.111 14.796 1.00 95.50 165 ILE A O 1
ATOM 1310 N N . LYS A 1 166 ? -5.371 11.344 12.762 1.00 95.44 166 LYS A N 1
ATOM 1311 C CA . LYS A 1 166 ? -6.742 11.577 13.238 1.00 95.44 166 LYS A CA 1
ATOM 1312 C C . LYS A 1 166 ? -7.540 10.297 13.107 1.00 95.44 166 LYS A C 1
ATOM 1314 O O . LYS A 1 166 ? -7.480 9.666 12.059 1.00 95.44 166 LYS A O 1
ATOM 1319 N N . THR A 1 167 ? -8.305 9.962 14.136 1.00 96.88 167 THR A N 1
ATOM 1320 C CA . THR A 1 167 ? -9.169 8.775 14.160 1.00 96.88 167 THR A CA 1
ATOM 1321 C C . THR A 1 167 ? -10.633 9.207 14.220 1.00 96.88 167 THR A C 1
ATOM 1323 O O . THR A 1 167 ? -10.978 10.051 15.047 1.00 96.88 167 THR A O 1
ATOM 1326 N N . ASP A 1 168 ? -11.469 8.661 13.335 1.00 97.44 168 ASP A N 1
ATOM 1327 C CA . ASP A 1 168 ? -12.938 8.767 13.323 1.00 97.44 168 ASP A CA 1
ATOM 1328 C C . ASP A 1 168 ? -13.476 10.205 13.481 1.00 97.44 168 ASP A C 1
ATOM 1330 O O . ASP A 1 168 ? -14.299 10.502 14.345 1.00 97.44 168 ASP A O 1
ATOM 1334 N N . GLY A 1 169 ? -12.942 11.141 12.686 1.00 93.56 169 GLY A N 1
ATOM 1335 C CA . GLY A 1 169 ? -13.337 12.560 12.715 1.00 93.56 169 GLY A CA 1
ATOM 1336 C C . GLY A 1 169 ? -12.811 13.357 13.920 1.00 93.56 169 GLY A C 1
ATOM 1337 O O . GLY A 1 169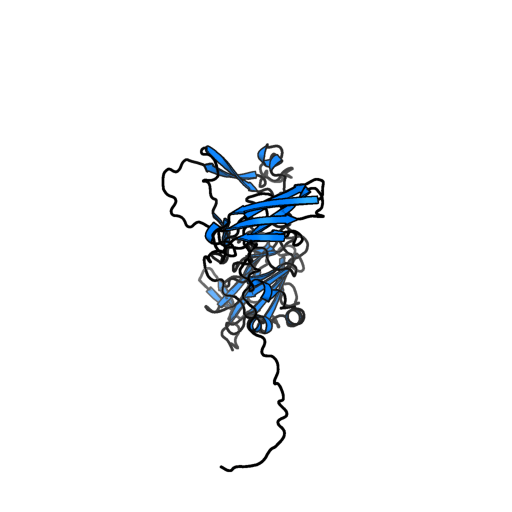 ? -13.033 14.566 14.010 1.00 93.56 169 GLY A O 1
ATOM 1338 N N . GLY A 1 170 ? -12.083 12.707 14.829 1.00 93.56 170 GLY A N 1
ATOM 1339 C CA . GLY A 1 170 ? -11.510 13.307 16.027 1.00 93.56 170 GLY A CA 1
ATOM 1340 C C . GLY A 1 170 ? -10.280 14.192 15.792 1.00 93.56 170 GLY A C 1
ATOM 1341 O O . GLY A 1 170 ? -9.871 14.519 14.671 1.00 93.56 170 GLY A O 1
ATOM 1342 N N . ALA A 1 171 ? -9.666 14.600 16.904 1.00 92.81 171 ALA A N 1
ATOM 1343 C CA . ALA A 1 171 ? -8.416 15.352 16.892 1.00 92.81 171 ALA A CA 1
ATOM 1344 C C . ALA A 1 171 ? -7.235 14.491 16.409 1.00 92.81 171 ALA A C 1
ATOM 1346 O O . ALA A 1 171 ? -7.273 13.264 16.456 1.00 92.81 171 ALA A O 1
ATOM 1347 N N . GLY A 1 172 ? -6.189 15.164 15.923 1.00 92.31 172 GLY A N 1
ATOM 1348 C CA . GLY A 1 172 ? -4.953 14.508 15.502 1.00 92.31 172 GLY A CA 1
ATOM 1349 C C . GLY A 1 172 ? -4.016 14.369 16.683 1.00 92.31 172 GLY A C 1
ATOM 1350 O O . GLY A 1 172 ? -3.777 15.359 17.374 1.00 92.31 172 GLY A O 1
ATOM 1351 N N . PHE A 1 173 ? -3.494 13.167 16.893 1.00 92.75 173 PHE A N 1
ATOM 1352 C CA . PHE A 1 173 ? -2.541 12.877 17.955 1.00 92.75 173 PHE A CA 1
ATOM 1353 C C . PHE A 1 173 ? -1.270 12.258 17.369 1.00 92.75 173 PHE A C 1
ATOM 1355 O O . PHE A 1 173 ? -1.337 11.507 16.395 1.00 92.75 173 PHE A O 1
ATOM 1362 N N . GLY A 1 174 ? -0.124 12.589 17.964 1.00 92.19 174 GLY A N 1
ATOM 1363 C CA . GLY A 1 174 ? 1.082 11.774 17.832 1.00 92.19 174 GLY A CA 1
ATOM 1364 C C . GLY A 1 174 ? 0.982 10.527 18.713 1.00 92.19 174 GLY A C 1
ATOM 1365 O O . GLY A 1 174 ? 0.044 10.393 19.514 1.00 92.19 174 GLY A O 1
ATOM 1366 N N . MET A 1 175 ? 1.958 9.632 18.578 1.00 92.12 175 MET A N 1
ATOM 1367 C CA . MET A 1 175 ? 1.981 8.393 19.347 1.00 92.12 175 MET A CA 1
ATOM 1368 C C . MET A 1 175 ? 1.936 8.639 20.862 1.00 92.12 175 MET A C 1
ATOM 1370 O O . MET A 1 175 ? 2.732 9.380 21.429 1.00 92.12 175 MET A O 1
ATOM 1374 N N . GLU A 1 176 ? 1.019 7.939 21.524 1.00 93.50 176 GLU A N 1
ATOM 1375 C CA . GLU A 1 176 ? 1.002 7.721 22.968 1.00 93.50 176 GLU A CA 1
ATOM 1376 C C . GLU A 1 176 ? 0.565 6.267 23.198 1.00 93.50 176 GLU A C 1
ATOM 1378 O O . GLU A 1 176 ? -0.601 5.957 22.939 1.00 93.50 176 GLU A O 1
ATOM 1383 N N . PRO A 1 177 ? 1.453 5.370 23.666 1.00 93.69 177 PRO A N 1
ATOM 1384 C CA . PRO A 1 177 ? 1.145 3.947 23.831 1.00 93.69 177 PRO A CA 1
ATOM 1385 C C . PRO A 1 177 ? -0.097 3.666 24.688 1.00 93.69 177 PRO A C 1
ATOM 1387 O O . PRO A 1 177 ? -0.813 2.689 24.446 1.00 93.69 177 PRO A O 1
ATOM 1390 N N . GLN A 1 178 ? -0.371 4.524 25.679 1.00 96.44 178 GLN A N 1
ATOM 1391 C CA . GLN A 1 178 ? -1.523 4.379 26.571 1.00 96.44 178 GLN A CA 1
ATOM 1392 C C . GLN A 1 178 ? -2.862 4.708 25.911 1.00 96.44 178 GLN A C 1
ATOM 1394 O O . GLN A 1 178 ? -3.910 4.351 26.456 1.00 96.44 178 GLN A O 1
ATOM 1399 N N . ARG A 1 179 ? -2.838 5.373 24.749 1.00 96.88 179 ARG A N 1
ATOM 1400 C CA . ARG A 1 179 ? -4.023 5.774 23.995 1.00 96.88 179 ARG A CA 1
ATOM 1401 C C . ARG A 1 179 ? -4.444 4.662 23.046 1.00 96.88 179 ARG A C 1
ATOM 1403 O O . ARG A 1 179 ? -3.825 4.434 22.009 1.00 96.88 179 ARG A O 1
ATOM 1410 N N . LEU A 1 180 ? -5.564 4.029 23.357 1.00 97.25 180 LEU A N 1
ATOM 1411 C CA . LEU A 1 180 ? -6.216 3.105 22.447 1.00 97.25 180 LEU A CA 1
ATOM 1412 C C . LEU A 1 180 ? -7.068 3.876 21.432 1.00 97.25 180 LEU A C 1
ATOM 1414 O O . LEU A 1 180 ? -8.080 4.481 21.800 1.00 97.25 180 LEU A O 1
ATOM 1418 N N . SER A 1 181 ? -6.650 3.857 20.164 1.00 97.38 181 SER A N 1
ATOM 1419 C CA . SER A 1 181 ? -7.324 4.615 19.099 1.00 97.38 181 SER A CA 1
ATOM 1420 C C . SER A 1 181 ? -8.471 3.825 18.471 1.00 97.38 181 SER A C 1
ATOM 1422 O O . SER A 1 181 ? -9.535 4.383 18.221 1.00 97.38 181 SER A O 1
ATOM 1424 N N . ALA A 1 182 ? -8.292 2.515 18.301 1.00 96.25 182 ALA A N 1
ATOM 1425 C CA . ALA A 1 182 ? -9.305 1.604 17.778 1.00 96.25 182 ALA A CA 1
ATOM 1426 C C . ALA A 1 182 ? -9.244 0.250 18.496 1.00 96.25 182 ALA A C 1
ATOM 1428 O O . ALA A 1 182 ? -8.171 -0.224 18.850 1.00 96.25 182 ALA A O 1
ATOM 1429 N N . ALA A 1 183 ? -10.394 -0.379 18.702 1.00 94.94 183 ALA A N 1
ATOM 1430 C CA . ALA A 1 183 ? -10.532 -1.748 19.174 1.00 94.94 183 ALA A CA 1
ATOM 1431 C C . ALA A 1 183 ? -11.470 -2.505 18.241 1.00 94.94 183 ALA A C 1
ATOM 1433 O O . ALA A 1 183 ? -12.644 -2.148 18.109 1.00 94.94 183 ALA A O 1
ATOM 1434 N N . THR A 1 184 ? -10.939 -3.546 17.618 1.00 93.62 184 THR A N 1
ATOM 1435 C CA . THR A 1 184 ? -11.658 -4.460 16.731 1.00 93.62 184 THR A CA 1
ATOM 1436 C C . THR A 1 184 ? -11.887 -5.803 17.430 1.00 93.62 184 THR A C 1
ATOM 1438 O O . THR A 1 184 ? -11.389 -6.043 18.530 1.00 93.62 184 THR A O 1
ATOM 1441 N N . SER A 1 185 ? -12.679 -6.687 16.830 1.00 90.31 185 SER A N 1
ATOM 1442 C CA . SER A 1 185 ? -12.907 -8.046 17.326 1.00 90.31 185 SER A CA 1
ATOM 1443 C C . SER A 1 185 ? -13.123 -9.007 16.165 1.00 90.31 185 SER A C 1
ATOM 1445 O O . SER A 1 185 ? -13.495 -8.593 15.070 1.00 90.31 185 SER A O 1
ATOM 1447 N N . SER A 1 186 ? -13.010 -10.307 16.426 1.00 84.94 186 SER A N 1
ATOM 1448 C CA . SER A 1 186 ? -13.280 -11.341 15.420 1.00 84.94 186 SER A CA 1
ATOM 1449 C C . SER A 1 186 ? -14.755 -11.499 15.024 1.00 84.94 186 SER A C 1
ATOM 1451 O O . SER A 1 186 ? -15.084 -12.356 14.207 1.00 84.94 186 SER A O 1
ATOM 1453 N N . SER A 1 187 ? -15.659 -10.689 15.589 1.00 83.25 187 SER A N 1
ATOM 1454 C CA . SER A 1 187 ? -17.100 -10.791 15.311 1.00 83.25 187 SER A CA 1
ATOM 1455 C C . SER A 1 187 ? -17.515 -10.121 14.006 1.00 83.25 187 SER A C 1
ATOM 1457 O O . SER A 1 187 ? -18.520 -10.516 13.427 1.00 83.25 187 SER A O 1
ATOM 1459 N N . ASN A 1 188 ? -16.783 -9.095 13.566 1.00 83.62 188 ASN A N 1
ATOM 1460 C CA . ASN A 1 188 ? -17.172 -8.258 12.436 1.00 83.62 188 ASN A CA 1
ATOM 1461 C C . ASN A 1 188 ? -15.975 -8.002 11.521 1.00 83.62 188 ASN A C 1
ATOM 1463 O O . ASN A 1 188 ? -14.839 -7.887 11.977 1.00 83.62 188 ASN A O 1
ATOM 1467 N N . SER A 1 189 ? -16.253 -7.867 10.226 1.00 93.62 189 SER A N 1
ATOM 1468 C CA . SER A 1 189 ? -15.298 -7.249 9.306 1.00 93.62 189 SER A CA 1
ATOM 1469 C C . SER A 1 189 ? -15.284 -5.737 9.524 1.00 93.62 189 SER A C 1
ATOM 1471 O O . SER A 1 189 ? -16.263 -5.158 10.005 1.00 93.62 189 SER A O 1
ATOM 1473 N N . GLU A 1 190 ? -14.191 -5.087 9.149 1.00 96.56 190 GLU A N 1
ATOM 1474 C CA . GLU A 1 190 ? -14.089 -3.631 9.198 1.00 96.56 190 GLU A CA 1
ATOM 1475 C C . GLU A 1 190 ? -13.662 -3.063 7.845 1.00 96.56 190 GLU A C 1
ATOM 1477 O O . GLU A 1 190 ? -12.944 -3.712 7.083 1.00 96.56 190 GLU A O 1
ATOM 1482 N N . ILE A 1 191 ? -14.109 -1.842 7.553 1.00 97.69 191 ILE A N 1
ATOM 1483 C CA . ILE A 1 191 ? -13.646 -1.043 6.419 1.00 97.69 191 ILE A CA 1
ATOM 1484 C C . ILE A 1 191 ? -12.873 0.149 6.973 1.00 97.69 191 ILE A C 1
ATOM 1486 O O . ILE A 1 191 ? -13.430 1.004 7.663 1.00 97.69 191 ILE A O 1
ATOM 1490 N N . TRP A 1 192 ? -11.576 0.199 6.690 1.00 98.19 192 TRP A N 1
ATOM 1491 C CA . TRP A 1 192 ? -10.696 1.276 7.127 1.00 98.19 192 TRP A CA 1
ATOM 1492 C C . TRP A 1 192 ? -10.476 2.248 5.970 1.00 98.19 192 TRP A C 1
ATOM 1494 O O . TRP A 1 192 ? -10.005 1.870 4.897 1.00 98.19 192 TRP A O 1
ATOM 1504 N N . HIS A 1 193 ? -10.841 3.506 6.197 1.00 98.06 193 HIS A N 1
ATOM 1505 C CA . HIS A 1 193 ? -10.676 4.619 5.273 1.00 98.06 193 HIS A CA 1
ATOM 1506 C C . HIS A 1 193 ? -9.376 5.347 5.596 1.00 98.06 193 HIS A C 1
ATOM 1508 O O . HIS A 1 193 ? -9.335 6.209 6.478 1.00 98.06 193 HIS A O 1
ATOM 1514 N N . LEU A 1 194 ? -8.319 5.012 4.867 1.00 98.25 194 LEU A N 1
ATOM 1515 C CA . LEU A 1 194 ? -7.004 5.619 5.019 1.00 98.25 194 LEU A CA 1
ATOM 1516 C C . LEU A 1 194 ? -6.930 6.872 4.143 1.00 98.25 194 LEU A C 1
ATOM 1518 O O . LEU A 1 194 ? -7.152 6.808 2.933 1.00 98.25 194 LEU A O 1
ATOM 1522 N N . LYS A 1 195 ? -6.645 8.024 4.750 1.00 96.88 195 LYS A N 1
ATOM 1523 C CA . LYS A 1 195 ? -6.691 9.339 4.097 1.00 96.88 195 LYS A CA 1
ATOM 1524 C C . LYS A 1 195 ? -5.365 10.065 4.286 1.00 96.88 195 LYS A C 1
ATOM 1526 O O . LYS A 1 195 ? -4.937 10.322 5.407 1.00 96.88 195 LYS A O 1
ATOM 1531 N N . GLY A 1 196 ? -4.702 10.391 3.185 1.00 93.06 196 GLY A N 1
ATOM 1532 C CA . GLY A 1 196 ? -3.456 11.147 3.178 1.00 93.06 196 GLY A CA 1
ATOM 1533 C C . GLY A 1 196 ? -3.693 12.652 3.257 1.00 93.06 196 GLY A C 1
ATOM 1534 O O . GLY A 1 196 ? -4.825 13.140 3.265 1.00 93.06 196 GLY A O 1
ATOM 1535 N N . SER A 1 197 ? -2.598 13.407 3.264 1.00 81.75 197 SER A N 1
ATOM 1536 C CA . SER A 1 197 ? -2.628 14.868 3.239 1.00 81.75 197 SER A CA 1
ATOM 1537 C C . SER A 1 197 ? -1.975 15.439 1.990 1.00 81.75 197 SER A C 1
ATOM 1539 O O . SER A 1 197 ? -1.196 14.780 1.298 1.00 81.75 197 SER A O 1
ATOM 1541 N N . ASP A 1 198 ? -2.302 16.695 1.693 1.00 69.00 198 ASP A N 1
ATOM 1542 C CA . ASP A 1 198 ? -1.778 17.363 0.514 1.00 69.00 198 ASP A CA 1
ATOM 1543 C C . ASP A 1 198 ? -0.279 17.668 0.678 1.00 69.00 198 ASP A C 1
ATOM 1545 O O . ASP A 1 198 ? 0.149 18.586 1.383 1.00 69.00 198 ASP A O 1
ATOM 1549 N N . GLY A 1 199 ? 0.537 16.886 -0.028 1.00 80.50 199 GLY A N 1
ATOM 1550 C CA . GLY A 1 199 ? 1.940 17.190 -0.277 1.00 80.50 199 GLY A CA 1
ATOM 1551 C C . GLY A 1 199 ? 2.963 16.364 0.492 1.00 80.50 199 GLY A C 1
ATOM 1552 O O . GLY A 1 199 ? 4.114 16.791 0.488 1.00 80.50 199 GLY A O 1
ATOM 1553 N N . TRP A 1 200 ? 2.588 15.242 1.108 1.00 88.19 200 TRP A N 1
ATOM 1554 C CA . TRP A 1 200 ? 3.524 14.217 1.587 1.00 88.19 200 TRP A CA 1
ATOM 1555 C C . TRP A 1 200 ? 3.002 12.819 1.254 1.00 88.19 200 TRP A C 1
ATOM 1557 O O . TRP A 1 200 ? 1.792 12.594 1.265 1.00 88.19 200 TRP A O 1
ATOM 1567 N N . ALA A 1 201 ? 3.915 11.903 0.940 1.00 89.62 201 ALA A N 1
ATOM 1568 C CA . ALA A 1 201 ? 3.589 10.497 0.740 1.00 89.62 201 ALA A CA 1
ATOM 1569 C C . ALA A 1 201 ? 3.643 9.729 2.070 1.00 89.62 201 ALA A C 1
ATOM 1571 O O . ALA A 1 201 ? 4.572 9.909 2.863 1.00 89.62 201 ALA A O 1
ATOM 1572 N N . HIS A 1 202 ? 2.675 8.843 2.287 1.00 94.12 202 HIS A N 1
ATOM 1573 C CA . HIS A 1 202 ? 2.553 8.027 3.489 1.00 94.12 202 HIS A CA 1
ATOM 1574 C C . HIS A 1 202 ? 2.272 6.562 3.117 1.00 94.12 202 HIS A C 1
ATOM 1576 O O . HIS A 1 202 ? 1.134 6.230 2.789 1.00 94.12 202 HIS A O 1
ATOM 1582 N N . PRO A 1 203 ? 3.275 5.665 3.133 1.00 95.62 203 PRO A N 1
ATOM 1583 C CA . PRO A 1 203 ? 3.018 4.227 3.108 1.00 95.62 203 PRO A CA 1
ATOM 1584 C C . PRO A 1 203 ? 2.448 3.800 4.454 1.00 95.62 203 PRO A C 1
ATOM 1586 O O . PRO A 1 203 ? 3.165 3.844 5.442 1.00 95.62 203 PRO A O 1
ATOM 1589 N N . ILE A 1 204 ? 1.167 3.459 4.527 1.00 97.81 204 ILE A N 1
ATOM 1590 C CA . ILE A 1 204 ? 0.525 3.098 5.795 1.00 97.81 204 ILE A CA 1
ATOM 1591 C C . ILE A 1 204 ? 0.627 1.601 5.999 1.00 97.81 204 ILE A C 1
ATOM 1593 O O . ILE A 1 204 ? 0.080 0.852 5.197 1.00 97.81 204 ILE A O 1
ATOM 1597 N N . HIS A 1 205 ? 1.306 1.180 7.056 1.00 98.06 205 HIS A N 1
ATOM 1598 C CA . HIS A 1 205 ? 1.375 -0.209 7.467 1.00 98.06 205 HIS A CA 1
ATOM 1599 C C . HIS A 1 205 ? 0.390 -0.474 8.603 1.00 98.06 205 HIS A C 1
ATOM 1601 O O . HIS A 1 205 ? 0.412 0.217 9.623 1.00 98.06 205 HIS A O 1
ATOM 1607 N N . ILE A 1 206 ? -0.454 -1.487 8.424 1.00 97.50 206 ILE A N 1
ATOM 1608 C CA . ILE A 1 206 ? -1.338 -2.015 9.464 1.00 97.50 206 ILE A CA 1
ATOM 1609 C C . ILE A 1 206 ? -0.749 -3.356 9.887 1.00 97.50 206 ILE A C 1
ATOM 1611 O O . ILE A 1 206 ? -0.588 -4.250 9.058 1.00 97.50 206 ILE A O 1
ATOM 1615 N N . HIS A 1 207 ? -0.385 -3.492 11.161 1.00 96.12 207 HIS A N 1
ATOM 1616 C CA . HIS A 1 207 ? 0.176 -4.746 11.662 1.00 96.12 207 HIS A CA 1
ATOM 1617 C C . HIS A 1 207 ? -0.878 -5.862 11.646 1.00 96.12 207 HIS A C 1
ATOM 1619 O O . HIS A 1 207 ? -2.078 -5.615 11.579 1.00 96.12 207 HIS A O 1
ATOM 1625 N N . PHE A 1 208 ? -0.415 -7.101 11.798 1.00 93.81 208 PHE A N 1
ATOM 1626 C CA . PHE A 1 208 ? -1.214 -8.306 12.042 1.00 93.81 208 PHE A CA 1
ATOM 1627 C C . PHE A 1 208 ? -2.113 -8.810 10.901 1.00 93.81 208 PHE A C 1
ATOM 1629 O O . PHE A 1 208 ? -1.975 -9.971 10.522 1.00 93.81 208 PHE A O 1
ATOM 1636 N N . GLU A 1 209 ? -3.012 -7.997 10.346 1.00 91.81 209 GLU A N 1
ATOM 1637 C CA . GLU A 1 209 ? -3.905 -8.428 9.261 1.00 91.81 209 GLU A CA 1
ATOM 1638 C C . GLU A 1 209 ? -3.504 -7.864 7.898 1.00 91.81 209 GLU A C 1
ATOM 1640 O O . GLU A 1 209 ? -3.052 -6.731 7.760 1.00 91.81 209 GLU A O 1
ATOM 1645 N N . GLU A 1 210 ? -3.767 -8.662 6.864 1.00 94.00 210 GLU A N 1
ATOM 1646 C CA . GLU A 1 210 ? -3.703 -8.216 5.476 1.00 94.00 210 GLU A CA 1
ATOM 1647 C C . GLU A 1 210 ? -5.121 -7.889 4.987 1.00 94.00 210 GLU A C 1
ATOM 1649 O O . GLU A 1 210 ? -6.034 -8.720 5.086 1.00 94.00 210 GLU A O 1
ATOM 1654 N N . GLY A 1 211 ? -5.308 -6.713 4.399 1.00 94.62 211 GLY A N 1
ATOM 1655 C CA . GLY A 1 211 ? -6.597 -6.232 3.912 1.00 94.62 211 GLY A CA 1
ATOM 1656 C C . GLY A 1 211 ? -6.729 -6.281 2.396 1.00 94.62 211 GLY A C 1
ATOM 1657 O O . GLY A 1 211 ? -5.747 -6.344 1.658 1.00 94.62 211 GLY A O 1
ATOM 1658 N N . GLN A 1 212 ? -7.969 -6.256 1.913 1.00 95.75 212 GLN A N 1
ATOM 1659 C CA . GLN A 1 212 ? -8.267 -6.095 0.489 1.00 95.75 212 GLN A CA 1
ATOM 1660 C C . GLN A 1 212 ? -8.608 -4.645 0.199 1.00 95.75 212 GLN A C 1
ATOM 1662 O O . GLN A 1 212 ? -9.515 -4.082 0.809 1.00 95.75 212 GLN A O 1
ATOM 1667 N N . ILE A 1 213 ? -7.910 -4.049 -0.764 1.00 95.50 213 ILE A N 1
ATOM 1668 C CA . ILE A 1 213 ? -8.243 -2.706 -1.230 1.00 95.50 213 ILE A CA 1
ATOM 1669 C C . ILE A 1 213 ? -9.565 -2.785 -1.991 1.00 95.50 213 ILE A C 1
ATOM 1671 O O . ILE A 1 213 ? -9.659 -3.441 -3.025 1.00 95.50 213 ILE A O 1
ATOM 1675 N N . LEU A 1 214 ? -10.581 -2.093 -1.488 1.00 94.62 214 LEU A N 1
ATOM 1676 C CA . LEU A 1 214 ? -11.869 -1.947 -2.157 1.00 94.62 214 LEU A CA 1
ATOM 1677 C C . LEU A 1 214 ? -11.834 -0.781 -3.140 1.00 94.62 214 LEU A C 1
ATOM 1679 O O . LEU A 1 214 ? -12.347 -0.889 -4.255 1.00 94.62 214 LEU A O 1
ATOM 1683 N N . LYS A 1 215 ? -11.235 0.344 -2.723 1.00 93.56 215 LYS A N 1
ATOM 1684 C CA . LYS A 1 215 ? -11.157 1.559 -3.535 1.00 93.56 215 LYS A CA 1
ATOM 1685 C C . LYS A 1 215 ? -9.858 2.322 -3.332 1.00 93.56 215 LYS A C 1
ATOM 1687 O O . LYS A 1 215 ? -9.317 2.369 -2.232 1.00 93.56 215 LYS A O 1
ATOM 1692 N N . ARG A 1 216 ? -9.432 3.003 -4.393 1.00 92.88 216 ARG A N 1
ATOM 1693 C CA . ARG A 1 216 ? -8.448 4.089 -4.387 1.00 92.88 216 ARG A CA 1
ATOM 1694 C C . ARG A 1 216 ? -9.080 5.324 -5.011 1.00 92.88 216 ARG A C 1
ATOM 1696 O O . ARG A 1 216 ? -9.534 5.254 -6.152 1.00 92.88 216 ARG A O 1
ATOM 1703 N N . ASP A 1 217 ? -9.162 6.433 -4.277 1.00 92.81 217 ASP A N 1
ATOM 1704 C CA . ASP A 1 217 ? -9.828 7.668 -4.736 1.00 92.81 217 ASP A CA 1
ATOM 1705 C C . ASP A 1 217 ? -11.223 7.422 -5.342 1.00 92.81 217 ASP A C 1
ATOM 1707 O O . ASP A 1 217 ? -11.580 7.934 -6.406 1.00 92.81 217 ASP A O 1
ATOM 1711 N N . GLY A 1 218 ? -12.002 6.566 -4.670 1.00 91.12 218 GLY A N 1
ATOM 1712 C CA . GLY A 1 218 ? -13.355 6.175 -5.076 1.00 91.12 218 GLY A CA 1
ATOM 1713 C C . GLY A 1 218 ? -13.439 5.237 -6.288 1.00 91.12 218 GLY A C 1
ATOM 1714 O O . GLY A 1 218 ? -14.542 4.883 -6.700 1.00 91.12 218 GLY A O 1
ATOM 1715 N N . LYS A 1 219 ? -12.308 4.816 -6.866 1.00 90.06 219 LYS A N 1
ATOM 1716 C CA . LYS A 1 219 ? -12.228 3.916 -8.027 1.00 90.06 219 LYS A CA 1
ATOM 1717 C C . LYS A 1 219 ? -11.765 2.525 -7.612 1.00 90.06 219 LYS A C 1
ATOM 1719 O O . LYS A 1 219 ? -11.120 2.372 -6.582 1.00 90.06 219 LYS A O 1
ATOM 1724 N N . ALA A 1 220 ? -12.046 1.523 -8.442 1.00 89.75 220 ALA A N 1
ATOM 1725 C CA . ALA A 1 220 ? -11.525 0.175 -8.236 1.00 89.75 220 ALA A CA 1
ATOM 1726 C C . ALA A 1 220 ? -9.978 0.163 -8.215 1.00 89.75 220 ALA A C 1
ATOM 1728 O O . ALA A 1 220 ? -9.362 0.924 -8.973 1.00 89.75 220 ALA A O 1
ATOM 1729 N N . PRO A 1 221 ? -9.347 -0.691 -7.387 1.00 90.56 221 PRO A N 1
ATOM 1730 C CA . PRO A 1 221 ? -7.899 -0.862 -7.368 1.00 90.56 221 PRO A CA 1
ATOM 1731 C C . PRO A 1 221 ? -7.345 -1.305 -8.734 1.00 90.56 221 PRO A C 1
ATOM 1733 O O . PRO A 1 221 ? -8.028 -1.998 -9.500 1.00 90.56 221 PRO A O 1
ATOM 1736 N N . PRO A 1 222 ? -6.089 -0.946 -9.045 1.00 88.88 222 PRO A N 1
ATOM 1737 C CA . PRO A 1 222 ? -5.406 -1.409 -10.245 1.00 88.88 222 PRO A CA 1
ATOM 1738 C C . PRO A 1 222 ? -5.148 -2.926 -10.227 1.00 88.88 222 PRO A C 1
ATOM 1740 O O . PRO A 1 222 ? -5.199 -3.588 -9.190 1.00 88.88 222 PRO A O 1
ATOM 1743 N N . GLU A 1 223 ? -4.811 -3.488 -11.396 1.00 87.75 223 GLU A N 1
ATOM 1744 C CA . GLU A 1 223 ? -4.581 -4.933 -11.579 1.00 87.75 223 GLU A CA 1
ATOM 1745 C C . GLU A 1 223 ? -3.581 -5.533 -10.579 1.00 87.75 223 GLU A C 1
ATOM 1747 O O . GLU A 1 223 ? -3.788 -6.649 -10.114 1.00 87.75 223 GLU A O 1
ATOM 1752 N N . TRP A 1 224 ? -2.511 -4.810 -10.236 1.00 89.62 224 TRP A N 1
ATOM 1753 C CA . TRP A 1 224 ? -1.451 -5.299 -9.343 1.00 89.62 224 TRP A CA 1
ATOM 1754 C C . TRP A 1 224 ? -1.826 -5.317 -7.854 1.00 89.62 224 TRP A C 1
ATOM 1756 O O . TRP A 1 224 ? -1.069 -5.852 -7.054 1.00 89.62 224 TRP A O 1
ATOM 1766 N N . GLU A 1 225 ? -2.990 -4.787 -7.476 1.00 92.00 225 GLU A N 1
ATOM 1767 C CA . GLU A 1 225 ? -3.473 -4.816 -6.087 1.00 92.00 225 GLU A CA 1
ATOM 1768 C C . GLU A 1 225 ? -4.789 -5.575 -5.934 1.00 92.00 225 GLU A C 1
ATOM 1770 O O . GLU A 1 225 ? -5.076 -6.104 -4.863 1.00 92.00 225 GLU A O 1
ATOM 1775 N N . LYS A 1 226 ? -5.586 -5.671 -7.004 1.00 90.19 226 LYS A N 1
ATOM 1776 C CA . LYS A 1 226 ? -6.931 -6.251 -6.932 1.00 90.19 226 LYS A CA 1
ATOM 1777 C C . LYS A 1 226 ? -6.964 -7.772 -6.741 1.00 90.19 226 LYS A C 1
ATOM 1779 O O . LYS A 1 226 ? -7.978 -8.307 -6.313 1.00 90.19 226 LYS A O 1
ATOM 1784 N N . TRP A 1 227 ? -5.888 -8.478 -7.095 1.00 92.56 227 TRP A N 1
ATOM 1785 C CA . TRP A 1 227 ? -5.810 -9.945 -7.016 1.00 92.56 227 TRP A CA 1
ATOM 1786 C C . TRP A 1 227 ? -5.154 -10.443 -5.722 1.00 92.56 227 TRP A C 1
ATOM 1788 O O . TRP A 1 227 ? -4.664 -11.570 -5.674 1.00 92.56 227 TRP A O 1
ATOM 1798 N N . SER A 1 228 ? -5.096 -9.611 -4.688 1.00 92.56 228 SER A N 1
ATOM 1799 C CA . SER A 1 228 ? -4.300 -9.865 -3.487 1.00 92.56 228 SER A CA 1
ATOM 1800 C C . SER A 1 228 ? -4.861 -9.162 -2.262 1.00 92.56 228 SER A C 1
ATOM 1802 O O . SER A 1 228 ? -5.641 -8.218 -2.377 1.00 92.56 228 SER A O 1
ATOM 1804 N N . ARG A 1 229 ? -4.398 -9.597 -1.091 1.00 94.81 229 ARG A N 1
ATOM 1805 C CA . ARG A 1 229 ? -4.424 -8.792 0.132 1.00 94.81 229 ARG A CA 1
ATOM 1806 C C . ARG A 1 229 ? -3.090 -8.047 0.264 1.00 94.81 229 ARG A C 1
ATOM 1808 O O . ARG A 1 229 ? -2.124 -8.452 -0.376 1.00 94.81 229 ARG A O 1
ATOM 1815 N N . LYS A 1 230 ? -3.041 -6.979 1.055 1.00 95.88 230 LYS A N 1
ATOM 1816 C CA . LYS A 1 230 ? -1.845 -6.162 1.325 1.00 95.88 230 LYS A CA 1
ATOM 1817 C C . LYS A 1 230 ? -1.765 -5.814 2.809 1.00 95.88 230 LYS A C 1
ATOM 1819 O O . LYS A 1 230 ? -2.772 -5.895 3.504 1.00 95.88 230 LYS A O 1
ATOM 1824 N N . ASP A 1 231 ? -0.593 -5.421 3.285 1.00 97.06 231 ASP A N 1
ATOM 1825 C CA . ASP A 1 231 ? -0.394 -4.883 4.638 1.00 97.06 231 ASP A CA 1
ATOM 1826 C C . ASP A 1 231 ? 0.195 -3.462 4.631 1.00 97.06 231 ASP A C 1
ATOM 1828 O O . ASP A 1 231 ? 0.196 -2.799 5.671 1.00 97.06 231 ASP A O 1
ATOM 1832 N N . VAL A 1 232 ? 0.627 -2.961 3.465 1.00 97.31 232 VAL A N 1
ATOM 1833 C CA . VAL A 1 232 ? 1.061 -1.577 3.257 1.00 97.31 232 VAL A CA 1
ATOM 1834 C C . VAL A 1 232 ? 0.234 -0.891 2.168 1.00 97.31 232 VAL A C 1
ATOM 1836 O O . VAL A 1 232 ? 0.090 -1.380 1.048 1.00 97.31 232 VAL A O 1
ATOM 1839 N N . TYR A 1 233 ? -0.272 0.302 2.478 1.00 96.44 233 TYR A N 1
ATOM 1840 C CA . TYR A 1 233 ? -1.144 1.098 1.618 1.00 96.44 233 TYR A CA 1
ATOM 1841 C C . TYR A 1 233 ? -0.529 2.470 1.378 1.00 96.44 233 TYR A C 1
ATOM 1843 O O . TYR A 1 233 ? -0.561 3.352 2.235 1.00 96.44 233 TYR A O 1
ATOM 1851 N N . ARG A 1 234 ? 0.049 2.674 0.194 1.00 93.56 234 ARG A N 1
ATOM 1852 C CA . ARG A 1 234 ? 0.621 3.974 -0.163 1.00 93.56 234 ARG A CA 1
ATOM 1853 C C . ARG A 1 234 ? -0.465 5.029 -0.381 1.00 93.56 234 ARG A C 1
ATOM 1855 O O . ARG A 1 234 ? -1.345 4.840 -1.223 1.00 93.56 234 ARG A O 1
ATOM 1862 N N . LEU A 1 235 ? -0.342 6.136 0.352 1.00 94.56 235 LEU A N 1
ATOM 1863 C CA . LEU A 1 235 ? -1.120 7.362 0.208 1.00 94.56 235 LEU A CA 1
ATOM 1864 C C . LEU A 1 235 ? -0.236 8.496 -0.316 1.00 94.56 235 LEU A C 1
ATOM 1866 O O . LEU A 1 235 ? 0.887 8.666 0.153 1.00 94.56 235 LEU A O 1
ATOM 1870 N N . GLY A 1 236 ? -0.736 9.304 -1.246 1.00 90.38 236 GLY A N 1
ATOM 1871 C CA . GLY A 1 236 ? -0.007 10.450 -1.788 1.00 90.38 236 GLY A CA 1
ATOM 1872 C C . GLY A 1 236 ? -0.501 10.876 -3.168 1.00 90.38 236 GLY A C 1
ATOM 1873 O O . GLY A 1 236 ? -1.490 10.359 -3.681 1.00 90.38 236 GLY A O 1
ATOM 1874 N N . ARG A 1 237 ? 0.177 11.860 -3.772 1.00 85.81 237 ARG A N 1
ATOM 1875 C CA . ARG A 1 237 ? -0.176 12.414 -5.101 1.00 85.81 237 ARG A CA 1
ATOM 1876 C C . ARG A 1 237 ? 0.765 11.946 -6.203 1.00 85.81 237 ARG A C 1
ATOM 1878 O O . ARG A 1 237 ? 0.972 12.651 -7.192 1.00 85.81 237 ARG A O 1
ATOM 1885 N N . GLU A 1 238 ? 1.434 10.826 -5.991 1.00 81.38 238 GLU A N 1
ATOM 1886 C CA . GLU A 1 238 ? 2.231 10.193 -7.028 1.00 81.38 238 GLU A CA 1
ATOM 1887 C C . GLU A 1 238 ? 1.297 9.613 -8.091 1.00 81.38 238 GLU A C 1
ATOM 1889 O O . GLU A 1 238 ? 0.132 9.316 -7.838 1.00 81.38 238 GLU A O 1
ATOM 1894 N N . MET A 1 239 ? 1.831 9.456 -9.295 1.00 79.94 239 MET A N 1
ATOM 1895 C CA . MET A 1 239 ? 1.077 9.091 -10.495 1.00 79.94 239 MET A CA 1
ATOM 1896 C C . MET A 1 239 ? 0.243 7.805 -10.378 1.00 79.94 239 MET A C 1
ATOM 1898 O O . MET A 1 239 ? -0.773 7.680 -11.051 1.00 79.94 239 MET A O 1
ATOM 1902 N N . ASP A 1 240 ? 0.668 6.850 -9.557 1.00 84.44 240 ASP A N 1
ATOM 1903 C CA . ASP A 1 240 ? 0.026 5.553 -9.316 1.00 84.44 240 ASP A CA 1
ATOM 1904 C C . ASP A 1 240 ? -0.345 5.347 -7.833 1.00 84.44 240 ASP A C 1
ATOM 1906 O O . ASP A 1 240 ? -0.463 4.214 -7.370 1.00 84.44 240 ASP A O 1
ATOM 1910 N N . SER A 1 241 ? -0.488 6.451 -7.095 1.00 89.56 241 SER A N 1
ATOM 1911 C CA . SER A 1 241 ? -0.918 6.507 -5.694 1.00 89.56 241 SER A CA 1
ATOM 1912 C C . SER A 1 241 ? -2.346 7.049 -5.589 1.00 89.56 241 SER A C 1
ATOM 1914 O O . SER A 1 241 ? -2.987 7.349 -6.598 1.00 89.56 241 SER A O 1
ATOM 1916 N N . SER A 1 242 ? -2.853 7.180 -4.367 1.00 92.06 242 SER A N 1
ATOM 1917 C CA . SER A 1 242 ? -4.149 7.802 -4.096 1.00 92.06 242 SER A CA 1
ATOM 1918 C C . SER A 1 242 ? -4.132 8.593 -2.794 1.00 92.06 242 SER A C 1
ATOM 1920 O O . SER A 1 242 ? -3.369 8.287 -1.880 1.00 92.06 242 SER A O 1
ATOM 1922 N N . LEU A 1 243 ? -4.977 9.618 -2.678 1.00 93.94 243 LEU A N 1
ATOM 1923 C CA . LEU A 1 243 ? -5.138 10.342 -1.410 1.00 93.94 243 LEU A CA 1
ATOM 1924 C C . LEU A 1 243 ? -6.043 9.592 -0.435 1.00 93.94 243 LEU A C 1
ATOM 1926 O O . LEU A 1 243 ? -5.982 9.837 0.766 1.00 93.94 243 LEU A O 1
ATOM 1930 N N . THR A 1 244 ? -6.869 8.686 -0.943 1.00 95.50 244 THR A N 1
ATOM 1931 C CA . THR A 1 244 ? -7.761 7.850 -0.147 1.00 95.50 244 THR A CA 1
ATOM 1932 C C . THR A 1 244 ? -7.653 6.391 -0.572 1.00 95.50 244 THR A C 1
ATOM 1934 O O . THR A 1 244 ? -7.539 6.086 -1.766 1.00 95.50 244 THR A O 1
ATOM 1937 N N . VAL A 1 245 ? -7.663 5.489 0.406 1.00 97.19 245 VAL A N 1
ATOM 1938 C CA . VAL A 1 245 ? -7.708 4.037 0.208 1.00 97.19 245 VAL A CA 1
ATOM 1939 C C . VAL A 1 245 ? -8.731 3.460 1.174 1.00 97.19 245 VAL A C 1
ATOM 1941 O O . VAL A 1 245 ? -8.621 3.662 2.380 1.00 97.19 245 VAL A O 1
ATOM 1944 N N . ASP A 1 246 ? -9.702 2.728 0.638 1.00 97.56 246 ASP A N 1
ATOM 1945 C CA . ASP A 1 246 ? -10.683 1.996 1.435 1.00 97.56 246 ASP A CA 1
ATOM 1946 C C . ASP A 1 246 ? -10.271 0.527 1.476 1.00 97.56 246 ASP A C 1
ATOM 1948 O O . ASP A 1 246 ? -10.172 -0.117 0.427 1.00 97.56 246 ASP A O 1
ATOM 1952 N N . VAL A 1 247 ? -10.031 0.000 2.673 1.00 97.06 247 VAL A N 1
ATOM 1953 C CA . VAL A 1 247 ? -9.498 -1.348 2.894 1.00 97.06 247 VAL A CA 1
ATOM 1954 C C . VAL A 1 247 ? -10.497 -2.176 3.690 1.00 97.06 247 VAL A C 1
ATOM 1956 O O . VAL A 1 247 ? -10.906 -1.760 4.767 1.00 97.06 247 VAL A O 1
ATOM 1959 N N . ALA A 1 248 ? -10.859 -3.360 3.199 1.00 96.75 248 ALA A N 1
ATOM 1960 C CA . ALA A 1 248 ? -11.623 -4.342 3.962 1.00 96.75 248 ALA A CA 1
ATOM 1961 C C . ALA A 1 248 ? -10.691 -5.283 4.733 1.00 96.75 248 ALA A C 1
ATOM 1963 O O . ALA A 1 248 ? -9.790 -5.894 4.149 1.00 96.75 248 ALA A O 1
ATOM 1964 N N . LEU A 1 249 ? -10.943 -5.430 6.030 1.00 95.62 249 LEU A N 1
ATOM 1965 C CA . LEU A 1 249 ? -10.167 -6.240 6.966 1.00 95.62 249 LEU A CA 1
ATOM 1966 C C . LEU A 1 249 ? -11.083 -7.246 7.669 1.00 95.62 249 LEU A C 1
ATOM 1968 O O . LEU A 1 249 ? -12.221 -6.933 8.025 1.00 95.62 249 LEU A O 1
ATOM 1972 N N . ARG A 1 250 ? -10.575 -8.464 7.882 1.00 92.31 250 ARG A N 1
ATOM 1973 C CA . ARG A 1 250 ? -11.260 -9.518 8.642 1.00 92.31 250 ARG A CA 1
ATOM 1974 C C . ARG A 1 250 ? -10.315 -10.069 9.698 1.00 92.31 250 ARG A C 1
ATOM 1976 O O . ARG A 1 250 ? -9.447 -10.869 9.366 1.00 92.31 250 ARG A O 1
ATOM 1983 N N . PHE A 1 251 ? -10.536 -9.682 10.948 1.00 91.19 251 PHE A N 1
ATOM 1984 C CA . PHE A 1 251 ? -9.733 -10.110 12.090 1.00 91.19 251 PHE A CA 1
ATOM 1985 C C . PHE A 1 251 ? -10.194 -11.481 12.581 1.00 91.19 251 PHE A C 1
ATOM 1987 O O . PHE A 1 251 ? -11.390 -11.688 12.781 1.00 91.19 251 PHE A O 1
ATOM 1994 N N . ARG A 1 252 ? -9.281 -12.443 12.743 1.00 81.31 252 ARG A N 1
ATOM 1995 C CA . ARG A 1 252 ? -9.677 -13.841 13.023 1.00 81.31 252 ARG A CA 1
ATOM 1996 C C . ARG A 1 252 ? -9.074 -14.434 14.288 1.00 81.31 252 ARG A C 1
ATOM 1998 O O . ARG A 1 252 ? -9.795 -15.068 15.055 1.00 81.31 252 ARG A O 1
ATOM 2005 N N . GLU A 1 253 ? -7.776 -14.254 14.501 1.00 81.31 253 GLU A N 1
ATOM 2006 C CA . GLU A 1 253 ? -7.005 -14.988 15.515 1.00 81.31 253 GLU A CA 1
ATOM 2007 C C . GLU A 1 253 ? -6.070 -14.044 16.293 1.00 81.31 253 GLU A C 1
ATOM 2009 O O . GLU A 1 253 ? -6.005 -12.868 15.973 1.00 81.31 253 GLU A O 1
ATOM 2014 N N . PHE A 1 254 ? -5.391 -14.544 17.334 1.00 85.75 254 PHE A N 1
ATOM 2015 C CA . PHE A 1 254 ? -4.371 -13.849 18.151 1.00 85.75 254 PHE A CA 1
ATOM 2016 C C . PHE A 1 254 ? -4.716 -12.424 18.618 1.00 85.75 254 PHE A C 1
ATOM 2018 O O . PHE A 1 254 ? -4.288 -11.419 18.062 1.00 85.75 254 PHE A O 1
ATOM 2025 N N . LEU A 1 255 ? -5.437 -12.356 19.732 1.00 90.50 255 LEU A N 1
ATOM 2026 C CA . LEU A 1 255 ? -5.767 -11.105 20.413 1.00 90.50 255 LEU A CA 1
ATOM 2027 C C . LEU A 1 255 ? -4.518 -10.399 20.941 1.00 90.50 255 LEU A C 1
ATOM 2029 O O . LEU A 1 255 ? -3.568 -11.052 21.380 1.00 90.50 255 LEU A O 1
ATOM 2033 N N . GLY A 1 256 ? -4.564 -9.073 20.991 1.00 92.12 256 GLY A N 1
ATOM 2034 C CA . GLY A 1 256 ? -3.457 -8.285 21.512 1.00 92.12 256 GLY A CA 1
ATOM 2035 C C . GLY A 1 256 ? -3.480 -6.837 21.055 1.00 92.12 256 GLY A C 1
ATOM 2036 O O . GLY A 1 256 ? -4.439 -6.373 20.437 1.00 92.12 256 GLY A O 1
ATOM 2037 N N . SER A 1 257 ? -2.406 -6.135 21.396 1.00 94.19 257 SER A N 1
ATOM 2038 C CA . SER A 1 257 ? -2.160 -4.760 20.980 1.00 94.19 257 SER A CA 1
ATOM 2039 C C . SER A 1 257 ? -1.239 -4.737 19.775 1.00 94.19 257 SER A C 1
ATOM 2041 O O . SER A 1 257 ? -0.176 -5.356 19.786 1.00 94.19 257 SER A O 1
ATOM 2043 N N . PHE A 1 258 ? -1.653 -3.992 18.763 1.00 95.50 258 PHE A N 1
ATOM 2044 C CA . PHE A 1 258 ? -0.992 -3.883 17.477 1.00 95.50 258 PHE A CA 1
ATOM 2045 C C . PHE A 1 258 ? -0.838 -2.419 17.085 1.00 95.50 258 PHE A C 1
ATOM 2047 O O . PHE A 1 258 ? -1.425 -1.515 17.690 1.00 95.50 258 PHE A O 1
ATOM 2054 N N . MET A 1 259 ? -0.019 -2.198 16.064 1.00 95.75 259 MET A N 1
ATOM 2055 C CA . MET A 1 259 ? 0.319 -0.869 15.589 1.00 95.75 259 MET A CA 1
ATOM 2056 C C . MET A 1 259 ? -0.238 -0.624 14.193 1.00 95.75 259 MET A C 1
ATOM 2058 O O . MET A 1 259 ? -0.394 -1.531 13.374 1.00 95.75 259 MET A O 1
ATOM 2062 N N . GLU A 1 260 ? -0.525 0.637 13.928 1.00 95.62 260 GLU A N 1
ATOM 2063 C CA . GLU A 1 260 ? -0.730 1.176 12.592 1.00 95.62 260 GLU A CA 1
ATOM 2064 C C . GLU A 1 260 ? 0.125 2.432 12.484 1.00 95.62 260 GLU A C 1
ATOM 2066 O O . GLU A 1 260 ? 0.135 3.265 13.395 1.00 95.62 260 GLU A O 1
ATOM 2071 N N . HIS A 1 261 ? 0.874 2.563 11.394 1.00 97.25 261 HIS A N 1
ATOM 2072 C CA . HIS A 1 261 ? 1.792 3.682 11.241 1.00 97.25 261 HIS A CA 1
ATOM 2073 C C . HIS A 1 261 ? 2.133 3.990 9.794 1.00 97.25 261 HIS A C 1
ATOM 2075 O O . HIS A 1 261 ? 1.994 3.166 8.893 1.00 97.25 261 HIS A O 1
ATOM 2081 N N . CYS A 1 262 ? 2.631 5.203 9.573 1.00 96.50 262 CYS A N 1
ATOM 2082 C CA . CYS A 1 262 ? 3.345 5.497 8.346 1.00 96.50 262 CYS A CA 1
ATOM 2083 C C . CYS A 1 262 ? 4.722 4.831 8.394 1.00 96.50 262 CYS A C 1
ATOM 2085 O O . CYS A 1 262 ? 5.484 5.069 9.315 1.00 96.50 262 CYS A O 1
ATOM 2087 N N . HIS A 1 263 ? 5.061 4.055 7.372 1.00 96.19 263 HIS A N 1
ATOM 2088 C CA . HIS A 1 263 ? 6.323 3.333 7.240 1.00 96.19 263 HIS A CA 1
ATOM 2089 C C . HIS A 1 263 ? 7.455 4.207 6.652 1.00 96.19 263 HIS A C 1
ATOM 2091 O O . HIS A 1 263 ? 8.553 3.729 6.364 1.00 96.19 263 HIS A O 1
ATOM 2097 N N . ASN A 1 264 ? 7.218 5.509 6.451 1.00 93.44 264 ASN A N 1
ATOM 2098 C CA . ASN A 1 264 ? 8.319 6.458 6.315 1.00 93.44 264 ASN A CA 1
ATOM 2099 C C . ASN A 1 264 ? 8.902 6.673 7.713 1.00 93.44 264 ASN A C 1
ATOM 2101 O O . ASN A 1 264 ? 8.264 7.331 8.529 1.00 93.44 264 ASN A O 1
ATOM 2105 N N . THR A 1 265 ? 10.102 6.152 7.966 1.00 91.75 265 THR A N 1
ATOM 2106 C CA . THR A 1 265 ? 10.718 6.129 9.304 1.00 91.75 265 THR A CA 1
ATOM 2107 C C . THR A 1 265 ? 10.844 7.520 9.923 1.00 91.75 265 THR A C 1
ATOM 2109 O O . THR A 1 265 ? 10.610 7.694 11.110 1.00 91.75 265 THR A O 1
ATOM 2112 N N . GLN A 1 266 ? 11.095 8.559 9.117 1.00 90.81 266 GLN A N 1
ATOM 2113 C CA . GLN A 1 266 ? 11.143 9.930 9.634 1.00 90.81 266 GLN A CA 1
ATOM 2114 C C . GLN A 1 266 ? 9.771 10.435 10.088 1.00 90.81 266 GLN A C 1
ATOM 2116 O O . GLN A 1 266 ? 9.695 11.265 10.990 1.00 90.81 266 GLN A O 1
ATOM 2121 N N . HIS A 1 267 ? 8.695 9.982 9.443 1.00 93.00 267 HIS A N 1
ATOM 2122 C CA . HIS A 1 267 ? 7.335 10.308 9.864 1.00 93.00 267 HIS A CA 1
ATOM 2123 C C . HIS A 1 267 ? 6.927 9.458 11.073 1.00 93.00 267 HIS A C 1
ATOM 2125 O O . HIS A 1 267 ? 6.336 9.992 12.008 1.00 93.00 267 HIS A O 1
ATOM 2131 N N . GLU A 1 268 ? 7.263 8.165 11.058 1.00 94.50 268 GLU A N 1
ATOM 2132 C CA . GLU A 1 268 ? 7.023 7.191 12.129 1.00 94.50 268 GLU A CA 1
ATOM 2133 C C . GLU A 1 268 ? 7.610 7.641 13.465 1.00 94.50 268 GLU A C 1
ATOM 2135 O O . GLU A 1 268 ? 6.891 7.670 14.459 1.00 94.50 268 GLU A O 1
ATOM 2140 N N . ASP A 1 269 ? 8.876 8.066 13.460 1.00 92.69 269 ASP A N 1
ATOM 2141 C CA . ASP A 1 269 ? 9.623 8.427 14.667 1.00 92.69 269 ASP A CA 1
ATOM 2142 C C . ASP A 1 269 ? 9.200 9.784 15.268 1.00 92.69 269 ASP A C 1
ATOM 2144 O O . ASP A 1 269 ? 9.600 10.092 16.388 1.00 92.69 269 ASP A O 1
ATOM 2148 N N . HIS A 1 270 ? 8.401 10.599 14.552 1.00 90.06 270 HIS A N 1
ATOM 2149 C CA . HIS A 1 270 ? 8.091 11.991 14.934 1.00 90.06 270 HIS A CA 1
ATOM 2150 C C . HIS A 1 270 ? 6.603 12.447 14.804 1.00 90.06 270 HIS A C 1
ATOM 2152 O O . HIS A 1 270 ? 6.319 13.527 14.283 1.00 90.06 270 HIS A O 1
ATOM 2158 N N . ALA A 1 271 ? 5.543 11.734 15.186 1.00 87.38 271 ALA A N 1
ATOM 2159 C CA . ALA A 1 271 ? 5.403 10.333 15.558 1.00 87.38 271 ALA A CA 1
ATOM 2160 C C . ALA A 1 271 ? 4.078 9.812 14.962 1.00 87.38 271 ALA A C 1
ATOM 2162 O O . ALA A 1 271 ? 3.043 9.771 15.635 1.00 87.38 271 ALA A O 1
ATOM 2163 N N . MET A 1 272 ? 4.092 9.497 13.657 1.00 94.81 272 MET A N 1
ATOM 2164 C CA . MET A 1 272 ? 2.925 9.091 12.856 1.00 94.81 272 MET A CA 1
ATOM 2165 C C . MET A 1 272 ? 2.580 7.614 13.044 1.00 94.81 272 MET A C 1
ATOM 2167 O O . MET A 1 272 ? 2.683 6.803 12.118 1.00 94.81 272 MET A O 1
ATOM 2171 N N . LEU A 1 273 ? 2.176 7.274 14.257 1.00 95.25 273 LEU A N 1
ATOM 2172 C CA . LEU A 1 273 ? 1.968 5.901 14.675 1.00 95.25 273 LEU A CA 1
ATOM 2173 C C . LEU A 1 273 ? 0.928 5.871 15.801 1.00 95.25 273 LEU A C 1
ATOM 2175 O O . LEU A 1 273 ? 0.866 6.776 16.635 1.00 95.25 273 LEU A O 1
ATOM 2179 N N . LEU A 1 274 ? 0.066 4.857 15.790 1.00 96.38 274 LEU A N 1
ATOM 2180 C CA . LEU A 1 274 ? -0.979 4.660 16.789 1.00 96.38 274 LEU A CA 1
ATOM 2181 C C . LEU A 1 274 ? -1.099 3.194 17.185 1.00 96.38 274 LEU A C 1
ATOM 2183 O O . LEU A 1 274 ? -0.689 2.293 16.452 1.00 96.38 274 LEU A O 1
ATOM 2187 N N . ARG A 1 275 ? -1.706 2.971 18.352 1.00 97.06 275 ARG A N 1
ATOM 2188 C CA . ARG A 1 275 ? -2.100 1.650 18.832 1.00 97.06 275 ARG A CA 1
ATOM 2189 C C . ARG A 1 275 ? -3.569 1.366 18.526 1.00 97.06 275 ARG A C 1
ATOM 2191 O O . ARG A 1 275 ? -4.445 2.194 18.815 1.00 97.06 275 ARG A O 1
ATOM 2198 N N . TRP A 1 276 ? -3.829 0.146 18.070 1.00 96.81 276 TRP A N 1
ATOM 2199 C CA . TRP A 1 276 ? -5.150 -0.472 18.044 1.00 96.81 276 TRP A CA 1
ATOM 2200 C C . TRP A 1 276 ? -5.104 -1.867 18.680 1.00 96.81 276 TRP A C 1
ATOM 2202 O O . TRP A 1 276 ? -4.054 -2.501 18.748 1.00 96.81 276 TRP A O 1
ATOM 2212 N N . ASP A 1 277 ? -6.239 -2.339 19.183 1.00 95.94 277 ASP A N 1
ATOM 2213 C CA . ASP A 1 277 ? -6.338 -3.613 19.894 1.00 95.94 277 ASP A CA 1
ATOM 2214 C C . ASP A 1 277 ? -7.289 -4.572 19.170 1.00 95.94 277 ASP A C 1
ATOM 2216 O O . ASP A 1 277 ? -8.373 -4.178 18.738 1.00 95.94 277 ASP A O 1
ATOM 2220 N N . LEU A 1 278 ? -6.921 -5.851 19.100 1.00 95.00 278 LEU A N 1
ATOM 2221 C CA . LEU A 1 278 ? -7.835 -6.936 18.755 1.00 95.00 278 LEU A CA 1
ATOM 2222 C C . LEU A 1 278 ? -8.372 -7.558 20.047 1.00 95.00 278 LEU A C 1
ATOM 2224 O O . LEU A 1 278 ? -7.653 -8.266 20.755 1.00 95.00 278 LEU A O 1
ATOM 2228 N N . GLU A 1 279 ? -9.630 -7.271 20.372 1.00 93.44 279 GLU A N 1
ATOM 2229 C CA . GLU A 1 279 ? -10.282 -7.698 21.609 1.00 93.44 279 GLU A CA 1
ATOM 2230 C C . GLU A 1 279 ? -11.082 -8.998 21.442 1.00 93.44 279 GLU A C 1
ATOM 2232 O O . GLU A 1 279 ? -11.601 -9.329 20.371 1.00 93.44 279 GLU A O 1
ATOM 2237 N N . ASN A 1 280 ? -11.256 -9.711 22.559 1.00 90.81 280 ASN A N 1
ATOM 2238 C CA . ASN A 1 280 ? -12.266 -10.761 22.648 1.00 90.81 280 ASN A CA 1
ATOM 2239 C C . ASN A 1 280 ? -13.674 -10.168 22.455 1.00 90.81 280 ASN A C 1
ATOM 2241 O O . ASN A 1 280 ? -13.997 -9.157 23.090 1.00 90.81 280 ASN A O 1
ATOM 2245 N N . PRO A 1 281 ? -14.565 -10.818 21.685 1.00 88.75 281 PRO A N 1
ATOM 2246 C CA . PRO A 1 281 ? -15.971 -10.433 21.631 1.00 88.75 281 PRO A CA 1
ATOM 2247 C C . PRO A 1 281 ? -16.600 -10.338 23.031 1.00 88.75 281 PRO A C 1
ATOM 2249 O O . PRO A 1 281 ? -16.514 -11.268 23.832 1.00 88.75 281 PRO A O 1
ATOM 2252 N N . GLY A 1 282 ? -17.227 -9.199 23.341 1.00 85.94 282 GLY A N 1
ATOM 2253 C CA . GLY A 1 282 ? -17.849 -8.945 24.649 1.00 85.94 282 GLY A CA 1
ATOM 2254 C C . GLY A 1 282 ? -16.880 -8.532 25.765 1.00 85.94 282 GLY A C 1
ATOM 2255 O O . GLY A 1 282 ? -17.301 -8.380 26.914 1.00 85.94 282 GLY A O 1
ATOM 2256 N N . GLN A 1 283 ? -15.597 -8.322 25.460 1.00 89.19 283 GLN A N 1
ATOM 2257 C CA . GLN A 1 283 ? -14.622 -7.814 26.419 1.00 89.19 283 GLN A CA 1
ATOM 2258 C C . GLN A 1 283 ? -15.030 -6.435 26.959 1.00 89.19 283 GLN A C 1
ATOM 2260 O O . GLN A 1 283 ? -15.245 -5.479 26.218 1.00 89.19 283 GLN A O 1
ATOM 2265 N N . VAL A 1 284 ? -15.108 -6.319 28.288 1.00 86.69 284 VAL A N 1
ATOM 2266 C CA . VAL A 1 284 ? -15.482 -5.061 28.961 1.00 86.69 284 VAL A CA 1
ATOM 2267 C C . VAL A 1 284 ? -14.270 -4.228 29.366 1.00 86.69 284 VAL A C 1
ATOM 2269 O O . VAL A 1 284 ? -14.317 -3.000 29.295 1.00 86.69 284 VAL A O 1
ATOM 2272 N N . ARG A 1 285 ? -13.169 -4.879 29.762 1.00 89.62 285 ARG A N 1
ATOM 2273 C CA . ARG A 1 285 ? -11.935 -4.208 30.187 1.00 89.62 285 ARG A CA 1
ATOM 2274 C C . ARG A 1 285 ? -11.017 -3.985 28.998 1.00 89.62 285 ARG A C 1
ATOM 2276 O O . ARG A 1 285 ? -10.738 -4.926 28.273 1.00 89.62 285 ARG A O 1
ATOM 2283 N N . VAL A 1 286 ? -10.525 -2.762 28.855 1.00 92.75 286 VAL A N 1
ATOM 2284 C CA . VAL A 1 286 ? -9.483 -2.441 27.878 1.00 92.75 286 VAL A CA 1
ATOM 2285 C C . VAL A 1 286 ? -8.187 -3.153 28.272 1.00 92.75 286 VAL A C 1
ATOM 2287 O O . VAL A 1 286 ? -7.860 -3.216 29.463 1.00 92.75 286 VAL A O 1
ATOM 2290 N N . MET A 1 287 ? -7.455 -3.687 27.292 1.00 93.19 287 MET A N 1
ATOM 2291 C CA . MET A 1 287 ? -6.163 -4.323 27.553 1.00 93.19 287 MET A CA 1
ATOM 2292 C C . MET A 1 287 ? -5.173 -3.287 28.094 1.00 93.19 287 MET A C 1
ATOM 2294 O O . MET A 1 287 ? -5.0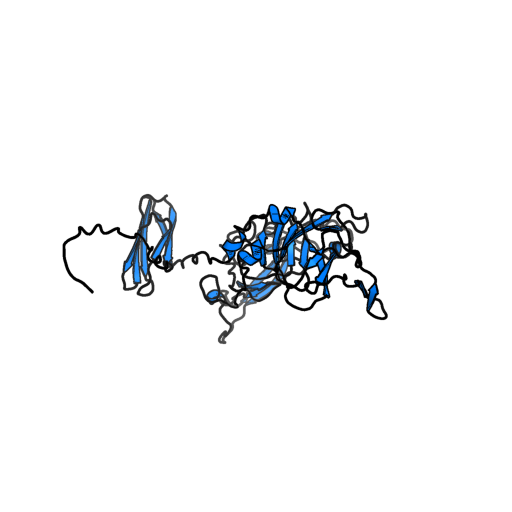65 -2.193 27.524 1.00 93.19 287 MET A O 1
ATOM 2298 N N . PRO A 1 288 ? -4.457 -3.580 29.195 1.00 95.75 288 PRO A N 1
ATOM 2299 C CA . PRO A 1 288 ? -3.441 -2.669 29.694 1.00 95.75 288 PRO A CA 1
ATOM 2300 C C . PRO A 1 288 ? -2.311 -2.541 28.668 1.00 95.75 288 PRO A C 1
ATOM 2302 O O . PRO A 1 288 ? -2.029 -3.465 27.910 1.00 95.75 288 PRO A O 1
ATOM 2305 N N . THR A 1 289 ? -1.682 -1.377 28.633 1.00 96.56 289 THR A N 1
ATOM 2306 C CA . THR A 1 289 ? -0.665 -1.036 27.641 1.00 96.56 289 THR A CA 1
ATOM 2307 C C . THR A 1 289 ? 0.629 -1.778 27.934 1.00 96.56 289 THR A C 1
ATOM 2309 O O . THR A 1 289 ? 1.157 -1.589 29.034 1.00 96.56 289 THR A O 1
ATOM 2312 N N . PRO A 1 290 ? 1.167 -2.569 26.990 1.00 94.06 290 PRO A N 1
ATOM 2313 C CA . PRO A 1 290 ? 2.497 -3.137 27.140 1.00 94.06 290 PRO A CA 1
ATOM 2314 C C . PRO A 1 290 ? 3.544 -2.020 27.049 1.00 94.06 290 PRO A C 1
ATOM 2316 O O . PRO A 1 290 ? 3.590 -1.273 26.076 1.00 94.06 290 PRO A O 1
ATOM 2319 N N . MET A 1 291 ? 4.392 -1.913 28.069 1.00 94.31 291 MET A N 1
ATOM 2320 C CA . MET A 1 291 ? 5.476 -0.937 28.152 1.00 94.31 291 MET A CA 1
ATOM 2321 C C . MET A 1 291 ? 6.812 -1.679 28.205 1.00 94.31 291 MET A C 1
ATOM 2323 O O . MET A 1 291 ? 7.171 -2.199 29.268 1.00 94.31 291 MET A O 1
ATOM 2327 N N . PRO A 1 292 ? 7.542 -1.773 27.079 1.00 91.44 292 PRO A N 1
ATOM 2328 C CA . PRO A 1 292 ? 8.852 -2.401 27.066 1.00 91.44 292 PRO A CA 1
ATOM 2329 C C . PRO A 1 292 ? 9.865 -1.526 27.813 1.00 91.44 292 PRO A C 1
ATOM 2331 O O . PRO A 1 292 ? 9.982 -0.327 27.565 1.00 91.44 292 PRO A O 1
ATOM 2334 N N . THR A 1 293 ? 10.614 -2.137 28.724 1.00 90.94 293 THR A N 1
ATOM 2335 C CA . THR A 1 293 ? 11.779 -1.554 29.391 1.00 90.94 293 THR A CA 1
ATOM 2336 C C . THR A 1 293 ? 12.963 -2.509 29.263 1.00 90.94 293 THR A C 1
ATOM 2338 O O . THR A 1 293 ? 12.835 -3.626 28.758 1.00 90.94 293 THR A O 1
ATOM 2341 N N . TRP A 1 294 ? 14.136 -2.076 29.726 1.00 93.38 294 TRP A N 1
ATOM 2342 C CA . TRP A 1 294 ? 15.330 -2.921 29.743 1.00 93.38 294 TRP A CA 1
ATOM 2343 C C . TRP A 1 294 ? 15.128 -4.237 30.519 1.00 93.38 294 TRP A C 1
ATOM 2345 O O . TRP A 1 294 ? 15.672 -5.268 30.133 1.00 93.38 294 TRP A O 1
ATOM 2355 N N . ASP A 1 295 ? 14.306 -4.217 31.571 1.00 94.69 295 ASP A N 1
ATOM 2356 C CA . ASP A 1 295 ? 14.080 -5.364 32.461 1.00 94.69 295 ASP A CA 1
ATOM 2357 C C . ASP A 1 295 ? 12.919 -6.273 32.008 1.00 94.69 295 ASP A C 1
ATOM 2359 O O . ASP A 1 295 ? 12.573 -7.238 32.692 1.00 94.69 295 ASP A O 1
ATOM 2363 N N . GLY A 1 296 ? 12.301 -5.977 30.860 1.00 94.62 296 GLY A N 1
ATOM 2364 C CA . GLY A 1 296 ? 11.182 -6.732 30.298 1.00 94.62 296 GLY A CA 1
ATOM 2365 C C . GLY A 1 296 ? 9.965 -5.860 29.993 1.00 94.62 296 GLY A C 1
ATOM 2366 O O . GLY A 1 296 ? 10.053 -4.641 29.899 1.00 94.62 296 GLY A O 1
ATOM 2367 N N . VAL A 1 297 ? 8.805 -6.490 29.801 1.00 94.56 297 VAL A N 1
ATOM 2368 C CA . VAL A 1 297 ? 7.561 -5.782 29.454 1.00 94.56 297 VAL A CA 1
ATOM 2369 C C . VAL A 1 297 ? 6.680 -5.638 30.690 1.00 94.56 297 VAL A C 1
ATOM 2371 O O . VAL A 1 297 ? 6.184 -6.627 31.231 1.00 94.56 297 VAL A O 1
ATOM 2374 N N . GLY A 1 298 ? 6.483 -4.395 31.128 1.00 95.56 298 GLY A N 1
ATOM 2375 C CA . GLY A 1 298 ? 5.494 -4.029 32.139 1.00 95.56 298 GLY A CA 1
ATOM 2376 C C . GLY A 1 298 ? 4.142 -3.684 31.515 1.00 95.56 298 GLY A C 1
ATOM 2377 O O . GLY A 1 298 ? 4.017 -3.581 30.298 1.00 95.56 298 GLY A O 1
ATOM 2378 N N . TYR A 1 299 ? 3.130 -3.466 32.356 1.00 96.25 299 TYR A N 1
ATOM 2379 C CA . TYR A 1 299 ? 1.794 -3.074 31.909 1.00 96.25 299 TYR A CA 1
ATOM 2380 C C . TYR A 1 299 ? 1.286 -1.869 32.692 1.00 96.25 299 TYR A C 1
ATOM 2382 O O . TYR A 1 299 ? 1.332 -1.864 33.923 1.00 96.25 299 TYR A O 1
ATOM 2390 N N . VAL A 1 300 ? 0.768 -0.868 31.982 1.00 96.19 300 VAL A N 1
ATOM 2391 C CA . VAL A 1 300 ? 0.149 0.326 32.582 1.00 96.19 300 VAL A CA 1
ATOM 2392 C C . VAL A 1 300 ? -1.312 0.465 32.136 1.00 96.19 300 VAL A C 1
ATOM 2394 O O . VAL A 1 300 ? -1.689 -0.090 31.100 1.00 96.19 300 VAL A O 1
ATOM 2397 N N . PRO A 1 301 ? -2.176 1.161 32.896 1.00 96.81 301 PRO A N 1
ATOM 2398 C CA . PRO A 1 301 ? -3.557 1.387 32.481 1.00 96.81 301 PRO A CA 1
ATOM 2399 C C . PRO A 1 301 ? -3.643 2.085 31.118 1.00 96.81 301 PRO A C 1
ATOM 2401 O O . PRO A 1 301 ? -2.910 3.031 30.853 1.00 96.81 301 PRO A O 1
ATOM 2404 N N . SER A 1 302 ? -4.563 1.627 30.272 1.00 97.06 302 SER A N 1
ATOM 2405 C CA . SER A 1 302 ? -4.878 2.277 28.995 1.00 97.06 302 SER A CA 1
ATOM 2406 C C . SER A 1 302 ? -6.061 3.227 29.160 1.00 97.06 302 SER A C 1
ATOM 2408 O O . SER A 1 302 ? -6.963 2.974 29.964 1.00 97.06 302 SER A O 1
ATOM 2410 N N . TYR A 1 303 ? -6.108 4.268 28.338 1.00 96.12 303 TYR A N 1
ATOM 2411 C CA . TYR A 1 303 ? -7.303 5.075 28.108 1.00 96.12 303 TYR A CA 1
ATOM 2412 C C . TYR A 1 303 ? -7.677 5.012 26.624 1.00 96.12 303 TYR A C 1
ATOM 2414 O O . TYR A 1 303 ? -6.819 4.815 25.770 1.00 96.12 303 TYR A O 1
ATOM 2422 N N . ALA A 1 304 ? -8.962 5.147 26.302 1.00 96.56 304 ALA A N 1
ATOM 2423 C CA . ALA A 1 304 ? -9.457 4.940 24.944 1.00 96.56 304 ALA A CA 1
ATOM 2424 C C . ALA A 1 304 ? -10.117 6.196 24.377 1.00 96.56 304 ALA A C 1
ATOM 2426 O O . ALA A 1 304 ? -10.726 6.978 25.114 1.00 96.56 304 ALA A O 1
ATOM 2427 N N . LEU A 1 305 ? -10.017 6.375 23.059 1.00 96.81 305 LEU A N 1
ATOM 2428 C CA . LEU A 1 305 ? -10.823 7.366 22.351 1.00 96.81 305 LEU A CA 1
ATOM 2429 C C . LEU A 1 305 ? -12.313 6.990 22.418 1.00 96.81 305 LEU A C 1
ATOM 2431 O O . LEU A 1 305 ? -12.631 5.802 22.453 1.00 96.81 305 LEU A O 1
ATOM 2435 N N . PRO A 1 306 ? -13.249 7.958 22.391 1.00 95.81 306 PRO A N 1
ATOM 2436 C CA . PRO A 1 306 ? -14.681 7.664 22.498 1.00 95.81 306 PRO A CA 1
ATOM 2437 C C . PRO A 1 306 ? -15.207 6.682 21.442 1.00 95.81 306 PRO A C 1
ATOM 2439 O O . PRO A 1 306 ? -16.113 5.904 21.731 1.00 95.81 306 PRO A O 1
ATOM 2442 N N . THR A 1 307 ? -14.626 6.692 20.239 1.00 96.44 307 THR A N 1
ATOM 2443 C CA . THR A 1 307 ? -15.053 5.873 19.097 1.00 96.44 307 THR A CA 1
ATOM 2444 C C . THR A 1 307 ? -14.359 4.516 19.015 1.00 96.44 307 THR A C 1
ATOM 2446 O O . THR A 1 307 ? -14.687 3.730 18.131 1.00 96.44 307 THR A O 1
ATOM 2449 N N . PHE A 1 308 ? -13.435 4.189 19.930 1.00 95.81 308 PHE A N 1
ATOM 2450 C CA . PHE A 1 308 ? -12.520 3.057 19.754 1.00 95.81 308 PHE A CA 1
ATOM 2451 C C . PHE A 1 308 ? -13.228 1.732 19.412 1.00 95.81 308 PHE A C 1
ATOM 2453 O O . PHE A 1 308 ? -12.751 1.005 18.550 1.00 95.81 308 PHE A O 1
ATOM 2460 N N . ARG A 1 309 ? -14.406 1.439 19.982 1.00 94.25 309 ARG A N 1
ATOM 2461 C CA . ARG A 1 309 ? -15.209 0.244 19.637 1.00 94.25 309 ARG A CA 1
ATOM 2462 C C . ARG A 1 309 ? -16.275 0.467 18.563 1.00 94.25 309 ARG A C 1
ATOM 2464 O O . ARG A 1 309 ? -16.662 -0.490 17.906 1.00 94.25 309 ARG A O 1
ATOM 2471 N N . SER A 1 310 ? -16.798 1.683 18.422 1.00 93.94 310 SER A N 1
ATOM 2472 C CA . SER A 1 310 ? -17.929 1.971 17.527 1.00 93.94 310 SER A CA 1
ATOM 2473 C C . SER A 1 310 ? -17.511 2.385 16.117 1.00 93.94 310 SER A C 1
ATOM 2475 O O . SER A 1 310 ? -18.332 2.308 15.207 1.00 93.94 310 SER A O 1
ATOM 2477 N N . GLY A 1 311 ? -16.267 2.838 15.947 1.00 96.44 311 GLY A N 1
ATOM 2478 C CA . GLY A 1 311 ? -15.763 3.407 14.703 1.00 96.44 311 GLY A CA 1
ATOM 2479 C C . GLY A 1 311 ? -16.420 4.743 14.344 1.00 96.44 311 GLY A C 1
ATOM 2480 O O . GLY A 1 311 ? -16.924 5.463 15.212 1.00 96.44 311 GLY A O 1
ATOM 2481 N N . ASP A 1 312 ? -16.420 5.038 13.046 1.00 97.69 312 ASP A N 1
ATOM 2482 C CA . ASP A 1 312 ? -16.916 6.253 12.404 1.00 97.69 312 ASP A CA 1
ATOM 2483 C C . ASP A 1 312 ? -18.297 6.012 11.749 1.00 97.69 312 ASP A C 1
ATOM 2485 O O . ASP A 1 312 ? -18.389 5.502 10.621 1.00 97.69 312 ASP A O 1
ATOM 2489 N N . PRO A 1 313 ? -19.404 6.362 12.432 1.00 94.81 313 PRO A N 1
ATOM 2490 C CA . PRO A 1 313 ? -20.747 6.176 11.889 1.00 94.81 313 PRO A CA 1
ATOM 2491 C C . PRO A 1 313 ? -21.040 7.079 10.681 1.00 94.81 313 PRO A C 1
ATOM 2493 O O . PRO A 1 313 ? -21.851 6.701 9.833 1.00 94.81 313 PRO A O 1
ATOM 2496 N N . GLU A 1 314 ? -20.390 8.242 10.565 1.00 95.00 314 GLU A N 1
ATOM 2497 C CA . GLU A 1 314 ? -20.573 9.156 9.430 1.00 95.00 314 GLU A CA 1
ATOM 2498 C C . GLU A 1 314 ? -19.915 8.586 8.166 1.00 95.00 314 GLU A C 1
ATOM 2500 O O . GLU A 1 314 ? -20.507 8.605 7.079 1.00 95.00 314 GLU A O 1
ATOM 2505 N N . ALA A 1 315 ? -18.722 7.998 8.305 1.00 95.25 315 ALA A N 1
ATOM 2506 C CA . ALA A 1 315 ? -18.083 7.258 7.221 1.00 95.25 315 ALA A CA 1
ATOM 2507 C C . ALA A 1 315 ? -18.933 6.060 6.781 1.00 95.25 315 ALA A C 1
ATOM 2509 O O . ALA A 1 315 ? -19.157 5.895 5.583 1.00 95.25 315 ALA A O 1
ATOM 2510 N N . LYS A 1 316 ? -19.490 5.281 7.723 1.00 95.12 316 LYS A N 1
ATOM 2511 C CA . LYS A 1 316 ? -20.409 4.176 7.388 1.00 95.12 316 LYS A CA 1
ATOM 2512 C C . LYS A 1 316 ? -21.624 4.664 6.602 1.00 95.12 316 LYS A C 1
ATOM 2514 O O . LYS A 1 316 ? -21.981 4.069 5.592 1.00 95.12 316 LYS A O 1
ATOM 2519 N N . GLN A 1 317 ? -22.259 5.748 7.047 1.00 93.06 317 GLN A N 1
ATOM 2520 C CA . GLN A 1 317 ? -23.461 6.280 6.402 1.00 93.06 317 GLN A CA 1
ATOM 2521 C C . GLN A 1 317 ? -23.194 6.813 4.986 1.00 93.06 317 GLN A C 1
ATOM 2523 O O . GLN A 1 317 ? -24.067 6.732 4.124 1.00 93.06 317 GLN A O 1
ATOM 2528 N N . SER A 1 318 ? -22.009 7.378 4.749 1.00 89.06 318 SER A N 1
ATOM 2529 C CA . SER A 1 318 ? -21.629 7.970 3.460 1.00 89.06 318 SER A CA 1
ATOM 2530 C C . SER A 1 318 ? -20.970 6.985 2.488 1.00 89.06 318 SER A C 1
ATOM 2532 O O . SER A 1 318 ? -20.748 7.333 1.325 1.00 89.06 318 SER A O 1
ATOM 2534 N N . TYR A 1 319 ? -20.667 5.760 2.927 1.00 90.62 319 TYR A N 1
ATOM 2535 C CA . TYR A 1 319 ? -19.988 4.773 2.101 1.00 90.62 319 TYR A CA 1
ATOM 2536 C C . TYR A 1 319 ? -20.930 4.099 1.099 1.00 90.62 319 TYR A C 1
ATOM 2538 O O . TYR A 1 319 ? -21.850 3.370 1.460 1.00 90.62 319 TYR A O 1
ATOM 2546 N N . ASP A 1 320 ? -20.650 4.283 -0.191 1.00 79.00 320 ASP A N 1
ATOM 2547 C CA . ASP A 1 320 ? -21.321 3.539 -1.257 1.00 79.00 320 ASP A CA 1
ATOM 2548 C C . ASP A 1 320 ? -20.674 2.157 -1.450 1.00 79.00 320 ASP A C 1
ATOM 2550 O O . ASP A 1 320 ? -19.622 2.032 -2.085 1.00 79.00 320 ASP A O 1
ATOM 2554 N N . ALA A 1 321 ? -21.296 1.102 -0.926 1.00 64.12 321 ALA A N 1
ATOM 2555 C CA . ALA A 1 321 ? -20.772 -0.259 -1.030 1.00 64.12 321 ALA A CA 1
ATOM 2556 C C . ALA A 1 321 ? -20.853 -0.864 -2.451 1.00 64.12 321 ALA A C 1
ATOM 2558 O O . ALA A 1 321 ? -20.190 -1.868 -2.712 1.00 64.12 321 ALA A O 1
ATOM 2559 N N . ALA A 1 322 ? -21.580 -0.257 -3.401 1.00 57.97 322 ALA A N 1
ATOM 2560 C CA . ALA A 1 322 ? -21.848 -0.855 -4.717 1.00 57.97 322 ALA A CA 1
ATOM 2561 C C . ALA A 1 322 ? -20.596 -1.045 -5.600 1.00 57.97 322 ALA A C 1
ATOM 2563 O O . ALA A 1 322 ? -20.585 -1.870 -6.512 1.00 57.97 322 ALA A O 1
ATOM 2564 N N . VAL A 1 323 ? -19.518 -0.299 -5.337 1.00 52.31 323 VAL A N 1
ATOM 2565 C CA . VAL A 1 323 ? -18.243 -0.418 -6.073 1.00 52.31 323 VAL A CA 1
ATOM 2566 C C . VAL A 1 323 ? -17.378 -1.581 -5.551 1.00 52.31 323 VAL A C 1
ATOM 2568 O O . VAL A 1 323 ? -16.532 -2.083 -6.288 1.00 52.31 323 VAL A O 1
ATOM 2571 N N . ALA A 1 324 ? -17.606 -2.060 -4.322 1.00 48.41 324 ALA A N 1
ATOM 2572 C CA . ALA A 1 324 ? -16.794 -3.110 -3.698 1.00 48.41 324 ALA A CA 1
ATOM 2573 C C . ALA A 1 324 ? -17.084 -4.520 -4.259 1.00 48.41 324 ALA A C 1
ATOM 2575 O O . ALA A 1 324 ? -16.188 -5.359 -4.339 1.00 48.41 324 ALA A O 1
ATOM 2576 N N . THR A 1 325 ? -18.309 -4.772 -4.727 1.00 43.25 325 THR A N 1
ATOM 2577 C CA . THR A 1 325 ? -18.752 -6.080 -5.247 1.00 43.25 325 THR A CA 1
ATOM 2578 C C . THR A 1 325 ? -18.241 -6.375 -6.665 1.00 43.25 325 THR A C 1
ATOM 2580 O O . THR A 1 325 ? -18.141 -7.534 -7.071 1.00 43.25 325 THR A O 1
ATOM 2583 N N . ALA A 1 326 ? -17.843 -5.345 -7.423 1.00 40.62 326 ALA A N 1
ATOM 2584 C CA . ALA A 1 326 ? -17.344 -5.486 -8.796 1.00 40.62 326 ALA A CA 1
ATOM 2585 C C . ALA A 1 326 ? -15.950 -6.141 -8.890 1.00 40.62 326 ALA A C 1
ATOM 2587 O O . ALA A 1 326 ? -15.510 -6.503 -9.980 1.00 40.62 326 ALA A O 1
ATOM 2588 N N . LEU A 1 327 ? -15.256 -6.316 -7.760 1.00 43.00 327 LEU A N 1
ATOM 2589 C CA . LEU A 1 327 ? -13.979 -7.033 -7.686 1.00 43.00 327 LEU A CA 1
ATOM 2590 C C . LEU A 1 327 ? -14.149 -8.562 -7.648 1.00 43.00 327 LEU A C 1
ATOM 2592 O O . LEU A 1 327 ? -13.173 -9.286 -7.831 1.00 43.00 327 LEU A O 1
ATOM 2596 N N . GLN A 1 328 ? -15.376 -9.057 -7.447 1.00 42.16 328 GLN A N 1
ATOM 2597 C CA . GLN A 1 328 ? -15.688 -10.491 -7.373 1.00 42.16 328 GLN A CA 1
ATOM 2598 C C . GLN A 1 328 ? -16.302 -11.052 -8.651 1.00 42.16 328 GLN A C 1
ATOM 2600 O O . GLN A 1 328 ? -16.135 -12.236 -8.954 1.00 42.16 328 GLN A O 1
ATOM 2605 N N . GLU A 1 329 ? -16.961 -10.214 -9.446 1.00 35.34 329 GLU A N 1
ATOM 2606 C CA . GLU A 1 329 ? -17.291 -10.586 -10.811 1.00 35.34 329 GLU A CA 1
ATOM 2607 C C . GLU A 1 329 ? -16.048 -10.390 -11.663 1.00 35.34 329 GLU A C 1
ATOM 2609 O O . GLU A 1 329 ? -15.704 -9.280 -12.053 1.00 35.34 329 GLU A O 1
ATOM 2614 N N . SER A 1 330 ? -15.357 -11.494 -11.949 1.00 33.41 330 SER A N 1
ATOM 2615 C CA . SER A 1 330 ? -14.347 -11.540 -13.001 1.00 33.41 330 SER A CA 1
ATOM 2616 C C . SER A 1 330 ? -14.951 -10.869 -14.245 1.00 33.41 330 SER A C 1
ATOM 2618 O O . SER A 1 330 ? -15.879 -11.445 -14.829 1.00 33.41 330 SER A O 1
ATOM 2620 N N . PRO A 1 331 ? -14.507 -9.664 -14.665 1.00 32.81 331 PRO A N 1
ATOM 2621 C CA . PRO A 1 331 ? -14.975 -9.127 -15.927 1.00 32.81 331 PRO A CA 1
ATOM 2622 C C . PRO A 1 331 ? -14.566 -10.162 -16.964 1.00 32.81 331 PRO A C 1
ATOM 2624 O O . PRO A 1 331 ? -13.400 -10.565 -16.992 1.00 32.81 331 PRO A O 1
ATOM 2627 N N . ALA A 1 332 ? -15.539 -10.660 -17.736 1.00 37.88 332 ALA A N 1
ATOM 2628 C CA . ALA A 1 332 ? -15.314 -11.680 -18.749 1.00 37.88 332 ALA A CA 1
ATOM 2629 C C . ALA A 1 332 ? -13.994 -11.377 -19.468 1.00 37.88 332 ALA A C 1
ATOM 2631 O O . ALA A 1 332 ? -13.851 -10.313 -20.075 1.00 37.88 332 ALA A O 1
ATOM 2632 N N . SER A 1 333 ? -13.029 -12.286 -19.279 1.00 42.44 333 SER A N 1
ATOM 2633 C CA . SER A 1 333 ? -11.619 -12.144 -19.647 1.00 42.44 333 SER A CA 1
ATOM 2634 C C . SER A 1 333 ? -11.470 -11.408 -20.985 1.00 42.44 333 SER A C 1
ATOM 2636 O O . SER A 1 333 ? -12.229 -11.725 -21.914 1.00 42.44 333 SER A O 1
ATOM 2638 N N . PRO A 1 334 ? -10.536 -10.441 -21.136 1.00 41.38 334 PRO A N 1
ATOM 2639 C CA . PRO A 1 334 ? -10.303 -9.809 -22.424 1.00 41.38 334 PRO A CA 1
ATOM 2640 C C . PRO A 1 334 ? -9.924 -10.905 -23.414 1.00 41.38 334 PRO A C 1
ATOM 2642 O O . PRO A 1 334 ? -8.831 -11.463 -23.400 1.00 41.38 334 PRO A O 1
ATOM 2645 N N . ALA A 1 335 ? -10.901 -11.246 -24.245 1.00 56.78 335 ALA A N 1
ATOM 2646 C CA . ALA A 1 335 ? -10.857 -12.350 -25.173 1.00 56.78 335 ALA A CA 1
ATOM 2647 C C . ALA A 1 335 ? -9.512 -12.392 -25.922 1.00 56.78 335 ALA A C 1
ATOM 2649 O O . ALA A 1 335 ? -9.095 -11.389 -26.510 1.00 56.78 335 ALA A O 1
ATOM 2650 N N . THR A 1 336 ? -8.833 -13.546 -25.912 1.00 71.88 336 THR A N 1
ATOM 2651 C CA . THR A 1 336 ? -7.515 -13.726 -26.542 1.00 71.88 336 THR A CA 1
ATOM 2652 C C . THR A 1 336 ? -7.532 -13.199 -27.973 1.00 71.88 336 THR A C 1
ATOM 2654 O O . THR A 1 336 ? -8.328 -13.665 -28.794 1.00 71.88 336 THR A O 1
ATOM 2657 N N . VAL A 1 337 ? -6.666 -12.231 -28.284 1.00 76.81 337 VAL A N 1
ATOM 2658 C CA . VAL A 1 337 ? -6.532 -11.673 -29.636 1.00 76.81 337 VAL A CA 1
ATOM 2659 C C . VAL A 1 337 ? -5.916 -12.726 -30.554 1.00 76.81 337 VAL A C 1
ATOM 2661 O O . VAL A 1 337 ? -4.830 -13.228 -30.294 1.00 76.81 337 VAL A O 1
ATOM 2664 N N . VAL A 1 338 ? -6.601 -13.045 -31.650 1.00 84.38 338 VAL A N 1
ATOM 2665 C CA . VAL A 1 338 ? -6.161 -14.050 -32.635 1.00 84.38 338 VAL A CA 1
ATOM 2666 C C . VAL A 1 338 ? -5.745 -13.441 -33.974 1.00 84.38 338 VAL A C 1
ATOM 2668 O O . VAL A 1 338 ? -5.113 -14.114 -34.782 1.00 84.38 338 VAL A O 1
ATOM 2671 N N . ALA A 1 339 ? -6.117 -12.185 -34.242 1.00 84.94 339 ALA A N 1
ATOM 2672 C CA . ALA A 1 339 ? -5.658 -11.418 -35.401 1.00 84.94 339 ALA A CA 1
ATOM 2673 C C . ALA A 1 339 ? -5.976 -9.926 -35.229 1.00 84.94 339 ALA A C 1
ATOM 2675 O O . ALA A 1 339 ? -6.970 -9.575 -34.599 1.00 84.94 339 ALA A O 1
ATOM 2676 N N . SER A 1 340 ? -5.211 -9.044 -35.871 1.00 88.69 340 SER A N 1
ATOM 2677 C CA . SER A 1 340 ? -5.557 -7.625 -36.005 1.00 88.69 340 SER A CA 1
ATOM 2678 C C . SER A 1 340 ? -5.226 -7.098 -37.404 1.00 88.69 340 SER A C 1
ATOM 2680 O O . SER A 1 340 ? -4.341 -7.617 -38.089 1.00 88.69 340 SER A O 1
ATOM 2682 N N . ARG A 1 341 ? -5.991 -6.110 -37.887 1.00 90.50 341 ARG A N 1
ATOM 2683 C CA . ARG A 1 341 ? -5.739 -5.443 -39.174 1.00 90.50 341 ARG A CA 1
ATOM 2684 C C . ARG A 1 341 ? -6.384 -4.065 -39.240 1.00 90.50 341 ARG A C 1
ATOM 2686 O O . ARG A 1 341 ? -7.520 -3.904 -38.809 1.00 90.50 341 ARG A O 1
ATOM 2693 N N . ASN A 1 342 ? -5.718 -3.110 -39.879 1.00 91.81 342 ASN A N 1
ATOM 2694 C CA . ASN A 1 342 ? -6.272 -1.771 -40.087 1.00 91.81 342 ASN A CA 1
ATOM 2695 C C . ASN A 1 342 ? -7.250 -1.742 -41.272 1.00 91.81 342 ASN A C 1
ATOM 2697 O O . ASN A 1 342 ? -7.053 -2.435 -42.279 1.00 91.81 342 ASN A O 1
ATOM 2701 N N . ALA A 1 343 ? -8.303 -0.931 -41.161 1.00 90.69 343 ALA A N 1
ATOM 2702 C CA . ALA A 1 343 ? -9.197 -0.621 -42.269 1.00 90.69 343 ALA A CA 1
ATOM 2703 C C . ALA A 1 343 ? -8.442 0.130 -43.379 1.00 90.69 343 ALA A C 1
ATOM 2705 O O . ALA A 1 343 ? -7.607 0.995 -43.114 1.00 90.69 343 ALA A O 1
ATOM 2706 N N . ASN A 1 344 ? -8.725 -0.206 -44.638 1.00 89.94 344 ASN A N 1
ATOM 2707 C CA . ASN A 1 344 ? -8.095 0.450 -45.783 1.00 89.94 344 ASN A CA 1
ATOM 2708 C C . ASN A 1 344 ? -8.629 1.885 -45.991 1.00 89.94 344 ASN A C 1
ATOM 2710 O O . ASN A 1 344 ? -9.566 2.315 -45.323 1.00 89.94 344 ASN A O 1
ATOM 2714 N N . ARG A 1 345 ? -8.089 2.608 -46.984 1.00 89.12 345 ARG A N 1
ATOM 2715 C CA . ARG A 1 345 ? -8.519 3.980 -47.336 1.00 89.12 345 ARG A CA 1
ATOM 2716 C C . ARG A 1 345 ? -10.008 4.123 -47.695 1.00 89.12 345 ARG A C 1
ATOM 2718 O O . ARG A 1 345 ? -10.516 5.230 -47.711 1.00 89.12 345 ARG A O 1
ATOM 2725 N N . GLN A 1 346 ? -10.702 3.021 -47.982 1.00 90.44 346 GLN A N 1
ATOM 2726 C CA . GLN A 1 346 ? -12.141 2.983 -48.280 1.00 90.44 346 GLN A CA 1
ATOM 2727 C C . GLN A 1 346 ? -12.983 2.564 -47.058 1.00 90.44 346 GLN A C 1
ATOM 2729 O O . GLN A 1 346 ? -14.141 2.175 -47.218 1.00 90.44 346 GLN A O 1
ATOM 2734 N N . GLY A 1 347 ? -12.393 2.525 -45.859 1.00 89.00 347 GLY A N 1
ATOM 2735 C CA . GLY A 1 347 ? -13.075 2.123 -44.630 1.00 89.00 347 GLY A CA 1
ATOM 2736 C C . GLY A 1 347 ? -13.487 0.650 -44.590 1.00 89.00 347 GLY A C 1
ATOM 2737 O O . GLY A 1 347 ? -14.487 0.287 -43.967 1.00 89.00 347 GLY A O 1
ATOM 2738 N N . ARG A 1 348 ? -12.767 -0.225 -45.305 1.00 91.94 348 ARG A N 1
ATOM 2739 C CA . ARG A 1 348 ? -13.066 -1.663 -45.395 1.00 91.94 348 ARG A CA 1
ATOM 2740 C C . ARG A 1 348 ? -11.965 -2.494 -44.758 1.00 91.94 348 ARG A C 1
ATOM 2742 O O . ARG A 1 348 ? -10.780 -2.257 -44.987 1.00 91.94 348 ARG A O 1
ATOM 2749 N N . VAL A 1 349 ? -12.361 -3.557 -44.060 1.00 92.62 349 VAL A N 1
ATOM 2750 C CA . VAL A 1 349 ? -11.433 -4.558 -43.519 1.00 92.62 349 VAL A CA 1
ATOM 2751 C C . VAL A 1 349 ? -11.883 -5.972 -43.882 1.00 92.62 349 VAL A C 1
ATOM 2753 O O . VAL A 1 349 ? -13.076 -6.290 -43.915 1.00 92.62 349 VAL A O 1
ATOM 2756 N N . ARG A 1 350 ? -10.914 -6.844 -44.177 1.00 94.56 350 ARG A N 1
ATOM 2757 C CA . ARG A 1 350 ? -11.119 -8.289 -44.343 1.00 94.56 350 ARG A CA 1
ATOM 2758 C C . ARG A 1 350 ? -10.002 -9.036 -43.626 1.00 94.56 350 ARG A C 1
ATOM 2760 O O . ARG A 1 350 ? -8.833 -8.878 -43.987 1.00 94.56 350 ARG A O 1
ATOM 2767 N N . ILE A 1 351 ? -10.386 -9.870 -42.665 1.00 93.25 351 ILE A N 1
ATOM 2768 C CA . ILE A 1 351 ? -9.481 -10.691 -41.851 1.00 93.25 351 ILE A CA 1
ATOM 2769 C C . ILE A 1 351 ? -9.889 -12.157 -42.024 1.00 93.25 351 ILE A C 1
ATOM 2771 O O . ILE A 1 351 ? -11.080 -12.471 -42.097 1.00 93.25 351 ILE A O 1
ATOM 2775 N N . ARG A 1 352 ? -8.916 -13.057 -42.164 1.00 94.25 352 ARG A N 1
ATOM 2776 C CA . ARG A 1 352 ? -9.119 -1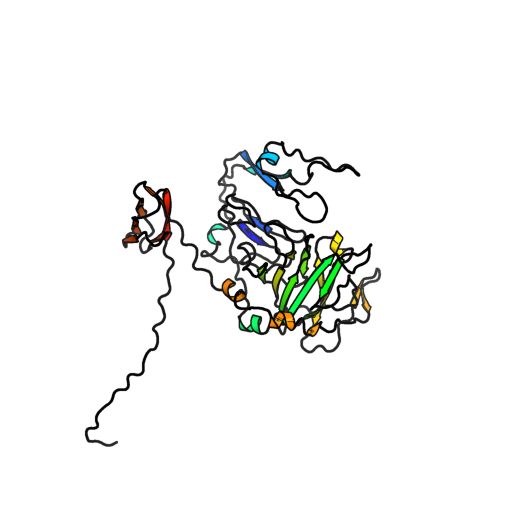4.512 -42.219 1.00 94.25 352 ARG A CA 1
ATOM 2777 C C . ARG A 1 352 ? -8.046 -15.173 -41.367 1.00 94.25 352 ARG A C 1
ATOM 2779 O O . ARG A 1 352 ? -6.920 -14.694 -41.361 1.00 94.25 352 ARG A O 1
ATOM 2786 N N . GLY A 1 353 ? -8.391 -16.272 -40.715 1.00 90.44 353 GLY A N 1
ATOM 2787 C CA . GLY A 1 353 ? -7.451 -17.022 -39.891 1.00 90.44 353 GLY A CA 1
ATOM 2788 C C . GLY A 1 353 ? -8.020 -18.365 -39.457 1.00 90.44 353 GLY A C 1
ATOM 2789 O O . GLY A 1 353 ? -9.047 -18.825 -39.978 1.00 90.44 353 GLY A O 1
ATOM 2790 N N . ARG A 1 354 ? -7.338 -19.003 -38.508 1.00 89.94 354 ARG A N 1
ATOM 2791 C CA . ARG A 1 354 ? -7.732 -20.290 -37.941 1.00 89.94 354 ARG A CA 1
ATOM 2792 C C . ARG A 1 354 ? -7.602 -20.241 -36.422 1.00 89.94 354 ARG A C 1
ATOM 2794 O O . ARG A 1 354 ? -6.627 -19.710 -35.912 1.00 89.94 354 ARG A O 1
ATOM 2801 N N . VAL A 1 355 ? -8.588 -20.801 -35.738 1.00 85.00 355 VAL A N 1
ATOM 2802 C CA . VAL A 1 355 ? -8.596 -21.088 -34.300 1.00 85.00 355 VAL A CA 1
ATOM 2803 C C . VAL A 1 355 ? -8.814 -22.589 -34.098 1.00 85.00 355 VAL A C 1
ATOM 2805 O O . VAL A 1 355 ? -9.058 -23.311 -35.072 1.00 85.00 355 VAL A O 1
ATOM 2808 N N . ALA A 1 356 ? -8.715 -23.081 -32.863 1.00 77.06 356 ALA A N 1
ATOM 2809 C CA . ALA A 1 356 ? -9.012 -24.481 -32.562 1.00 77.06 356 ALA A CA 1
ATOM 2810 C C . ALA A 1 356 ? -10.452 -24.859 -32.997 1.00 77.06 356 ALA A C 1
ATOM 2812 O O . ALA A 1 356 ? -11.352 -24.011 -32.930 1.00 77.06 356 ALA A O 1
ATOM 2813 N N . PRO A 1 357 ? -10.704 -26.102 -33.461 1.00 79.81 357 PRO A N 1
ATOM 2814 C CA . PRO A 1 357 ? -12.050 -26.566 -33.800 1.00 79.81 357 PRO A CA 1
ATOM 2815 C C . PRO A 1 357 ? -13.055 -26.315 -32.667 1.00 79.81 357 PRO A C 1
ATOM 2817 O O . PRO A 1 357 ? -12.731 -26.459 -31.493 1.00 79.81 357 PRO A O 1
ATOM 2820 N N . GLY A 1 358 ? -14.274 -25.904 -33.019 1.00 74.88 358 GLY A N 1
ATOM 2821 C CA . GLY A 1 358 ? -15.327 -25.578 -32.046 1.00 74.88 358 GLY A CA 1
ATOM 2822 C C . GLY A 1 358 ? -15.221 -24.201 -31.372 1.00 74.88 358 GLY A C 1
ATOM 2823 O O . GLY A 1 358 ? -16.202 -23.763 -30.777 1.00 74.88 358 GLY A O 1
ATOM 2824 N N . LYS A 1 359 ? -14.103 -23.473 -31.499 1.00 82.12 359 LYS A N 1
ATOM 2825 C CA . LYS A 1 359 ? -13.985 -22.096 -30.986 1.00 82.12 359 LYS A CA 1
ATOM 2826 C C . LYS A 1 359 ? -14.599 -21.074 -31.949 1.00 82.12 359 LYS A C 1
ATOM 2828 O O . LYS A 1 359 ? -14.569 -21.252 -33.166 1.00 82.12 359 LYS A O 1
ATOM 2833 N N . GLN A 1 360 ? -15.138 -19.990 -31.398 1.00 86.38 360 GLN A N 1
ATOM 2834 C CA . GLN A 1 360 ? -15.737 -18.873 -32.135 1.00 86.38 360 GLN A CA 1
ATOM 2835 C C . GLN A 1 360 ? -14.874 -17.616 -31.987 1.00 86.38 360 GLN A C 1
ATOM 2837 O O . GLN A 1 360 ? -14.068 -17.524 -31.062 1.00 86.38 360 GLN A O 1
ATOM 2842 N N . VAL A 1 361 ? -15.019 -16.657 -32.906 1.00 89.62 361 VAL A N 1
ATOM 2843 C CA . VAL A 1 361 ? -14.311 -15.372 -32.823 1.00 89.62 361 VAL A CA 1
ATOM 2844 C C . VAL A 1 361 ? -15.269 -14.201 -32.988 1.00 89.62 361 VAL A C 1
ATOM 2846 O O . VAL A 1 361 ? -16.250 -14.295 -33.725 1.00 89.62 361 VAL A O 1
ATOM 2849 N N . VAL A 1 362 ? -14.937 -13.092 -32.343 1.00 90.44 362 VAL A N 1
ATOM 2850 C CA . VAL A 1 362 ? -15.618 -11.796 -32.432 1.00 90.44 362 VAL A CA 1
ATOM 2851 C C . VAL A 1 362 ? -14.610 -10.718 -32.818 1.00 90.44 362 VAL A C 1
ATOM 2853 O O . VAL A 1 362 ? -13.409 -10.918 -32.646 1.00 90.44 362 VAL A O 1
ATOM 2856 N N . ALA A 1 363 ? -15.065 -9.592 -33.364 1.00 86.75 363 ALA A N 1
ATOM 2857 C CA . ALA A 1 363 ? -14.198 -8.469 -33.706 1.00 86.75 363 ALA A CA 1
ATOM 2858 C C . ALA A 1 363 ? -14.632 -7.178 -33.005 1.00 86.75 363 ALA A C 1
ATOM 2860 O O . ALA A 1 363 ? -15.816 -6.959 -32.767 1.00 86.75 363 ALA A O 1
ATOM 2861 N N . ASP A 1 364 ? -13.649 -6.335 -32.706 1.00 81.81 364 ASP A N 1
ATOM 2862 C CA . ASP A 1 364 ? -13.798 -4.959 -32.240 1.00 81.81 364 ASP A CA 1
ATOM 2863 C C . ASP A 1 364 ? -13.334 -4.020 -33.370 1.00 81.81 364 ASP A C 1
ATOM 2865 O O . ASP A 1 364 ? -12.210 -4.193 -33.863 1.00 81.81 364 ASP A O 1
ATOM 2869 N N . PRO A 1 365 ? -14.169 -3.068 -33.829 1.00 77.94 365 PRO A N 1
ATOM 2870 C CA . PRO A 1 365 ? -15.500 -2.722 -33.307 1.00 77.94 365 PRO A CA 1
ATOM 2871 C C . PRO A 1 365 ? -16.601 -3.718 -33.705 1.00 77.94 365 PRO A C 1
ATOM 2873 O O . PRO A 1 365 ? -16.471 -4.438 -34.696 1.00 77.94 365 PRO A O 1
ATOM 2876 N N . SER A 1 366 ? -17.722 -3.703 -32.971 1.00 79.88 366 SER A N 1
ATOM 2877 C CA . SER A 1 366 ? -18.891 -4.582 -33.185 1.00 79.88 366 SER A CA 1
ATOM 2878 C C . SER A 1 366 ? -19.539 -4.448 -34.571 1.00 79.88 366 SER A C 1
ATOM 2880 O O . SER A 1 366 ? -20.262 -5.339 -35.013 1.00 79.88 366 SER A O 1
ATOM 2882 N N . SER A 1 367 ? -19.227 -3.375 -35.305 1.00 83.38 367 SER A N 1
ATOM 2883 C CA . SER A 1 367 ? -19.600 -3.186 -36.713 1.00 83.38 367 SER A CA 1
ATOM 2884 C C . SER A 1 367 ? -18.882 -4.142 -37.682 1.00 83.38 367 SER A C 1
ATOM 2886 O O . SER A 1 367 ? -19.218 -4.203 -38.868 1.00 83.38 367 SER A O 1
ATOM 2888 N N . VAL A 1 368 ? -17.900 -4.915 -37.207 1.00 87.44 368 VAL A N 1
ATOM 2889 C CA . VAL A 1 368 ? -17.195 -5.940 -37.979 1.00 87.44 368 VAL A CA 1
ATOM 2890 C C . VAL A 1 368 ? -17.793 -7.316 -37.696 1.00 87.44 368 VAL A C 1
ATOM 2892 O O . VAL A 1 368 ? -17.585 -7.908 -36.643 1.00 87.44 368 VAL A O 1
ATOM 2895 N N . SER A 1 369 ? -18.477 -7.889 -38.684 1.00 93.31 369 SER A N 1
ATOM 2896 C CA . SER A 1 369 ? -19.074 -9.220 -38.553 1.00 93.31 369 SER A CA 1
ATOM 2897 C C . SER A 1 369 ? -18.047 -10.329 -38.793 1.00 93.31 369 SER A C 1
ATOM 2899 O O . SER A 1 369 ? -17.311 -10.298 -39.788 1.00 93.31 369 SER A O 1
ATOM 2901 N N . CYS A 1 370 ? -18.037 -11.341 -37.924 1.00 92.00 370 CYS A N 1
ATOM 2902 C CA . CYS A 1 370 ? -17.192 -12.530 -38.023 1.00 92.00 370 CYS A CA 1
ATOM 2903 C C . CYS A 1 370 ? -18.021 -13.807 -38.211 1.00 92.00 370 CYS A C 1
ATOM 2905 O O . CYS A 1 370 ? -19.129 -13.927 -37.703 1.00 92.00 370 CYS A O 1
ATOM 2907 N N . TRP A 1 371 ? -17.457 -14.780 -38.926 1.00 93.50 371 TRP A N 1
ATOM 2908 C CA . TRP A 1 371 ? -18.024 -16.119 -39.093 1.00 93.50 371 TRP A CA 1
ATOM 2909 C C . TRP A 1 371 ? -16.934 -17.164 -38.900 1.00 93.50 371 TRP A C 1
ATOM 2911 O O . TRP A 1 371 ? -15.915 -17.103 -39.598 1.00 93.50 371 TRP A O 1
ATOM 2921 N N . THR A 1 372 ? -17.180 -18.157 -38.046 1.00 92.75 372 THR A N 1
ATOM 2922 C CA . THR A 1 372 ? -16.256 -19.274 -37.804 1.00 92.75 372 THR A CA 1
ATOM 2923 C C . THR A 1 372 ? -16.903 -20.603 -38.162 1.00 92.75 372 THR A C 1
ATOM 2925 O O . THR A 1 372 ? -18.022 -20.912 -37.762 1.00 92.75 372 THR A O 1
ATOM 2928 N N . LYS A 1 373 ? -16.200 -21.413 -38.956 1.00 89.88 373 LYS A N 1
ATOM 2929 C CA . LYS A 1 373 ? -16.621 -22.776 -39.303 1.00 89.88 373 LYS A CA 1
ATOM 2930 C C . LYS A 1 373 ? -16.296 -23.731 -38.153 1.00 89.88 373 LYS A C 1
ATOM 2932 O O . LYS A 1 373 ? -15.283 -23.538 -37.492 1.00 89.88 373 LYS A O 1
ATOM 2937 N N . LYS A 1 374 ? -17.022 -24.854 -38.031 1.00 85.69 374 LYS A N 1
ATOM 2938 C CA . LYS A 1 374 ? -16.714 -25.938 -37.064 1.00 85.69 374 LYS A CA 1
ATOM 2939 C C . LYS A 1 374 ? -15.239 -26.387 -37.094 1.00 85.69 374 LYS A C 1
ATOM 2941 O O . LYS A 1 374 ? -14.653 -26.643 -36.054 1.00 85.69 374 LYS A O 1
ATOM 2946 N N . SER A 1 375 ? -14.613 -26.370 -38.278 1.00 84.75 375 SER A N 1
ATOM 2947 C CA . SER A 1 375 ? -13.175 -26.645 -38.491 1.00 84.75 375 SER A CA 1
ATOM 2948 C C . SER A 1 375 ? -12.187 -25.621 -37.888 1.00 84.75 375 SER A C 1
ATOM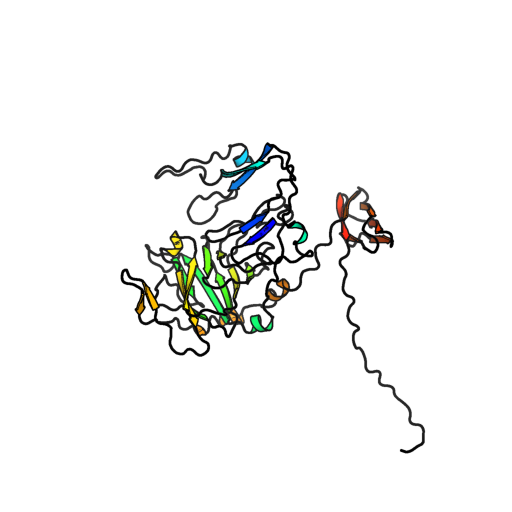 2950 O O . SER A 1 375 ? -10.982 -25.756 -38.096 1.00 84.75 375 SER A O 1
ATOM 2952 N N . GLY A 1 376 ? -12.677 -24.545 -37.265 1.00 82.56 376 GLY A N 1
ATOM 2953 C CA . GLY A 1 376 ? -11.870 -23.459 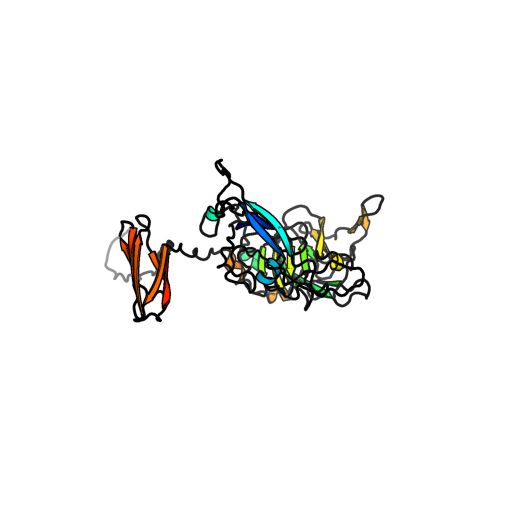-36.702 1.00 82.56 376 GLY A CA 1
ATOM 2954 C C . GLY A 1 376 ? -11.447 -22.366 -37.696 1.00 82.56 376 GLY A C 1
ATOM 2955 O O . GLY A 1 376 ? -10.872 -21.358 -37.304 1.00 82.56 376 GLY A O 1
ATOM 2956 N N . ARG A 1 377 ? -11.728 -22.500 -39.001 1.00 91.38 377 ARG A N 1
ATOM 2957 C CA . ARG A 1 377 ? -11.475 -21.422 -39.982 1.00 91.38 377 ARG A CA 1
ATOM 2958 C C . ARG A 1 377 ? -12.463 -20.272 -39.802 1.00 91.38 377 ARG A C 1
ATOM 2960 O O . ARG A 1 377 ? -13.669 -20.512 -39.887 1.00 91.38 377 ARG A O 1
ATOM 2967 N N . PHE A 1 378 ? -11.966 -19.041 -39.678 1.00 94.69 378 PHE A N 1
ATOM 2968 C CA . PHE A 1 378 ? -12.801 -17.847 -39.535 1.00 94.69 378 PHE A CA 1
ATOM 2969 C C . PHE A 1 378 ? -12.573 -16.792 -40.624 1.00 94.69 378 PHE A C 1
ATOM 2971 O O . PHE A 1 378 ? -11.540 -16.749 -41.302 1.00 94.69 378 PHE A O 1
ATOM 2978 N N . ARG A 1 379 ? -13.567 -15.916 -40.788 1.00 95.38 379 ARG A N 1
ATOM 2979 C CA . ARG A 1 379 ? -13.515 -14.729 -41.647 1.00 95.38 379 ARG A CA 1
ATOM 2980 C C . ARG A 1 379 ? -14.251 -13.577 -40.974 1.00 95.38 379 ARG A C 1
ATOM 2982 O O . ARG A 1 379 ? -15.405 -13.758 -40.620 1.00 95.38 379 ARG A O 1
ATOM 2989 N N . CYS A 1 380 ? -13.640 -12.398 -40.919 1.00 94.38 380 CYS A N 1
ATOM 2990 C CA . CYS A 1 380 ? -14.273 -11.163 -40.455 1.00 94.38 380 CYS A CA 1
ATOM 2991 C C . CYS A 1 380 ? -14.306 -10.106 -41.567 1.00 94.38 380 CYS A C 1
ATOM 2993 O O . CYS A 1 380 ? -13.384 -10.031 -42.393 1.00 94.38 380 CYS A O 1
ATOM 2995 N N . ARG A 1 381 ? -15.388 -9.323 -41.637 1.00 94.25 381 ARG A N 1
ATOM 2996 C CA . ARG A 1 381 ? -15.595 -8.266 -42.637 1.00 94.25 381 ARG A CA 1
ATOM 2997 C C . ARG A 1 381 ? -16.235 -7.037 -41.996 1.00 94.25 381 ARG A C 1
ATOM 2999 O O . ARG A 1 381 ? -17.278 -7.159 -41.372 1.00 94.25 381 ARG A O 1
ATOM 3006 N N . GLY A 1 382 ? -15.643 -5.871 -42.239 1.00 92.56 382 GLY A N 1
ATOM 3007 C CA . GLY A 1 382 ? -16.189 -4.569 -41.848 1.00 92.56 382 GLY A CA 1
ATOM 3008 C C . GLY A 1 382 ? -16.241 -3.606 -43.030 1.00 92.56 382 GLY A C 1
ATOM 3009 O O . GLY A 1 382 ? -15.452 -3.730 -43.978 1.00 92.56 382 GLY A O 1
ATOM 3010 N N . ARG A 1 383 ? -17.190 -2.672 -42.983 1.00 92.56 383 ARG A N 1
ATOM 3011 C CA . ARG A 1 383 ? -17.372 -1.556 -43.925 1.00 92.56 383 ARG A CA 1
ATOM 3012 C C . ARG A 1 383 ? -17.692 -0.295 -43.119 1.00 92.56 383 ARG A C 1
ATOM 3014 O O . ARG A 1 383 ? -18.128 -0.426 -41.981 1.00 92.56 383 ARG A O 1
ATOM 3021 N N . ASN A 1 384 ? -17.519 0.878 -43.727 1.00 90.62 384 ASN A N 1
ATOM 3022 C CA . ASN A 1 384 ? -17.787 2.181 -43.103 1.00 90.62 384 ASN A CA 1
ATOM 3023 C C . ASN A 1 384 ? -16.984 2.398 -41.808 1.00 90.62 384 ASN A C 1
ATOM 3025 O O . ASN A 1 384 ? -17.479 2.977 -40.850 1.00 90.62 384 ASN A O 1
ATOM 3029 N N . LEU A 1 385 ? -15.759 1.873 -41.764 1.00 88.62 385 LEU A N 1
ATOM 3030 C CA . LEU A 1 385 ? -14.815 2.133 -40.683 1.00 88.62 385 LEU A CA 1
ATOM 3031 C C . LEU A 1 385 ? -13.996 3.379 -41.015 1.00 88.62 385 LEU A C 1
ATOM 3033 O O . LEU A 1 385 ? -13.697 3.610 -42.186 1.00 88.62 385 LEU A O 1
ATOM 3037 N N . GLU A 1 386 ? -13.552 4.110 -39.997 1.00 87.94 386 GLU A N 1
ATOM 3038 C CA . GLU A 1 386 ? -12.553 5.162 -40.189 1.00 87.94 386 GLU A CA 1
ATOM 3039 C C . GLU A 1 386 ? -11.301 4.589 -40.886 1.00 87.94 386 GLU A C 1
ATOM 3041 O O . GLU A 1 386 ? -10.784 3.545 -40.455 1.00 87.94 386 GLU A O 1
ATOM 3046 N N . PRO A 1 387 ? -10.805 5.205 -41.978 1.00 89.88 387 PRO A N 1
ATOM 3047 C CA . PRO A 1 387 ? -9.567 4.784 -42.621 1.00 89.88 387 PRO A CA 1
ATOM 3048 C C . PRO A 1 387 ? -8.416 4.680 -41.613 1.00 89.88 387 PRO A C 1
ATOM 3050 O O . PRO A 1 387 ? -8.140 5.612 -40.868 1.00 89.88 387 PR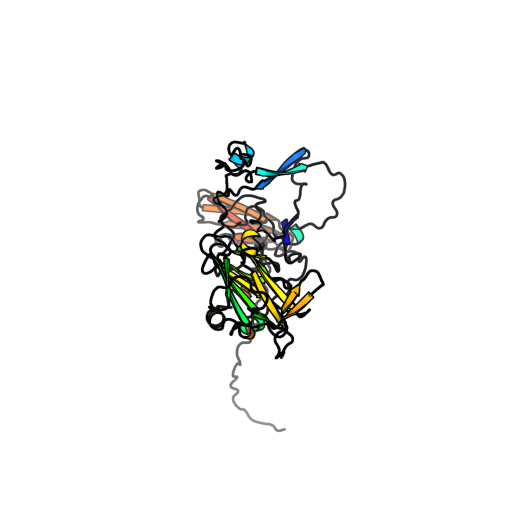O A O 1
ATOM 3053 N N . GLY A 1 388 ? -7.734 3.534 -41.575 1.00 80.69 388 GLY A N 1
ATOM 3054 C CA . GLY A 1 388 ? -6.658 3.286 -40.612 1.00 80.69 388 GLY A CA 1
ATOM 3055 C C . GLY A 1 388 ? -7.107 2.762 -39.242 1.00 80.69 388 GLY A C 1
ATOM 3056 O O . GLY A 1 388 ? -6.247 2.322 -38.483 1.00 80.69 388 GLY A O 1
ATOM 3057 N N . ARG A 1 389 ? -8.415 2.699 -38.935 1.00 85.88 389 ARG A N 1
ATOM 3058 C CA . ARG A 1 389 ? -8.922 2.091 -37.689 1.00 85.88 389 ARG A CA 1
ATOM 3059 C C . ARG A 1 389 ? -8.462 0.641 -37.569 1.00 85.88 389 ARG A C 1
ATOM 3061 O O . ARG A 1 389 ? -8.771 -0.188 -38.430 1.00 85.88 389 ARG A O 1
ATOM 3068 N N . THR A 1 390 ? -7.769 0.330 -36.480 1.00 87.38 390 THR A N 1
ATOM 3069 C CA . THR A 1 390 ? -7.389 -1.039 -36.128 1.00 87.38 390 THR A CA 1
ATOM 3070 C C . THR A 1 390 ? -8.621 -1.850 -35.762 1.00 87.38 390 THR A C 1
ATOM 3072 O O . THR A 1 390 ? -9.397 -1.454 -34.894 1.00 87.38 390 THR A O 1
ATOM 3075 N N . VAL A 1 391 ? -8.781 -2.996 -36.418 1.00 88.12 391 VAL A N 1
ATOM 3076 C CA . VAL A 1 391 ? -9.791 -4.000 -36.094 1.00 88.12 391 VAL A CA 1
ATOM 3077 C C . VAL A 1 391 ? -9.112 -5.200 -35.467 1.00 88.12 391 VAL A C 1
ATOM 3079 O O . VAL A 1 391 ? -8.199 -5.776 -36.064 1.00 88.12 391 VAL A O 1
ATOM 3082 N N . THR A 1 392 ? -9.590 -5.598 -34.295 1.00 86.62 392 THR A N 1
ATOM 3083 C CA . THR A 1 392 ? -9.008 -6.680 -33.498 1.00 86.62 392 THR A CA 1
ATOM 3084 C C . THR A 1 392 ? -9.993 -7.835 -33.416 1.00 86.62 392 THR A C 1
ATOM 3086 O O . THR A 1 392 ? -11.139 -7.640 -33.033 1.00 86.62 392 THR A O 1
ATOM 3089 N N . VAL A 1 393 ? -9.561 -9.041 -33.778 1.00 87.94 393 VAL A N 1
ATOM 3090 C CA . VAL A 1 393 ? -10.348 -10.277 -33.704 1.00 87.94 393 VAL A CA 1
ATOM 3091 C C . VAL A 1 393 ? -9.907 -11.071 -32.484 1.00 87.94 393 VAL A C 1
ATOM 3093 O O . VAL A 1 393 ? -8.710 -11.283 -32.289 1.00 87.94 393 VAL A O 1
ATOM 3096 N N . ARG A 1 394 ? -10.864 -11.537 -31.687 1.00 87.12 394 ARG A N 1
ATOM 3097 C CA . ARG A 1 394 ? -10.645 -12.229 -30.417 1.00 87.12 394 ARG A CA 1
ATOM 3098 C C . ARG A 1 394 ? -11.473 -13.516 -30.315 1.00 87.12 394 ARG A C 1
ATOM 3100 O O . ARG A 1 394 ? -12.489 -13.627 -30.996 1.00 87.12 394 ARG A O 1
ATOM 3107 N N . LEU A 1 395 ? -11.076 -14.483 -29.484 1.00 84.38 395 LEU A N 1
ATOM 3108 C CA . LEU A 1 395 ? -11.880 -15.686 -29.189 1.00 84.38 395 LEU A CA 1
ATOM 3109 C C . LEU A 1 395 ? -13.139 -15.330 -28.386 1.00 84.38 395 LEU A C 1
ATOM 3111 O O . LEU A 1 395 ? -13.022 -14.693 -27.352 1.00 84.38 395 LEU A O 1
ATOM 3115 N N . SER A 1 396 ? -14.340 -15.754 -28.781 1.00 76.81 396 SER A N 1
ATOM 3116 C CA . SER A 1 396 ? -15.514 -15.466 -27.941 1.00 76.81 396 SER A CA 1
ATOM 3117 C C . SER A 1 396 ? -15.433 -16.249 -26.621 1.00 76.81 396 SER A C 1
ATOM 3119 O O . SER A 1 396 ? -15.355 -17.482 -26.647 1.00 76.81 396 SER A O 1
ATOM 3121 N N . GLY A 1 397 ? -15.496 -15.555 -25.483 1.00 59.09 397 GLY A N 1
ATOM 3122 C CA . GLY A 1 397 ? -15.780 -16.184 -24.192 1.00 59.09 397 GLY A CA 1
ATOM 3123 C C . GLY A 1 397 ? -17.164 -16.836 -24.227 1.00 59.09 397 GLY A C 1
ATOM 3124 O O . GLY A 1 397 ? -18.070 -16.338 -24.896 1.00 59.09 397 GLY A O 1
ATOM 3125 N N . VAL A 1 398 ? -17.321 -17.986 -23.576 1.00 36.28 398 VAL A N 1
ATOM 3126 C CA . VAL A 1 398 ? -18.628 -18.636 -23.435 1.00 36.28 398 VAL A CA 1
ATOM 3127 C C . VAL A 1 398 ? -19.484 -17.739 -22.540 1.00 36.28 398 VAL A C 1
ATOM 3129 O O . VAL A 1 398 ? -19.227 -17.655 -21.346 1.00 36.28 398 VAL A O 1
ATOM 3132 N N . LEU A 1 399 ? -20.480 -17.058 -23.108 1.00 33.41 399 LEU A N 1
ATOM 3133 C CA . LEU A 1 399 ? -21.605 -16.556 -22.322 1.00 33.41 399 LEU A CA 1
ATOM 3134 C C . LEU A 1 399 ? -22.406 -17.783 -21.878 1.00 33.41 399 LEU A C 1
ATOM 3136 O O . LEU A 1 399 ? -22.851 -18.569 -22.720 1.00 33.41 399 LEU A O 1
ATOM 3140 N N . SER A 1 400 ? -22.541 -17.975 -20.568 1.00 28.55 400 SER A N 1
ATOM 3141 C CA . SER A 1 400 ? -23.528 -18.886 -19.997 1.00 28.55 400 SER A CA 1
ATOM 3142 C C . SER A 1 400 ? -24.905 -18.548 -20.576 1.00 28.55 400 SER A C 1
ATOM 3144 O O . SER A 1 400 ? -25.274 -17.381 -20.722 1.00 28.55 400 SER A O 1
ATOM 3146 N N . ALA A 1 401 ? -25.657 -19.573 -20.975 1.00 27.25 401 ALA A N 1
ATOM 3147 C CA . ALA A 1 401 ? -27.038 -19.387 -21.397 1.00 27.25 401 ALA A CA 1
ATOM 3148 C C . ALA A 1 401 ? -27.847 -18.796 -20.225 1.00 27.25 401 ALA A C 1
ATOM 3150 O O . ALA A 1 401 ? -27.652 -19.243 -19.091 1.00 27.25 401 ALA A O 1
ATOM 3151 N N . PRO A 1 402 ? -28.748 -17.826 -20.456 1.00 29.38 402 PRO A N 1
ATOM 3152 C CA . PRO A 1 402 ? -29.639 -17.364 -19.403 1.00 29.38 402 PRO A CA 1
ATOM 3153 C C . PRO A 1 402 ? -30.518 -18.531 -18.940 1.00 29.38 402 PRO A C 1
ATOM 3155 O O . PRO A 1 402 ? -31.040 -19.294 -19.759 1.00 29.38 402 PRO A O 1
ATOM 3158 N N . ALA A 1 403 ? -30.659 -18.671 -17.620 1.00 30.84 403 ALA A N 1
ATOM 3159 C CA . ALA A 1 403 ? -31.615 -19.583 -17.005 1.00 30.84 403 ALA A CA 1
ATOM 3160 C C . ALA A 1 403 ? -33.024 -19.328 -17.579 1.00 30.84 403 ALA A C 1
ATOM 3162 O O . ALA A 1 403 ? -33.366 -18.172 -17.849 1.00 30.84 403 ALA A O 1
ATOM 3163 N N . PRO A 1 404 ? -33.852 -20.369 -17.785 1.00 30.89 404 PRO A N 1
ATOM 3164 C CA . PRO A 1 404 ? -35.202 -20.171 -18.282 1.00 30.89 404 PRO A CA 1
ATOM 3165 C C . PRO A 1 404 ? -35.989 -19.342 -17.264 1.00 30.89 404 PRO A C 1
ATOM 3167 O O . PRO A 1 404 ? -36.172 -19.740 -16.115 1.00 30.89 404 PRO A O 1
ATOM 3170 N N . THR A 1 405 ? -36.445 -18.172 -17.699 1.00 30.17 405 THR A N 1
ATOM 3171 C CA . THR A 1 405 ? -37.379 -17.328 -16.965 1.00 30.17 405 THR A CA 1
ATOM 3172 C C . THR A 1 405 ? -38.671 -18.102 -16.730 1.00 30.17 405 THR A C 1
ATOM 3174 O O . THR A 1 405 ? -39.429 -18.385 -17.661 1.00 30.17 405 THR A O 1
ATOM 3177 N N . ALA A 1 406 ? -38.946 -18.424 -15.465 1.00 38.53 406 ALA A N 1
ATOM 3178 C CA . ALA A 1 406 ? -40.277 -18.806 -15.028 1.00 38.53 406 ALA A CA 1
ATOM 3179 C C . ALA A 1 406 ? -41.226 -17.647 -15.356 1.00 38.53 406 ALA A C 1
ATOM 3181 O O . ALA A 1 406 ? -41.166 -16.578 -14.752 1.00 38.53 406 ALA A O 1
ATOM 3182 N N . THR A 1 407 ? -42.073 -17.842 -16.360 1.00 31.12 407 THR A N 1
ATOM 3183 C CA . THR A 1 407 ? -43.137 -16.908 -16.709 1.00 31.12 407 THR A CA 1
ATOM 3184 C C . THR A 1 407 ? -44.459 -17.647 -16.757 1.00 31.12 407 THR A C 1
ATOM 3186 O O . THR A 1 407 ? -44.620 -18.629 -17.472 1.00 31.12 407 THR A O 1
ATOM 3189 N N . GLY A 1 408 ? -45.409 -17.100 -16.003 1.00 28.97 408 GLY A N 1
ATOM 3190 C CA . GLY A 1 408 ? -46.802 -17.045 -16.415 1.00 28.97 408 GLY A CA 1
ATOM 3191 C C . GLY A 1 408 ? -47.626 -18.283 -16.117 1.00 28.97 408 GLY A C 1
ATOM 3192 O O . GLY A 1 408 ? -47.787 -19.162 -16.958 1.00 28.97 408 GLY A O 1
ATOM 3193 N N . ALA A 1 409 ? -48.280 -18.262 -14.957 1.00 30.23 409 ALA A N 1
ATOM 3194 C CA . ALA A 1 409 ? -49.555 -18.933 -14.782 1.00 30.23 409 ALA A CA 1
ATOM 3195 C C . ALA A 1 409 ? -50.503 -18.542 -15.932 1.00 30.23 409 ALA A C 1
ATOM 3197 O O . ALA A 1 409 ? -50.922 -17.390 -16.048 1.00 30.23 409 ALA A O 1
ATOM 3198 N N . VAL A 1 410 ? -50.844 -19.510 -16.781 1.00 28.38 410 VAL A N 1
ATOM 3199 C CA . VAL A 1 410 ? -51.973 -19.399 -17.703 1.00 28.38 410 VAL A CA 1
ATOM 3200 C C . VAL A 1 410 ? -53.214 -19.852 -16.946 1.00 28.38 410 VAL A C 1
ATOM 3202 O O . VAL A 1 410 ? -53.379 -21.030 -16.629 1.00 28.38 410 VAL A O 1
ATOM 3205 N N . VAL A 1 411 ? -54.093 -18.895 -16.660 1.00 29.86 411 VAL A N 1
ATOM 3206 C CA . VAL A 1 411 ? -55.466 -19.145 -16.221 1.00 29.86 411 VAL A CA 1
ATOM 3207 C C . VAL A 1 411 ? -56.204 -19.827 -17.372 1.00 29.86 411 VAL A C 1
ATOM 3209 O O . VAL A 1 411 ? -56.586 -19.190 -18.352 1.00 29.86 411 VAL A O 1
ATOM 3212 N N . ALA A 1 412 ? -56.396 -21.140 -17.265 1.00 27.67 412 ALA A N 1
ATOM 3213 C CA . ALA A 1 412 ? -57.288 -21.884 -18.140 1.00 27.67 412 ALA A CA 1
ATOM 3214 C C . ALA A 1 412 ? -58.718 -21.797 -17.588 1.00 27.67 412 ALA A C 1
ATOM 3216 O O . ALA A 1 412 ? -59.074 -22.464 -16.616 1.00 27.67 412 ALA A O 1
ATOM 3217 N N . SER A 1 413 ? -59.559 -20.991 -18.232 1.00 29.88 413 SER A N 1
ATOM 3218 C CA . SER A 1 413 ? -61.007 -21.022 -18.050 1.00 29.88 413 SER A CA 1
ATOM 3219 C C . SER A 1 413 ? -61.571 -22.315 -18.655 1.00 29.88 413 SER A C 1
ATOM 3221 O O . SER A 1 413 ? -61.812 -22.424 -19.856 1.00 29.88 413 SER A O 1
ATOM 3223 N N . ARG A 1 414 ? -61.794 -23.337 -17.820 1.00 29.33 414 ARG A N 1
ATOM 3224 C CA . ARG A 1 414 ? -62.603 -24.501 -18.208 1.00 29.33 414 ARG A CA 1
ATOM 3225 C C . ARG A 1 414 ? -64.064 -24.258 -17.847 1.00 29.33 414 ARG A C 1
ATOM 3227 O O . ARG A 1 414 ? -64.432 -24.193 -16.678 1.00 29.33 414 ARG A O 1
ATOM 3234 N N . LYS A 1 415 ? -64.892 -24.157 -18.890 1.00 30.22 415 LYS A N 1
ATOM 3235 C CA . LYS A 1 415 ? -66.346 -24.330 -18.822 1.00 30.22 415 LYS A CA 1
ATOM 3236 C C . LYS A 1 415 ? -66.670 -25.662 -18.146 1.00 30.22 415 LYS A C 1
ATOM 3238 O O . LYS A 1 415 ? -66.138 -26.704 -18.526 1.00 30.22 415 LYS A O 1
ATOM 3243 N N . ALA A 1 416 ? -67.578 -25.599 -17.182 1.00 32.25 416 ALA A N 1
ATOM 3244 C CA . ALA A 1 416 ? -68.209 -26.751 -16.570 1.00 32.25 416 ALA A CA 1
ATOM 3245 C C . ALA A 1 416 ? -68.920 -27.610 -17.626 1.00 32.25 416 ALA A C 1
ATOM 3247 O O . ALA A 1 416 ? -69.693 -27.095 -18.434 1.00 32.25 416 ALA A O 1
ATOM 3248 N N . ASN A 1 417 ? -68.707 -28.924 -17.567 1.00 31.97 417 ASN A N 1
ATOM 3249 C CA . ASN A 1 417 ? -69.681 -29.890 -18.052 1.00 31.97 417 ASN A CA 1
ATOM 3250 C C . ASN A 1 417 ? -69.647 -31.153 -17.177 1.00 31.97 417 ASN A C 1
ATOM 3252 O O . ASN A 1 417 ? -68.656 -31.870 -17.135 1.00 31.97 417 ASN A O 1
ATOM 3256 N N . ARG A 1 418 ? -70.757 -31.328 -16.451 1.00 38.56 418 ARG A N 1
ATOM 3257 C CA . ARG A 1 418 ? -71.411 -32.553 -15.961 1.00 38.56 418 ARG A CA 1
ATOM 3258 C C . ARG A 1 418 ? -70.565 -33.821 -15.725 1.00 38.56 418 ARG A C 1
ATOM 3260 O O . ARG A 1 418 ? -70.228 -34.522 -16.669 1.00 38.56 418 ARG A O 1
ATOM 3267 N N . GLY A 1 419 ? -70.527 -34.230 -14.452 1.00 36.31 419 GLY A N 1
ATOM 3268 C CA . GLY A 1 419 ? -70.811 -35.616 -14.050 1.00 36.31 419 GLY A CA 1
ATOM 3269 C C . GLY A 1 419 ? -69.645 -36.424 -13.473 1.00 36.31 419 GLY A C 1
ATOM 3270 O O . GLY A 1 419 ? -68.721 -36.763 -14.198 1.00 36.31 419 GLY A O 1
ATOM 3271 N N . GLY A 1 420 ? -69.772 -36.829 -12.201 1.00 31.94 420 GLY A N 1
ATOM 3272 C CA . GLY A 1 420 ? -69.092 -38.013 -11.649 1.00 31.94 420 GLY A CA 1
ATOM 3273 C C . GLY A 1 420 ? -68.325 -37.797 -10.339 1.00 31.94 420 GLY A C 1
ATOM 3274 O O . GLY A 1 420 ? -67.265 -37.189 -10.350 1.00 31.94 420 GLY A O 1
ATOM 3275 N N . ARG A 1 421 ? -68.869 -38.337 -9.234 1.00 40.19 421 ARG A N 1
ATOM 3276 C CA . ARG A 1 421 ? -68.184 -38.687 -7.960 1.00 40.19 421 ARG A CA 1
ATOM 3277 C C . ARG A 1 421 ? -67.055 -39.710 -8.239 1.00 40.19 421 ARG A C 1
ATOM 3279 O O . ARG A 1 421 ? -67.162 -40.406 -9.243 1.00 40.19 421 ARG A O 1
ATOM 3286 N N . VAL A 1 422 ? -66.010 -39.925 -7.435 1.00 38.69 422 VAL A N 1
ATOM 3287 C CA . VAL A 1 422 ? -65.692 -39.701 -6.006 1.00 38.69 422 VAL A CA 1
ATOM 3288 C C . VAL A 1 422 ? -64.289 -39.113 -5.915 1.00 38.69 422 VAL A C 1
ATOM 3290 O O . VAL A 1 422 ? -63.441 -39.558 -6.721 1.00 38.69 422 VAL A O 1
#

Foldseek 3Di:
DWQAKAFGGFQADDFQCQCFDAQPGGRDGPDDHDADQSMGTDDDDDLPVDDAQDKDFDWDQFWDQDQFDGPDGHPPVCQVVCVLVADDDDPPDRTPHHNRGHTPDMDGGHDDPDDDPDDDSVQGHQVHGTPDDDDAADLVLVLFAFEKEWEWDQPPADPLQRTFIDIQPHDTDFDDLLEAEAEAEQPGKHKYKYAYDAGHKFFKFWPDWFWQWQDAQNAGQGPSRLRGTHRTAIAYDPSNHGRITITITRDHDDWDKTKMAGSPVSNPVSPGMYIHTHDYVPDPADFFGFDQDPVGTDGHHHDYDPCRYRHHVVCSVPDDCPSRCVSVPSPQPPFAWPDKDFQAPQQKDKDKDFDCAPWDKAKPPNQKDKDADNRRIMMIIHGPHDGGDMMTMGIDDDDDDDDDDDDDDDPDDDDDDDDDDD

pLDDT: mean 85.26, std 17.33, range [27.25, 98.25]

Sequence (422 aa):
YMIANDGNIMEHAVYFDGSTTVGELTKRKGILPTQAIGERYDIVVDFAQFAPSTKLYLVNLFEHRNGRRPHQEIPLQLVLNGTYAPEEVTEGGAHKTDPTVTRVLEFRVQVYDGDDRSMNPADFVAGGKKMIPLPGFTQEELDNAIHRSFEFKRSNGTDSDPWVIKTDGGAGFGMEPQRLSAATSSSNSEIWHLKGSDGWAHPIHIHFEEGQILKRDGKAPPEWEKWSRKDVYRLGREMDSSLTVDVALRFREFLGSFMEHCHNTQHEDHAMLLRWDLENPGQVRVMPTPMPTWDGVGYVPSYALPTFRSGDPEAKQSYDAAVATALQESPASPATVVASRNANRQGRVRIRGRVAPGKQVVADPSSVSCWTKKSGRFRCRGRNLEPGRTVTVRLSGVLSAPAPTATGAVVASRKANRGGRV

Secondary structure (DSSP, 8-state):
-EEEESS-EEEEEE---SSS-BTTB-S-TTPPPPPPTT--EEE----TTS-TT-EEEEE--EEESSSSSEEEEPPHHHHHTT-S-PPPP-TT---SS-TTSSEEEEEE-----S---S--GGGGSTTS--SS------HHHHHHPEEEEEEEEE-SS-SS--EEEEETT--EE---TTEEEEEEETTSEEEEEEE--TT--EEEEESS--BEEEEETTBPPPHHHHTS-BSEEEESSSTT-BSEEEEEEE--S--EEEEEEES-HHHHTTT-EEEEEEEPTT--SPPPEEEEETTEEEEE--EE-TTTTT--HHHHHH--GGGTGGGTS-------EEEEEE--TTS-EEEEEE--TT--EEEESTTSEEEE-TTSEEEEEE-SPPTT-EEEEEEPP-PPPPPP------------------

Radius of gyration: 28.37 Å; chains: 1; bounding box: 99×61×81 Å

=== Feature glossary ===
Legend for the data blocks above and below:

— What the protein is —

The amino-acid sequence is the protein's primary structure: the linear order of residues from the N-terminus to the C-terminus, written in one-letter code. Everything else here — the 3D coordinates, the secondary structure, the domain annotations — is ultimately a consequence of this string.

Database cross-references. InterPro integrates a dozen domain/family signature databases into unified entries with residue-range hits. GO terms attach function/process/location labels with evidence codes. CATH codes position the fold in a four-level structural taxonomy. Organism is the NCBI-taxonomy species name.

— Where its atoms are —

The mmCIF block holds the 3D Cartesian coordinates of each backbone atom (N, Cα, C, O) in ångströms. mmCIF is the PDB's canonical archive format — a tagged-loop text representation of the atomic model.

The six renders are orthographic views along the three Cartesian axes in both directions. Representation (cartoon, sticks, or surface) and color scheme (sequence-rainbow or by-chain) vary across proteins so the training set covers all the common visualization conventions.

— Local backbone conformation —

Secondary structure is the local, repeating backbone conformation. DSSP classifies it into eight states by reading the hydrogen-bond network: three helix types (H, G, I), two β types (E, B), two non-regular types (T, S), and unstructured coil (-).

SS3 is a coarse helix/strand/coil call (letters a/b/c) made by the P-SEA algorithm from inter-Cα distances and dihedrals. It is less detailed than DSSP but needs only Cα positions.

Backbone dihedral angles. Every residue except chain termini has a φ (preceding-C → N → Cα → C) and a ψ (N → Cα → C → next-N). They are reported in degrees following the IUPAC sign convention. Secondary structure is essentially a statement about which (φ, ψ) basin each residue occupies.

— Global shape and packing —

The geometric summary reports three shape descriptors. Rg (radius of gyration) measures how spread out the Cα atoms are about their centre of mass; compact globular proteins have small Rg, elongated or unfolded ones large. Cα contacts (<8 Å, |i−j|>4) count long-range residue pairs in spatial proximity — high for tightly packed folds, near zero for rods or random coil. The bounding-box extents give the protein's footprint along x, y, z in Å.

Solvent accessibility: the surface area of each residue that a 1.4 Å water probe can touch, in Å². When only backbone atoms are present the absolute values are lower than full-atom SASA (side chains contribute most of the area) and are flagged as backbone-only.

Plot images: a contact map (which residues are close in 3D, as an N×N binary image), a Ramachandran scatter (backbone torsion angles, revealing secondary-structure composition at a glance), and — for AlphaFold structures — a PAE heatmap (pairwise prediction confidence).

— Structural neighborhood —

Foldseek's 3Di representation compresses backbone geometry into a per-residue letter drawn from a learned twenty-state alphabet. It captures the tertiary interaction pattern around each residue — which residues are packed against it in space, regardless of where they are in sequence.

Structural nearest neighbors (via Foldseek easy-search vs the PDB). Reported per hit: target PDB id, E-value, and alignment TM-score. A TM-score above ~0.5 is the conventional threshold for 'same fold'.

— Confidence and disorder —

pLDDT (predicted Local Distance Difference Test) is AlphaFold's per-residue confidence score, ranging from 0 to 100. Values above 90 indicate high confidence (typically well-packed cores); 70–90 is confident; 50–70 low confidence; below 50 usually means the region is disordered or the prediction is unreliable there. AlphaFold stores pLDDT in the mmCIF B-factor column.

For experimental (PDB) structures, the B-factor (temperature factor) quantifies the positional spread of each atom in the crystal — a combination of thermal vibration and static disorder — in units of Å². High B-factors mark flexible loops or poorly resolved regions; low B-factors mark the rigid, well-ordered core.

Predicted Aligned Error (PAE) is an AlphaFold confidence matrix: entry (i, j) is the expected error in the position of residue j, in ångströms, when the prediction is superimposed on the true structure at residue i. Low PAE within a block of residues means that block is internally rigid and well-predicted; high PAE between two blocks means their relative placement is uncertain even if each block individually is confident.